Protein AF-0000000072236144 (afdb_homodimer)

Sequence (572 aa):
MSIRRKRKVFSDKREIEVICQSFAPLAAHSFFDYLRRSKQLAFVWLLLKENPSRNKEELVERILQVKDLHRKSNQTLRENIQKNIQRVANWFILVSRIKYWKETRFSKDNEEHKAILEELWDTLTKNQEHLWKDWTDIGFQGKDPSTDFRGAGLLSLLQLVYFAKKYFSLCQRVLYNCNTTEPKYPFACTGIYCTEALTNLLEQGILLPLGERQSDEDDDSLETFHEEYVRLFLLFHHNWHTGNPQNLLEFGKYMNKTIQQAKDRLRQQGTILTTEELLKTQNTLVMSIRRKRKVFSDKREIEVICQSFAPLAAHSFFDYLRRSKQLAFVWLLLKENPSRNKEELVERILQVKDLHRKSNQTLRENIQKNIQRVANWFILVSRIKYWKETRFSKDNEEHKAILEELWDTLTKNQEHLWKDWTDIGFQGKDPSTDFRGAGLLSLLQLVYFAKKYFSLCQRVLYNCNTTEPKYPFACTGIYCTEALTNLLEQGILLPLGERQSDEDDDSLETFHEEYVRLFLLFHHNWHTGNPQNLLEFGKYMNKTIQQAKDRLRQQGTILTTEELLKTQNTLV

Organism: Galdieria sulphuraria (NCBI:txid130081)

Radius of gyration: 29.98 Å; Cα contacts (8 Å, |Δi|>4): 614; chains: 2; bounding box: 67×80×54 Å

Nearest PDB structures (foldseek):
  6tgc-assembly1_B  TM=5.071E-01  e=4.233E-03  Homo sapiens
  6xss-assembly1_A  TM=2.315E-01  e=5.423E-02  synthetic construct
  6tgc-assembly1_B  TM=5.074E-01  e=4.907E-03  Homo sapiens
  6xss-assembly1_A  TM=2.314E-01  e=3.820E-02  synthetic construct
  1sg6-assembly1_A  TM=1.562E-01  e=7.176E+00  Aspergillus nidulans

Solvent-accessible surface area (backbone atoms only — not comparable to full-atom values): 31031 Å² total; per-residue (Å²): 134,84,78,72,78,74,75,76,78,60,55,80,64,50,44,60,55,62,40,27,67,52,93,46,75,59,26,51,51,51,45,51,53,47,44,73,67,32,74,92,42,38,61,58,50,50,48,35,69,77,40,45,82,54,73,57,65,63,52,46,53,49,50,29,57,76,48,68,32,67,89,72,55,46,72,63,44,54,50,37,48,40,54,49,50,48,31,52,21,43,40,52,50,50,50,50,55,51,47,52,35,31,70,35,69,68,40,90,85,35,68,67,51,44,48,53,54,48,48,36,53,53,55,62,30,57,98,40,56,89,80,48,88,53,51,47,68,54,15,31,91,37,83,55,58,69,73,69,30,73,84,28,11,40,37,26,55,52,46,51,35,46,40,32,63,76,40,37,70,54,40,42,43,52,52,51,46,33,71,71,44,84,55,43,55,45,49,44,49,50,48,39,49,45,43,46,52,51,52,52,40,45,74,70,46,53,49,41,57,49,33,63,74,33,56,95,50,76,68,43,39,58,51,49,52,48,50,46,48,48,35,48,49,50,49,34,53,50,50,48,66,73,64,60,53,88,41,58,69,48,44,34,62,48,48,51,52,35,50,52,52,34,53,52,28,22,57,73,70,52,39,62,51,53,73,66,55,50,51,45,49,59,60,59,74,101,134,82,79,72,78,72,74,76,77,61,56,81,65,52,45,58,56,62,42,28,67,51,93,46,74,58,28,51,51,50,45,51,53,46,44,72,67,32,72,90,41,39,64,57,50,51,48,35,68,77,40,45,83,55,74,56,65,62,54,46,54,49,50,28,58,78,50,69,32,67,89,72,57,48,71,64,42,54,50,38,47,39,53,49,50,48,30,52,21,43,40,52,52,50,51,52,54,50,47,52,35,30,69,35,69,68,40,89,84,36,67,68,52,42,48,53,54,49,49,36,54,53,56,63,30,56,98,39,55,88,80,47,88,53,52,45,68,54,16,31,93,39,83,56,59,70,72,68,30,73,83,27,9,41,38,27,56,53,46,51,34,46,39,34,64,75,38,36,71,54,38,42,42,50,51,51,44,33,71,70,44,84,54,43,56,44,51,44,49,49,46,38,48,45,43,46,52,50,52,52,40,46,75,71,47,55,49,40,57,48,32,63,75,31,55,96,50,76,69,44,39,56,50,49,53,50,49,46,47,49,35,48,50,50,48,34,53,50,49,47,67,74,63,60,53,89,42,59,69,49,42,36,62,47,48,52,53,37,52,51,51,34,53,52,28,21,57,73,71,53,39,61,52,52,73,65,55,50,53,47,48,58,60,59,76,98

InterPro domains:
  IPR006816 ELMO domain [PF04727] (98-255)
  IPR006816 ELMO domain [PS51335] (112-266)
  IPR050868 Engulfment and cell motility domain-containing protein [PTHR12771] (60-263)

pLDDT: mean 86.88, std 14.71, range [24.84, 98.69]

Structure (mmCIF, N/CA/C/O backbone):
data_AF-0000000072236144-model_v1
#
loop_
_entity.id
_entity.type
_entity.pdbx_description
1 polymer 'ELMO domain-containing protein'
#
loop_
_atom_site.group_PDB
_atom_site.id
_atom_site.type_symbol
_atom_site.label_atom_id
_atom_site.label_alt_id
_atom_site.label_comp_id
_atom_site.label_asym_id
_atom_site.label_entity_id
_atom_site.label_seq_id
_atom_site.pdbx_PDB_i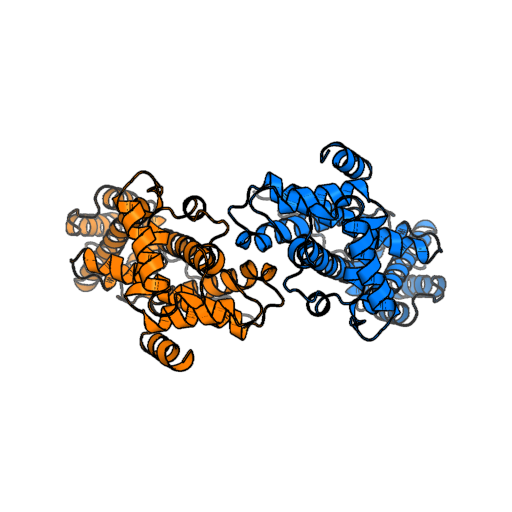ns_code
_atom_site.Cartn_x
_atom_site.Cartn_y
_atom_site.Cartn_z
_atom_site.occupancy
_atom_site.B_iso_or_equiv
_atom_site.auth_seq_id
_atom_site.auth_comp_id
_atom_site.auth_asym_id
_atom_site.auth_atom_id
_atom_site.pdbx_PDB_model_num
ATOM 1 N N . MET A 1 1 ? 35.875 -2.375 10.5 1 25.48 1 MET A N 1
ATOM 2 C CA . MET A 1 1 ? 36.562 -2.955 9.336 1 25.48 1 MET A CA 1
ATOM 3 C C . MET A 1 1 ? 35.625 -3.91 8.602 1 25.48 1 MET A C 1
ATOM 5 O O . MET A 1 1 ? 35.406 -5.043 9.039 1 25.48 1 MET A O 1
ATOM 9 N N . SER A 1 2 ? 34.531 -3.422 8.031 1 28.31 2 SER A N 1
ATOM 10 C CA . SER A 1 2 ? 33.406 -4.16 7.449 1 28.31 2 SER A CA 1
ATOM 11 C C . SER A 1 2 ? 33.844 -4.93 6.207 1 28.31 2 SER A C 1
ATOM 13 O O . SER A 1 2 ? 34.438 -4.355 5.289 1 28.31 2 SER A O 1
ATOM 15 N N . ILE A 1 3 ? 34.25 -6.219 6.355 1 32.16 3 ILE A N 1
ATOM 16 C CA . ILE A 1 3 ? 34.781 -7.137 5.348 1 32.16 3 ILE A CA 1
ATOM 17 C C . ILE A 1 3 ? 33.781 -7.223 4.18 1 32.16 3 ILE A C 1
ATOM 19 O O . ILE A 1 3 ? 32.688 -7.77 4.32 1 32.16 3 ILE A O 1
ATOM 23 N N . ARG A 1 4 ? 33.75 -6.301 3.207 1 31.06 4 ARG A N 1
ATOM 24 C CA . ARG A 1 4 ? 33.094 -6.492 1.914 1 31.06 4 ARG A CA 1
ATOM 25 C C . ARG A 1 4 ? 33.531 -7.785 1.255 1 31.06 4 ARG A C 1
ATOM 27 O O . ARG A 1 4 ? 34.719 -7.934 0.913 1 31.06 4 ARG A O 1
ATOM 34 N N . ARG A 1 5 ? 32.906 -8.883 1.534 1 29.66 5 ARG A N 1
ATOM 35 C CA . ARG A 1 5 ? 33.281 -10.094 0.806 1 29.66 5 ARG A CA 1
ATOM 36 C C . ARG A 1 5 ? 33.375 -9.828 -0.693 1 29.66 5 ARG A C 1
ATOM 38 O O . ARG A 1 5 ? 32.406 -9.359 -1.303 1 29.66 5 ARG A O 1
ATOM 45 N N . LYS A 1 6 ? 34.469 -9.555 -1.295 1 34.31 6 LYS A N 1
ATOM 46 C CA . LYS A 1 6 ? 34.781 -9.508 -2.717 1 34.31 6 LYS A CA 1
ATOM 47 C C . LYS A 1 6 ? 34.094 -10.617 -3.484 1 34.31 6 LYS A C 1
ATOM 49 O O . LYS A 1 6 ? 34.312 -11.805 -3.211 1 34.31 6 LYS A O 1
ATOM 54 N N . ARG A 1 7 ? 33 -10.477 -3.969 1 37.78 7 ARG A N 1
ATOM 55 C CA . ARG A 1 7 ? 32.344 -11.414 -4.887 1 37.78 7 ARG A CA 1
ATOM 56 C C . ARG A 1 7 ? 33.344 -11.906 -5.945 1 37.78 7 ARG A C 1
ATOM 58 O O . ARG A 1 7 ? 33.906 -11.102 -6.676 1 37.78 7 ARG A O 1
ATOM 65 N N . LYS A 1 8 ? 34 -12.922 -5.656 1 39.25 8 LYS A N 1
ATOM 66 C CA . LYS A 1 8 ? 34.875 -13.539 -6.629 1 39.25 8 LYS A CA 1
ATOM 67 C C . LYS A 1 8 ? 34.25 -13.594 -8.016 1 39.25 8 LYS A C 1
ATOM 69 O O . LYS A 1 8 ? 33.219 -14.234 -8.203 1 39.25 8 LYS A O 1
ATOM 74 N N . VAL A 1 9 ? 34.438 -12.648 -8.82 1 40.72 9 VAL A N 1
ATOM 75 C CA . VAL A 1 9 ? 34.094 -12.672 -10.242 1 40.72 9 VAL A CA 1
ATOM 76 C C . VAL A 1 9 ? 34.719 -13.906 -10.898 1 40.72 9 VAL A C 1
ATOM 78 O O . VAL A 1 9 ? 35.938 -14.039 -10.992 1 40.72 9 VAL A O 1
ATOM 81 N N . PHE A 1 10 ? 34.312 -14.984 -10.742 1 47.97 10 PHE A N 1
ATOM 82 C CA . PHE A 1 10 ? 34.75 -16.156 -11.492 1 47.97 10 PHE A CA 1
ATOM 83 C C . PHE A 1 10 ? 34.688 -15.898 -12.992 1 47.97 10 PHE A C 1
ATOM 85 O O . PHE A 1 10 ? 33.844 -15.141 -13.461 1 47.97 10 PHE A O 1
ATOM 92 N N . SER A 1 11 ? 35.625 -16.312 -13.688 1 51.06 11 SER A N 1
ATOM 93 C CA . SER A 1 11 ? 35.594 -16.281 -15.141 1 51.06 11 SER A CA 1
ATOM 94 C C . SER A 1 11 ? 34.312 -16.953 -15.664 1 51.06 11 SER A C 1
ATOM 96 O O . SER A 1 11 ? 33.75 -17.844 -15.008 1 51.06 11 SER A O 1
ATOM 98 N N . ASP A 1 12 ? 33.719 -16.359 -16.594 1 57.34 12 ASP A N 1
ATOM 99 C CA . ASP A 1 12 ? 32.5 -16.797 -17.219 1 57.34 12 ASP A CA 1
ATOM 100 C C . ASP A 1 12 ? 32.469 -18.312 -17.438 1 57.34 12 ASP A C 1
ATOM 102 O O . ASP A 1 12 ? 31.438 -18.953 -17.266 1 57.34 12 ASP A O 1
ATOM 106 N N . LYS A 1 13 ? 33.719 -19 -17.75 1 59.53 13 LYS A N 1
ATOM 107 C CA . LYS A 1 13 ? 33.812 -20.422 -18.078 1 59.53 13 LYS A CA 1
ATOM 108 C C . LYS A 1 13 ? 33.688 -21.281 -16.844 1 59.53 13 LYS A C 1
ATOM 110 O O . LYS A 1 13 ? 33.062 -22.359 -16.891 1 59.53 13 LYS A O 1
ATOM 115 N N . ARG A 1 14 ? 34.031 -20.719 -15.805 1 73.69 14 ARG A N 1
ATOM 116 C CA . ARG A 1 14 ? 34.094 -21.531 -14.594 1 73.69 14 ARG A CA 1
ATOM 117 C C . ARG A 1 14 ? 32.844 -21.375 -13.75 1 73.69 14 ARG A C 1
ATOM 119 O O . ARG A 1 14 ? 32.562 -22.203 -12.883 1 73.69 14 ARG A O 1
ATOM 126 N N . GLU A 1 15 ? 32 -20.562 -14.195 1 83.69 15 GLU A N 1
ATOM 127 C CA . GLU A 1 15 ? 30.844 -20.281 -13.352 1 83.69 15 GLU A CA 1
ATOM 128 C C . GLU A 1 15 ? 29.859 -21.438 -13.375 1 83.69 15 GLU A C 1
ATOM 130 O O . GLU A 1 15 ? 29.359 -21.844 -12.32 1 83.69 15 GLU A O 1
ATOM 135 N N . ILE A 1 16 ? 29.719 -22.031 -14.523 1 84.56 16 ILE A N 1
ATOM 136 C CA . ILE A 1 16 ? 28.734 -23.094 -14.656 1 84.56 16 ILE A CA 1
ATOM 137 C C . ILE A 1 16 ? 29.219 -24.344 -13.922 1 84.56 16 ILE A C 1
ATOM 139 O O . ILE A 1 16 ? 28.422 -25.078 -13.352 1 84.56 16 ILE A O 1
ATOM 143 N N . GLU A 1 17 ? 30.516 -24.469 -13.898 1 84.5 17 GLU A N 1
ATOM 144 C CA . GLU A 1 17 ? 31.094 -25.609 -13.188 1 84.5 17 GLU A CA 1
ATOM 145 C C . GLU A 1 17 ? 30.859 -25.5 -11.68 1 84.5 17 GLU A C 1
ATOM 147 O O . GLU A 1 17 ? 30.562 -26.5 -11.016 1 84.5 17 GLU A O 1
ATOM 152 N N . VAL A 1 18 ? 31.016 -24.375 -11.25 1 84 18 VAL A N 1
ATOM 153 C CA . VAL A 1 18 ? 30.828 -24.125 -9.828 1 84 18 VAL A CA 1
ATOM 154 C C . VAL A 1 18 ? 29.344 -24.297 -9.461 1 84 18 VAL A C 1
ATOM 156 O O . VAL A 1 18 ? 29.016 -24.938 -8.453 1 84 18 VAL A O 1
ATOM 159 N N . ILE A 1 19 ? 28.453 -23.812 -10.281 1 85.94 19 ILE A N 1
ATOM 160 C CA . ILE A 1 19 ? 27.016 -23.844 -10.031 1 85.94 19 ILE A CA 1
ATOM 161 C C . ILE A 1 19 ? 26.516 -25.281 -10.031 1 85.94 19 ILE A C 1
ATOM 163 O O . ILE A 1 19 ? 25.688 -25.672 -9.203 1 85.94 19 ILE A O 1
ATOM 167 N N . CYS A 1 20 ? 27.156 -26.031 -10.891 1 84.88 20 CYS A N 1
ATOM 168 C CA . CYS A 1 20 ? 26.609 -27.359 -11.125 1 84.88 20 CYS A CA 1
ATOM 169 C C . CYS A 1 20 ? 27.453 -28.422 -10.445 1 84.88 20 CYS A C 1
ATOM 171 O O . CYS A 1 20 ? 27.344 -29.609 -10.773 1 84.88 20 CYS A O 1
ATOM 173 N N . GLN A 1 21 ? 28.266 -27.906 -9.586 1 80.19 21 GLN A N 1
ATOM 174 C CA . GLN A 1 21 ? 29.047 -28.875 -8.828 1 80.19 21 GLN A CA 1
ATOM 175 C C . GLN A 1 21 ? 28.172 -29.641 -7.84 1 80.19 21 GLN A C 1
ATOM 177 O O . GLN A 1 21 ? 28.422 -30.812 -7.562 1 80.19 21 GLN A O 1
ATOM 182 N N . SER A 1 22 ? 27.172 -28.953 -7.242 1 73.5 22 SER A N 1
ATOM 183 C CA . SER A 1 22 ? 26.203 -29.578 -6.348 1 73.5 22 SER A CA 1
ATOM 184 C C . SER A 1 22 ? 24.766 -29.328 -6.812 1 73.5 22 SER A C 1
ATOM 186 O O . SER A 1 22 ? 24.531 -28.422 -7.613 1 73.5 22 SER A O 1
ATOM 188 N N . PHE A 1 23 ? 23.922 -30.281 -6.426 1 67.12 23 PHE A N 1
ATOM 189 C CA . PHE A 1 23 ? 22.516 -30.141 -6.82 1 67.12 23 PHE A CA 1
ATOM 190 C C . PHE A 1 23 ? 21.672 -29.703 -5.637 1 67.12 23 PHE A C 1
ATOM 192 O O . PHE A 1 23 ? 20.953 -30.516 -5.039 1 67.12 23 PHE A O 1
ATOM 199 N N . ALA A 1 24 ? 21.938 -28.547 -5.156 1 65.81 24 ALA A N 1
ATOM 200 C CA . ALA A 1 24 ? 21.156 -27.953 -4.074 1 65.81 24 ALA A CA 1
ATOM 201 C C . ALA A 1 24 ? 20.125 -26.969 -4.621 1 65.81 24 ALA A C 1
ATOM 203 O O . ALA A 1 24 ? 20.25 -26.5 -5.754 1 65.81 24 ALA A O 1
ATOM 204 N N . PRO A 1 25 ? 19.031 -26.781 -3.912 1 65.25 25 PRO A N 1
ATOM 205 C CA . PRO A 1 25 ? 18.016 -25.828 -4.371 1 65.25 25 PRO A CA 1
ATOM 206 C C . PRO A 1 25 ? 18.609 -24.484 -4.777 1 65.25 25 PRO A C 1
ATOM 208 O O . PRO A 1 25 ? 18.172 -23.891 -5.766 1 65.25 25 PRO A O 1
ATOM 211 N N . LEU A 1 26 ? 19.531 -24.094 -4.094 1 67.44 26 LEU A N 1
ATOM 212 C CA . LEU A 1 26 ? 20.188 -22.828 -4.395 1 67.44 26 LEU A CA 1
ATOM 213 C C . LEU A 1 26 ? 20.875 -22.891 -5.758 1 67.44 26 LEU A C 1
ATOM 215 O O . LEU A 1 26 ? 20.922 -21.891 -6.477 1 67.44 26 LEU A O 1
ATOM 219 N N . ALA A 1 27 ? 21.203 -24.031 -6.066 1 73.25 27 ALA A N 1
ATOM 220 C CA . ALA A 1 27 ? 21.891 -24.188 -7.34 1 73.25 27 ALA A CA 1
ATOM 221 C C . ALA A 1 27 ? 20.938 -23.984 -8.516 1 73.25 27 ALA A C 1
ATOM 223 O O . ALA A 1 27 ? 21.344 -23.484 -9.57 1 73.25 27 ALA A O 1
ATOM 224 N N . ALA A 1 28 ? 19.672 -24.297 -8.203 1 77.44 28 ALA A N 1
ATOM 225 C CA . ALA A 1 28 ? 18.688 -24.141 -9.266 1 77.44 28 ALA A CA 1
ATOM 226 C C . ALA A 1 28 ? 18.5 -22.672 -9.648 1 77.44 28 ALA A C 1
ATOM 228 O O . ALA A 1 28 ? 18.5 -22.344 -10.836 1 77.44 28 ALA A O 1
ATOM 229 N N . HIS A 1 29 ? 18.469 -21.859 -8.703 1 83.56 29 HIS A N 1
ATOM 230 C CA . HIS A 1 29 ?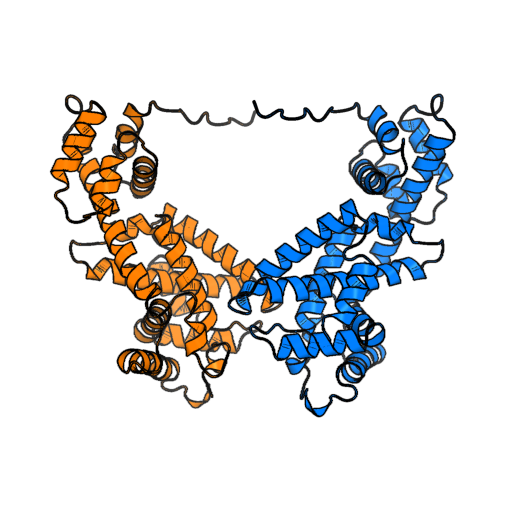 18.312 -20.438 -8.961 1 83.56 29 HIS A CA 1
ATOM 231 C C . HIS A 1 29 ? 19.547 -19.844 -9.633 1 83.56 29 HIS A C 1
ATOM 233 O O . HIS A 1 29 ? 19.438 -19.031 -10.547 1 83.56 29 HIS A O 1
ATOM 239 N N . SER A 1 30 ? 20.641 -20.312 -9.117 1 84.5 30 SER A N 1
ATOM 240 C CA . SER A 1 30 ? 21.891 -19.828 -9.68 1 84.5 30 SER A CA 1
ATOM 241 C C . SER A 1 30 ? 22.031 -20.203 -11.156 1 84.5 30 SER A C 1
ATOM 243 O O . SER A 1 30 ? 22.453 -19.391 -11.969 1 84.5 30 SER A O 1
ATOM 245 N N . PHE A 1 31 ? 21.688 -21.406 -11.438 1 88.5 31 PHE A N 1
ATOM 246 C CA . PHE A 1 31 ? 21.781 -21.859 -12.82 1 88.5 31 PHE A CA 1
ATOM 247 C C . PHE A 1 31 ? 20.812 -21.078 -13.703 1 88.5 31 PHE A C 1
ATOM 249 O O . PHE A 1 31 ? 21.156 -20.688 -14.82 1 88.5 31 PHE A O 1
ATOM 256 N N . PHE A 1 32 ? 19.609 -20.938 -13.211 1 89.88 32 PHE A N 1
ATOM 257 C CA . PHE A 1 32 ? 18.578 -20.188 -13.93 1 89.88 32 PHE A CA 1
ATOM 258 C C . PHE A 1 32 ? 19.078 -18.797 -14.273 1 89.88 32 PHE A C 1
ATOM 260 O O . PHE A 1 32 ? 18.984 -18.359 -15.422 1 89.88 32 PHE A O 1
ATOM 267 N N . ASP A 1 33 ? 19.594 -18.125 -13.312 1 89.12 33 ASP A N 1
ATOM 268 C CA . ASP A 1 33 ? 20.094 -16.781 -13.508 1 89.12 33 ASP A CA 1
ATOM 269 C C . ASP A 1 33 ? 21.266 -16.75 -14.484 1 89.12 33 ASP A C 1
ATOM 271 O O . ASP A 1 33 ? 21.359 -15.859 -15.328 1 89.12 33 ASP A O 1
ATOM 275 N N . TYR A 1 34 ? 22.109 -17.703 -14.305 1 90 34 TYR A N 1
ATOM 276 C CA . TYR A 1 34 ? 23.266 -17.828 -15.172 1 90 34 TYR A CA 1
ATOM 277 C C . TYR A 1 34 ? 22.844 -18.016 -16.625 1 90 34 TYR A C 1
ATOM 279 O O . TYR A 1 34 ? 23.344 -17.328 -17.516 1 90 34 TYR A O 1
ATOM 287 N N . LEU A 1 35 ? 21.984 -18.906 -16.828 1 91.56 35 LEU A N 1
ATOM 288 C CA . LEU A 1 35 ? 21.547 -19.219 -18.188 1 91.56 35 LEU A CA 1
ATOM 289 C C . LEU A 1 35 ? 20.844 -18 -18.797 1 91.56 35 LEU A C 1
ATOM 291 O O . LEU A 1 35 ? 21.047 -17.719 -19.984 1 91.56 35 LEU A O 1
ATOM 295 N N . ARG A 1 36 ? 20.047 -17.391 -18.047 1 89.94 36 ARG A N 1
ATOM 296 C CA . ARG A 1 36 ? 19.25 -16.25 -18.531 1 89.94 36 ARG A CA 1
ATOM 297 C C . ARG A 1 36 ? 20.156 -15.094 -18.938 1 89.94 36 ARG A C 1
ATOM 299 O O . ARG A 1 36 ? 19.875 -14.398 -19.922 1 89.94 36 ARG A O 1
ATOM 306 N N . ARG A 1 37 ? 21.219 -14.906 -18.281 1 91.06 37 ARG A N 1
ATOM 307 C CA . ARG A 1 37 ? 22.047 -13.742 -18.516 1 91.06 37 ARG A CA 1
ATOM 308 C C . ARG A 1 37 ? 23.188 -14.07 -19.484 1 91.06 37 ARG A C 1
ATOM 310 O O . ARG A 1 37 ? 23.781 -13.172 -20.078 1 91.06 37 ARG A O 1
ATOM 317 N N . SER A 1 38 ? 23.562 -15.297 -19.625 1 90.12 38 SER A N 1
ATOM 318 C CA . SER A 1 38 ? 24.719 -15.719 -20.406 1 90.12 38 SER A CA 1
ATOM 319 C C . SER A 1 38 ? 24.516 -15.422 -21.891 1 90.12 38 SER A C 1
ATOM 321 O O . SER A 1 38 ? 23.594 -15.945 -22.5 1 90.12 38 SER A O 1
ATOM 323 N N . LYS A 1 39 ? 25.359 -14.68 -22.406 1 91.75 39 LYS A N 1
ATOM 324 C CA . LYS A 1 39 ? 25.297 -14.414 -23.844 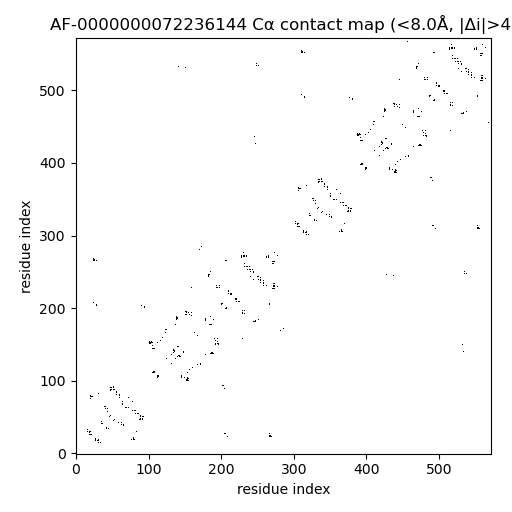1 91.75 39 LYS A CA 1
ATOM 325 C C . LYS A 1 39 ? 25.703 -15.641 -24.641 1 91.75 39 LYS A C 1
ATOM 327 O O . LYS A 1 39 ? 25.109 -15.93 -25.688 1 91.75 39 LYS A O 1
ATOM 332 N N . GLN A 1 40 ? 26.688 -16.391 -24.203 1 91.38 40 GLN A N 1
ATOM 333 C CA . GLN A 1 40 ? 27.203 -17.562 -24.891 1 91.38 40 GLN A CA 1
ATOM 334 C C . GLN A 1 40 ? 26.172 -18.688 -24.938 1 91.38 40 GLN A C 1
ATOM 336 O O . GLN A 1 40 ? 26.172 -19.516 -25.844 1 91.38 40 GLN A O 1
ATOM 341 N N . LEU A 1 41 ? 25.344 -18.641 -23.969 1 93.5 41 LEU A N 1
ATOM 342 C CA . LEU A 1 41 ? 24.359 -19.719 -23.891 1 93.5 41 LEU A CA 1
ATOM 343 C C . LEU A 1 41 ? 22.969 -19.219 -24.234 1 93.5 41 LEU A C 1
ATOM 345 O O . LEU A 1 41 ? 21.969 -19.875 -23.906 1 93.5 41 LEU A O 1
ATOM 349 N N . ALA A 1 42 ? 22.859 -18.062 -24.844 1 94.12 42 ALA A N 1
ATOM 350 C CA . ALA A 1 42 ? 21.578 -17.469 -25.219 1 94.12 42 ALA A CA 1
ATOM 351 C C . ALA A 1 42 ? 20.766 -18.422 -26.094 1 94.12 42 ALA A C 1
ATOM 353 O O . ALA A 1 42 ? 19.531 -18.469 -26 1 94.12 42 ALA A O 1
ATOM 354 N N . PHE A 1 43 ? 21.469 -19.156 -26.891 1 93.06 43 PHE A N 1
ATOM 355 C CA . PHE A 1 43 ? 20.781 -20.078 -27.797 1 93.06 43 PHE A CA 1
ATOM 356 C C . PHE A 1 43 ? 20.078 -21.172 -27 1 93.06 43 PHE A C 1
ATOM 358 O O . PHE A 1 43 ? 19 -21.609 -27.406 1 93.06 43 PHE A O 1
ATOM 365 N N . VAL A 1 44 ? 20.656 -21.609 -25.953 1 93.5 44 VAL A N 1
ATOM 366 C CA . VAL A 1 44 ? 20.031 -22.641 -25.125 1 93.5 44 VAL A CA 1
ATOM 367 C C . VAL A 1 44 ? 18.719 -22.125 -24.547 1 93.5 44 VAL A C 1
ATOM 369 O O . VAL A 1 44 ? 17.688 -22.812 -24.609 1 93.5 44 VAL A O 1
ATOM 372 N N . TRP A 1 45 ? 18.75 -20.922 -24.078 1 93.56 45 TRP A N 1
ATOM 373 C CA . TRP A 1 45 ? 17.562 -20.281 -23.547 1 93.56 45 TRP A CA 1
ATOM 374 C C . TRP A 1 45 ? 16.469 -20.188 -24.594 1 93.56 45 TRP A C 1
ATOM 376 O O . TRP A 1 45 ? 15.312 -20.547 -24.328 1 93.56 45 TRP A O 1
ATOM 386 N N . LEU A 1 46 ? 16.859 -19.766 -25.75 1 94.88 46 LEU A N 1
ATOM 387 C CA . LEU A 1 46 ? 15.906 -19.578 -26.844 1 94.88 46 LEU A CA 1
ATOM 388 C C . LEU A 1 46 ? 15.312 -20.906 -27.297 1 94.88 46 LEU A C 1
ATOM 390 O O . LEU A 1 46 ? 14.117 -20.984 -27.578 1 94.88 46 LEU A O 1
ATOM 394 N N . LEU A 1 47 ? 16.125 -21.891 -27.344 1 94.56 47 LEU A N 1
ATOM 395 C CA . LEU A 1 47 ? 15.656 -23.203 -27.766 1 94.56 47 LEU A CA 1
ATOM 396 C C . LEU A 1 47 ? 14.68 -23.781 -26.75 1 94.56 47 LEU A C 1
ATOM 398 O O . LEU A 1 47 ? 13.68 -24.391 -27.125 1 94.56 47 LEU A O 1
ATOM 402 N N . LEU A 1 48 ? 15.023 -23.578 -25.5 1 93.75 48 LEU A N 1
ATOM 403 C CA . LEU A 1 48 ? 14.141 -24.062 -24.453 1 93.75 48 LEU A CA 1
ATOM 404 C C . LEU A 1 48 ? 12.82 -23.297 -24.453 1 93.75 48 LEU A C 1
ATOM 406 O O . LEU A 1 48 ? 11.758 -23.875 -24.25 1 93.75 48 LEU A O 1
ATOM 410 N N . LYS A 1 49 ? 12.906 -22 -24.641 1 93 49 LYS A N 1
ATOM 411 C CA . LYS A 1 49 ? 11.703 -21.172 -24.688 1 93 49 LYS A CA 1
ATOM 412 C C . LYS A 1 49 ? 10.797 -21.609 -25.844 1 93 49 LYS A C 1
ATOM 414 O O . LYS A 1 49 ? 9.57 -21.672 -25.672 1 93 49 LYS A O 1
ATOM 419 N N . GLU A 1 50 ? 11.352 -21.969 -26.969 1 94.31 50 GLU A N 1
ATOM 420 C CA . GLU A 1 50 ? 10.602 -22.359 -28.156 1 94.31 50 GLU A CA 1
ATOM 421 C C . GLU A 1 50 ? 9.977 -23.75 -27.969 1 94.31 50 GLU A C 1
ATOM 423 O O . GLU A 1 50 ? 8.836 -23.969 -28.375 1 94.31 50 GLU A O 1
ATOM 428 N N . ASN A 1 51 ? 10.781 -24.625 -27.438 1 95.12 51 ASN A N 1
ATOM 429 C CA . ASN A 1 51 ? 10.328 -25.984 -27.234 1 95.12 51 ASN A CA 1
ATOM 430 C C . ASN A 1 51 ? 10.93 -26.594 -25.969 1 95.12 51 ASN A C 1
ATOM 432 O O . ASN A 1 51 ? 11.906 -27.328 -26.031 1 95.12 51 ASN A O 1
ATOM 436 N N . PRO A 1 52 ? 10.242 -26.422 -24.922 1 92.69 52 PRO A N 1
ATOM 437 C CA . PRO A 1 52 ? 10.773 -26.906 -23.641 1 92.69 52 PRO A CA 1
ATOM 438 C C . PRO A 1 52 ? 10.836 -28.422 -23.578 1 92.69 52 PRO A C 1
ATOM 440 O O . PRO A 1 52 ? 11.555 -28.984 -22.734 1 92.69 52 PRO A O 1
ATOM 443 N N . SER A 1 53 ? 10.164 -29.141 -24.422 1 90.75 53 SER A N 1
ATOM 444 C CA . SER A 1 53 ? 10.109 -30.609 -24.375 1 90.75 53 SER A CA 1
ATOM 445 C C . SER A 1 53 ? 11.195 -31.234 -25.234 1 90.75 53 SER A C 1
ATOM 447 O O . SER A 1 53 ? 11.328 -32.469 -25.281 1 90.75 53 SER A O 1
ATOM 449 N N . ARG A 1 54 ? 12 -30.422 -25.797 1 92.12 54 ARG A N 1
ATOM 450 C CA . ARG A 1 54 ? 13.055 -30.922 -26.672 1 92.12 54 ARG A CA 1
ATOM 451 C C . ARG A 1 54 ? 14.023 -31.812 -25.906 1 92.12 54 ARG A C 1
ATOM 453 O O . ARG A 1 54 ? 14.047 -31.797 -24.688 1 92.12 54 ARG A O 1
ATOM 460 N N . ASN A 1 55 ? 14.828 -32.562 -26.609 1 91.12 55 ASN A N 1
ATOM 461 C CA . ASN A 1 55 ? 15.852 -33.406 -26.016 1 91.12 55 ASN A CA 1
ATOM 462 C C . ASN A 1 55 ? 16.922 -32.594 -25.297 1 91.12 55 ASN A C 1
ATOM 464 O O . ASN A 1 55 ? 17.594 -31.766 -25.906 1 91.12 55 ASN A O 1
ATOM 468 N N . LYS A 1 56 ? 17.156 -32.906 -24.031 1 92.38 56 LYS A N 1
ATOM 469 C CA . LYS A 1 56 ? 18.047 -32.094 -23.203 1 92.38 56 LYS A CA 1
ATOM 470 C C . LYS A 1 56 ? 19.5 -32.5 -23.422 1 92.38 56 LYS A C 1
ATOM 472 O O . LYS A 1 56 ? 20.406 -31.703 -23.203 1 92.38 56 LYS A O 1
ATOM 477 N N . GLU A 1 57 ? 19.734 -33.688 -23.859 1 92.25 57 GLU A N 1
ATOM 478 C CA . GLU A 1 57 ? 21.094 -34.188 -24.062 1 92.25 57 GLU A CA 1
ATOM 479 C C . GLU A 1 57 ? 21.844 -33.344 -25.078 1 92.25 57 GLU A C 1
ATOM 481 O O . GLU A 1 57 ? 23.047 -33.094 -24.922 1 92.25 57 GLU A O 1
ATOM 486 N N . GLU A 1 58 ? 21.141 -33.031 -26.078 1 92.94 58 GLU A N 1
ATOM 487 C CA . GLU A 1 58 ? 21.766 -32.219 -27.109 1 92.94 58 GLU A CA 1
ATOM 488 C C . GLU A 1 58 ? 22.203 -30.875 -26.531 1 92.94 58 GLU A C 1
ATOM 490 O O . GLU A 1 58 ? 23.281 -30.359 -26.891 1 92.94 58 GLU A O 1
ATOM 495 N N . LEU A 1 59 ? 21.391 -30.281 -25.719 1 94.69 59 LEU A N 1
ATOM 496 C CA . LEU A 1 59 ? 21.703 -28.984 -25.109 1 94.69 59 LEU A CA 1
ATOM 497 C C . LEU A 1 59 ? 22.891 -29.109 -24.172 1 94.69 59 LEU A C 1
ATOM 499 O O . LEU A 1 59 ? 23.734 -28.219 -24.125 1 94.69 59 LEU A O 1
ATOM 503 N N . VAL A 1 60 ? 22.922 -30.203 -23.406 1 93.88 60 VAL A N 1
ATOM 504 C CA . VAL A 1 60 ? 24.031 -30.422 -22.5 1 93.88 60 VAL A CA 1
ATOM 505 C C . VAL A 1 60 ? 25.344 -30.469 -23.281 1 93.88 60 VAL A C 1
ATOM 507 O O . VAL A 1 60 ? 26.328 -29.828 -22.906 1 93.88 60 VAL A O 1
ATOM 510 N N . GLU A 1 61 ? 25.328 -31.234 -24.375 1 91.88 61 GLU A N 1
ATOM 511 C CA . GLU A 1 61 ? 26.516 -31.359 -25.203 1 91.88 61 GLU A CA 1
ATOM 512 C C . GLU A 1 61 ? 26.969 -30 -25.734 1 91.88 61 GLU A C 1
ATOM 514 O O . GLU A 1 61 ? 28.172 -29.719 -25.781 1 91.88 61 GLU A O 1
ATOM 519 N N . ARG A 1 62 ? 26.062 -29.25 -26.141 1 90.69 62 ARG A N 1
ATOM 520 C CA . ARG A 1 62 ? 26.391 -27.938 -26.688 1 90.69 62 ARG A CA 1
ATOM 521 C C . ARG A 1 62 ? 26.969 -27.031 -25.609 1 90.69 62 ARG A C 1
ATOM 523 O O . ARG A 1 62 ? 27.891 -26.25 -25.875 1 90.69 62 ARG A O 1
ATOM 530 N N . ILE A 1 63 ? 26.406 -27.078 -24.406 1 92.62 63 ILE A N 1
ATOM 531 C CA . ILE A 1 63 ? 26.906 -26.281 -23.297 1 92.62 63 ILE A CA 1
ATOM 532 C C . ILE A 1 63 ? 28.359 -26.672 -22.984 1 92.62 63 ILE A C 1
ATOM 534 O O . ILE A 1 63 ? 29.219 -25.812 -22.812 1 92.62 63 ILE A O 1
ATOM 538 N N . LEU A 1 64 ? 28.609 -27.969 -22.969 1 90.44 64 LEU A N 1
ATOM 539 C CA . LEU A 1 64 ? 29.953 -28.469 -22.672 1 90.44 64 LEU A CA 1
ATOM 540 C C . LEU A 1 64 ? 30.953 -28.031 -23.75 1 90.44 64 LEU A C 1
ATOM 542 O O . LEU A 1 64 ? 32.094 -27.719 -23.453 1 90.44 64 LEU A O 1
ATOM 546 N N . GLN A 1 65 ? 30.484 -28.016 -24.906 1 89.31 65 GLN A N 1
ATOM 547 C CA . GLN A 1 65 ? 31.328 -27.594 -26.031 1 89.31 65 GLN A CA 1
ATOM 548 C C . GLN A 1 65 ? 31.656 -26.109 -25.953 1 89.31 65 GLN A C 1
ATOM 550 O O . GLN A 1 65 ? 32.812 -25.719 -26.031 1 89.31 65 GLN A O 1
ATOM 555 N N . VAL A 1 66 ? 30.625 -25.312 -25.797 1 90.25 66 VAL A N 1
ATOM 556 C CA . VAL A 1 66 ? 30.781 -23.859 -25.781 1 90.25 66 VAL A CA 1
ATOM 557 C C . VAL A 1 66 ? 31.625 -23.422 -24.594 1 90.25 66 VAL A C 1
ATOM 559 O O . VAL A 1 66 ? 32.406 -22.469 -24.688 1 90.25 66 VAL A O 1
ATOM 562 N N . LYS A 1 67 ? 31.5 -24.156 -23.5 1 89.12 67 LYS A N 1
ATOM 563 C CA . LYS A 1 67 ? 32.188 -23.75 -22.281 1 89.12 67 LYS A CA 1
ATOM 564 C C . LYS A 1 67 ? 33.5 -24.516 -22.125 1 89.12 67 LYS A C 1
ATOM 566 O O . LYS A 1 67 ? 34.188 -24.391 -21.109 1 89.12 67 LYS A O 1
ATOM 571 N N . ASP A 1 68 ? 33.875 -25.312 -23.109 1 85.88 68 ASP A N 1
ATOM 572 C CA . ASP A 1 68 ? 35.094 -26.078 -23.156 1 85.88 68 ASP A CA 1
ATOM 573 C C . ASP A 1 68 ? 35.25 -26.969 -21.938 1 85.88 68 ASP A C 1
ATOM 575 O O . ASP A 1 68 ? 36.281 -26.922 -21.234 1 85.88 68 ASP A O 1
ATOM 579 N N . LEU A 1 69 ? 34.219 -27.688 -21.625 1 84.75 69 LEU A N 1
ATOM 580 C CA . LEU A 1 69 ? 34.219 -28.562 -20.469 1 84.75 69 LEU A CA 1
ATOM 581 C C . LEU A 1 69 ? 34.188 -30.031 -20.891 1 84.75 69 LEU A C 1
ATOM 583 O O . LEU A 1 69 ? 34.031 -30.922 -20.047 1 84.75 69 LEU A O 1
ATOM 587 N N . HIS A 1 70 ? 34.312 -30.297 -22.141 1 75.19 70 HIS A N 1
ATOM 588 C CA . HIS A 1 70 ? 34.156 -31.656 -22.656 1 75.19 70 HIS A CA 1
ATOM 589 C C . HIS A 1 70 ? 35.219 -32.594 -22.078 1 75.19 70 HIS A C 1
ATOM 591 O O . HIS A 1 70 ? 34.969 -33.75 -21.781 1 75.19 70 HIS A O 1
ATOM 597 N N . ARG A 1 71 ? 36.312 -32.125 -21.922 1 70.19 71 ARG A N 1
ATOM 598 C CA . ARG A 1 71 ? 37.438 -32.969 -21.469 1 70.19 71 ARG A CA 1
ATOM 599 C C . ARG A 1 71 ? 37.438 -33.125 -19.953 1 70.19 71 ARG A C 1
ATOM 601 O O . ARG A 1 71 ? 37.938 -34.094 -19.422 1 70.19 71 ARG A O 1
ATOM 608 N N . LYS A 1 72 ? 36.812 -32.156 -19.266 1 66.75 72 LYS A N 1
ATOM 609 C CA . LYS A 1 72 ? 36.906 -32.094 -17.797 1 66.75 72 LYS A CA 1
ATOM 610 C C . LYS A 1 72 ? 35.625 -32.562 -17.156 1 66.75 72 LYS A C 1
ATOM 612 O O . LYS A 1 72 ? 35.562 -32.812 -15.945 1 66.75 72 LYS A O 1
ATOM 617 N N . SER A 1 73 ? 34.719 -32.781 -17.969 1 66.12 73 SER A N 1
ATOM 618 C CA . SER A 1 73 ? 33.406 -33 -17.375 1 66.12 73 SER A CA 1
ATOM 619 C C . SER A 1 73 ? 33.25 -34.438 -16.906 1 66.12 73 SER A C 1
ATOM 621 O O . SER A 1 73 ? 33.5 -35.375 -17.656 1 66.12 73 SER A O 1
ATOM 623 N N . ASN A 1 74 ? 33.094 -34.562 -15.586 1 79.38 74 ASN A N 1
ATOM 624 C CA . ASN A 1 74 ? 32.719 -35.844 -15.047 1 79.38 74 ASN A CA 1
ATOM 625 C C . ASN A 1 74 ? 31.219 -36.125 -15.172 1 79.38 74 ASN A C 1
ATOM 627 O O . ASN A 1 74 ? 30.469 -35.219 -15.57 1 79.38 74 ASN A O 1
ATOM 631 N N . GLN A 1 75 ? 30.875 -37.344 -15.008 1 85.94 75 GLN A N 1
ATOM 632 C CA . GLN A 1 75 ? 29.5 -37.781 -15.164 1 85.94 75 GLN A CA 1
ATOM 633 C C . GLN A 1 75 ? 28.562 -37.031 -14.25 1 85.94 75 GLN A C 1
ATOM 635 O O . GLN A 1 75 ? 27.438 -36.688 -14.633 1 85.94 75 GLN A O 1
ATOM 640 N N . THR A 1 76 ? 29.109 -36.625 -13.18 1 86.88 76 THR A N 1
ATOM 641 C CA . THR A 1 76 ? 28.297 -35.906 -12.195 1 86.88 76 THR A CA 1
ATOM 642 C C . THR A 1 76 ? 27.953 -34.5 -12.703 1 86.88 76 THR A C 1
ATOM 644 O O . THR A 1 76 ? 26.812 -34.062 -12.578 1 86.88 76 THR A O 1
ATOM 647 N N . LEU A 1 77 ? 28.938 -33.844 -13.258 1 87.44 77 LEU A N 1
ATOM 648 C CA . LEU A 1 77 ? 28.719 -32.5 -13.781 1 87.44 77 LEU A CA 1
ATOM 649 C C . LEU A 1 77 ? 27.703 -32.5 -14.93 1 87.44 77 LEU A C 1
ATOM 651 O O . LEU A 1 77 ? 26.828 -31.656 -15 1 87.44 77 LEU A O 1
ATOM 655 N N . ARG A 1 78 ? 27.828 -33.5 -15.805 1 88.62 78 ARG A N 1
ATOM 656 C CA . ARG A 1 78 ? 26.922 -33.656 -16.938 1 88.62 78 ARG A CA 1
ATOM 657 C C . ARG A 1 78 ? 25.484 -33.844 -16.453 1 88.62 78 ARG A C 1
ATOM 659 O O . ARG A 1 78 ? 24.562 -33.25 -16.984 1 88.62 78 ARG A O 1
ATOM 666 N N . GLU A 1 79 ? 25.359 -34.688 -15.516 1 89.38 79 GLU A N 1
ATOM 667 C CA . GLU A 1 79 ? 24.047 -35 -14.977 1 89.38 79 GLU A CA 1
ATOM 668 C C . GLU A 1 79 ? 23.422 -33.75 -14.312 1 89.38 79 GLU A C 1
ATOM 670 O O . GLU A 1 79 ? 22.219 -33.531 -14.445 1 89.38 79 GLU A O 1
ATOM 675 N N . ASN A 1 80 ? 24.25 -33.062 -13.594 1 87.88 80 ASN A N 1
ATOM 676 C CA . ASN A 1 80 ? 23.75 -31.875 -12.914 1 87.88 80 ASN A CA 1
ATOM 677 C C . ASN A 1 80 ? 23.312 -30.797 -13.906 1 87.88 80 ASN A C 1
ATOM 679 O O . ASN A 1 80 ? 22.312 -30.109 -13.695 1 87.88 80 ASN A O 1
ATOM 683 N N . ILE A 1 81 ? 24.016 -30.625 -14.953 1 89.94 81 ILE A N 1
ATOM 684 C CA . ILE A 1 81 ? 23.641 -29.672 -15.984 1 89.94 81 ILE A CA 1
ATOM 685 C C . ILE A 1 81 ? 22.328 -30.078 -16.625 1 89.94 81 ILE A C 1
ATOM 687 O O . ILE A 1 81 ? 21.438 -29.234 -16.812 1 89.94 81 ILE A O 1
ATOM 691 N N . GLN A 1 82 ? 22.203 -31.312 -16.859 1 90.94 82 GLN A N 1
ATOM 692 C CA . GLN A 1 82 ? 20.984 -31.812 -17.469 1 90.94 82 GLN A CA 1
ATOM 693 C C . GLN A 1 82 ? 19.781 -31.594 -16.562 1 90.94 82 GLN A C 1
ATOM 695 O O . GLN A 1 82 ? 18.719 -31.172 -17.031 1 90.94 82 GLN A O 1
ATOM 700 N N . LYS A 1 83 ? 19.938 -31.891 -15.328 1 87.56 83 LYS A N 1
ATOM 701 C CA . LYS A 1 83 ? 18.859 -31.703 -14.367 1 87.56 83 LYS A CA 1
ATOM 702 C C . LYS A 1 83 ? 18.453 -30.234 -14.273 1 87.56 83 LYS A C 1
ATOM 704 O O . LYS A 1 83 ? 17.266 -29.906 -14.156 1 87.56 83 LYS A O 1
ATOM 709 N N . ASN A 1 84 ? 19.469 -29.406 -14.289 1 88.25 84 ASN A N 1
ATOM 710 C CA . ASN A 1 84 ? 19.172 -27.984 -14.211 1 88.25 84 ASN A CA 1
ATOM 711 C C . ASN A 1 84 ? 18.469 -27.484 -15.477 1 88.25 84 ASN A C 1
ATOM 713 O O . ASN A 1 84 ? 17.578 -26.641 -15.406 1 88.25 84 ASN A O 1
ATOM 717 N N . ILE A 1 85 ? 18.812 -27.984 -16.578 1 90.69 85 ILE A N 1
ATOM 718 C CA . ILE A 1 85 ? 18.141 -27.641 -17.828 1 90.69 85 ILE A CA 1
ATOM 719 C C . ILE A 1 85 ? 16.688 -28.094 -17.781 1 90.69 85 ILE A C 1
ATOM 721 O O . ILE A 1 85 ? 15.789 -27.375 -18.234 1 90.69 85 ILE A O 1
ATOM 725 N N . GLN A 1 86 ? 16.547 -29.266 -17.25 1 88.69 86 GLN A N 1
ATOM 726 C CA . GLN A 1 86 ? 15.203 -29.797 -17.125 1 88.69 86 GLN A CA 1
ATOM 727 C C . GLN A 1 86 ? 14.344 -28.906 -16.219 1 88.69 86 GLN A C 1
ATOM 729 O O . GLN A 1 86 ? 13.164 -28.688 -16.516 1 88.69 86 GLN A O 1
ATOM 734 N N . ARG A 1 87 ? 14.875 -28.438 -15.219 1 86.69 87 ARG A N 1
ATOM 735 C CA . ARG A 1 87 ? 14.164 -27.531 -14.312 1 86.69 87 ARG A CA 1
ATOM 736 C C . ARG A 1 87 ? 13.727 -26.266 -15.031 1 86.69 87 ARG A C 1
ATOM 738 O O . ARG A 1 87 ? 12.609 -25.797 -14.844 1 86.69 87 ARG A O 1
ATOM 745 N N . VAL A 1 88 ? 14.594 -25.766 -15.828 1 89.88 88 VAL A N 1
ATOM 746 C CA . VAL A 1 88 ? 14.281 -24.562 -16.578 1 89.88 88 VAL A CA 1
ATOM 747 C C . VAL A 1 88 ? 13.188 -24.859 -17.609 1 89.88 88 VAL A C 1
ATOM 749 O O . VAL A 1 88 ? 12.281 -24.047 -17.812 1 89.88 88 VAL A O 1
ATOM 752 N N . ALA A 1 89 ? 13.281 -25.953 -18.203 1 90.75 89 ALA A N 1
ATOM 753 C CA . ALA A 1 89 ? 12.25 -26.375 -19.156 1 90.75 89 ALA A CA 1
ATOM 754 C C . ALA A 1 89 ? 10.891 -26.469 -18.469 1 90.75 89 ALA A C 1
ATOM 756 O O . ALA A 1 89 ? 9.883 -26.016 -19.016 1 90.75 89 ALA A O 1
ATOM 757 N N . ASN A 1 90 ? 10.898 -27.125 -17.328 1 88.19 90 ASN A N 1
ATOM 758 C CA . ASN A 1 90 ? 9.664 -27.234 -16.562 1 88.19 90 ASN A CA 1
ATOM 759 C C . ASN A 1 90 ? 9.102 -25.875 -16.188 1 88.19 90 ASN A C 1
ATOM 761 O O . ASN A 1 90 ? 7.883 -25.688 -16.172 1 88.19 90 ASN A O 1
ATOM 765 N N . TRP A 1 91 ? 9.984 -25.016 -15.867 1 90 91 TRP A N 1
ATOM 766 C CA . TRP A 1 91 ? 9.586 -23.656 -15.57 1 90 91 TRP A CA 1
ATOM 767 C C . TRP A 1 91 ? 8.906 -23 -16.766 1 90 91 TRP A C 1
ATOM 769 O O . TRP A 1 91 ? 7.859 -22.359 -16.625 1 90 91 TRP A O 1
ATOM 779 N N . PHE A 1 92 ? 9.438 -23.156 -17.953 1 91.38 92 PHE A N 1
ATOM 780 C CA . PHE A 1 92 ? 8.836 -22.594 -19.172 1 91.38 92 PHE A CA 1
ATOM 781 C C . PHE A 1 92 ? 7.438 -23.156 -19.391 1 91.38 92 PHE A C 1
ATOM 783 O O . PHE A 1 92 ? 6.523 -22.422 -19.75 1 91.38 92 PHE A O 1
ATOM 790 N N . ILE A 1 93 ? 7.312 -24.391 -19.125 1 90.56 93 ILE A N 1
ATOM 791 C CA . ILE A 1 93 ? 6.023 -25.047 -19.312 1 90.56 93 ILE A CA 1
ATOM 792 C C . ILE A 1 93 ? 5.004 -24.484 -18.328 1 90.56 93 ILE A C 1
ATOM 794 O O . ILE A 1 93 ? 3.887 -24.125 -18.703 1 90.56 93 ILE A O 1
ATOM 798 N N . LEU A 1 94 ? 5.391 -24.453 -17.109 1 91.5 94 LEU A N 1
ATOM 799 C CA . LEU A 1 94 ? 4.492 -23.969 -16.078 1 91.5 94 LEU A CA 1
ATOM 800 C C . LEU A 1 94 ? 4.102 -22.516 -16.344 1 91.5 94 LEU A C 1
ATOM 802 O O . LEU A 1 94 ? 2.93 -22.141 -16.219 1 91.5 94 LEU A O 1
ATOM 806 N N . VAL A 1 95 ? 5.074 -21.688 -16.688 1 93.5 95 VAL A N 1
ATOM 807 C CA . VAL A 1 95 ? 4.82 -20.281 -16.969 1 93.5 95 VAL A CA 1
ATOM 808 C C . VAL A 1 95 ? 3.801 -20.141 -18.094 1 93.5 95 VAL A C 1
ATOM 810 O O . VAL A 1 95 ? 2.887 -19.328 -18.031 1 93.5 95 VAL A O 1
ATOM 813 N N . SER A 1 96 ? 3.969 -20.953 -19.078 1 92.94 96 SER A N 1
ATOM 814 C CA . SER A 1 96 ? 3.055 -20.891 -20.203 1 92.94 96 SER A CA 1
ATOM 815 C C . SER A 1 96 ? 1.637 -21.281 -19.797 1 92.94 96 SER A C 1
ATOM 817 O O . SER A 1 96 ? 0.67 -20.641 -20.219 1 92.94 96 SER A O 1
ATOM 819 N N . ARG A 1 97 ? 1.555 -22.266 -19.016 1 92.06 97 ARG A N 1
ATOM 820 C CA . ARG A 1 97 ? 0.248 -22.719 -18.547 1 92.06 97 ARG A CA 1
ATOM 821 C C . ARG A 1 97 ? -0.417 -21.656 -17.688 1 92.06 97 ARG A C 1
ATOM 823 O O . ARG A 1 97 ? -1.604 -21.359 -17.844 1 92.06 97 ARG A O 1
ATOM 830 N N . ILE A 1 98 ? 0.321 -21.125 -16.781 1 94.56 98 ILE A N 1
ATOM 831 C CA . ILE A 1 98 ? -0.185 -20.094 -15.867 1 94.56 98 ILE A CA 1
ATOM 832 C C . ILE A 1 98 ? -0.595 -18.859 -16.656 1 94.56 98 ILE A C 1
ATOM 834 O O . ILE A 1 98 ? -1.647 -18.281 -16.406 1 94.56 98 ILE A O 1
ATOM 838 N N . LYS A 1 99 ? 0.222 -18.516 -17.625 1 94.5 99 LYS A N 1
ATOM 839 C CA . LYS A 1 99 ? -0.068 -17.359 -18.453 1 94.5 99 LYS A CA 1
ATOM 840 C C . LYS A 1 99 ? -1.365 -17.547 -19.234 1 94.5 99 LYS A C 1
ATOM 842 O O . LYS A 1 99 ? -2.127 -16.594 -19.422 1 94.5 99 LYS A O 1
ATOM 847 N N . TYR A 1 100 ? -1.597 -18.688 -19.672 1 94.56 100 TYR A N 1
ATOM 848 C CA . TYR A 1 100 ? -2.83 -18.984 -20.391 1 94.56 100 TYR A CA 1
ATOM 849 C C . TYR A 1 100 ? -4.051 -18.656 -19.531 1 94.56 100 TYR A C 1
ATOM 851 O O . TYR A 1 100 ? -4.945 -17.922 -19.969 1 94.56 100 TYR A O 1
ATOM 859 N N . TRP A 1 101 ? -4.047 -19.156 -18.312 1 95.12 101 TRP A N 1
ATOM 860 C CA . TRP A 1 101 ? -5.191 -18.953 -17.438 1 95.12 101 TRP A CA 1
ATOM 861 C C . TRP A 1 101 ? -5.273 -17.516 -16.969 1 95.12 101 TRP A C 1
ATOM 863 O O . TRP A 1 101 ? -6.367 -16.969 -16.781 1 95.12 101 TRP A O 1
ATOM 873 N N . LYS A 1 102 ? -4.137 -16.906 -16.75 1 96 102 LYS A N 1
ATOM 874 C CA . LYS A 1 102 ? -4.086 -15.523 -16.281 1 96 102 LYS A CA 1
ATOM 875 C C . LYS A 1 102 ? -4.598 -14.57 -17.359 1 96 102 LYS A C 1
ATOM 877 O O . LYS A 1 102 ? -5.242 -13.562 -17.047 1 96 102 LYS A O 1
ATOM 882 N N . GLU A 1 103 ? -4.352 -14.859 -18.625 1 95.25 103 GLU A N 1
ATOM 883 C CA . GLU A 1 103 ? -4.703 -13.977 -19.719 1 95.25 103 GLU A CA 1
ATOM 884 C C . GLU A 1 103 ? -6.102 -14.289 -20.266 1 95.25 103 GLU A C 1
ATOM 886 O O . GLU A 1 103 ? -6.641 -13.539 -21.078 1 95.25 103 GLU A O 1
ATOM 891 N N . THR A 1 104 ? -6.68 -15.391 -19.781 1 95.88 104 THR A N 1
ATOM 892 C CA . THR A 1 104 ? -8.07 -15.68 -20.141 1 95.88 104 THR A CA 1
ATOM 893 C C . THR A 1 104 ? -9.023 -14.805 -19.328 1 95.88 104 THR A C 1
ATOM 895 O O . THR A 1 104 ? -9.156 -14.961 -18.125 1 95.88 104 THR A O 1
ATOM 898 N N . ARG A 1 105 ? -9.703 -13.945 -20.047 1 93.38 105 ARG A N 1
ATOM 899 C CA . ARG A 1 105 ? -10.633 -13.023 -19.391 1 93.38 105 ARG A CA 1
ATOM 900 C C . ARG A 1 105 ? -11.906 -13.742 -18.953 1 93.38 105 ARG A C 1
ATOM 902 O O . ARG A 1 105 ? -12.445 -14.555 -19.703 1 93.38 105 ARG A O 1
ATOM 909 N N . PHE A 1 106 ? -12.305 -13.492 -17.812 1 95.25 106 PHE A N 1
ATOM 910 C CA . PHE A 1 106 ? -13.594 -14.016 -17.359 1 95.25 106 PHE A CA 1
ATOM 911 C C . PHE A 1 106 ? -14.734 -13.43 -18.188 1 95.25 106 PHE A C 1
ATOM 913 O O . PHE A 1 106 ? -14.781 -12.219 -18.422 1 95.25 106 PHE A O 1
ATOM 920 N N . SER A 1 107 ? -15.594 -14.266 -18.656 1 93.31 107 SER A N 1
ATOM 921 C CA . SER A 1 107 ? -16.766 -13.844 -19.406 1 93.31 107 SER A CA 1
ATOM 922 C C . SER A 1 107 ? -18.047 -14.352 -18.75 1 93.31 107 SER A C 1
ATOM 924 O O . SER A 1 107 ? -18.219 -15.555 -18.562 1 93.31 107 SER A O 1
ATOM 926 N N . LYS A 1 108 ? -18.938 -13.422 -18.484 1 90.5 108 LYS A N 1
ATOM 927 C CA . LYS A 1 108 ? -20.234 -13.789 -17.922 1 90.5 108 LYS A CA 1
ATOM 928 C C . LYS A 1 108 ? -21.078 -14.57 -18.922 1 90.5 108 LYS A C 1
ATOM 930 O O . LYS A 1 108 ? -22.062 -15.195 -18.547 1 90.5 108 LYS A O 1
ATOM 935 N N . ASP A 1 109 ? -20.688 -14.484 -20.188 1 93.38 109 ASP A N 1
ATOM 936 C CA . ASP A 1 109 ? -21.438 -15.172 -21.234 1 93.38 109 ASP A CA 1
ATOM 937 C C . ASP A 1 109 ? -20.906 -16.594 -21.438 1 93.38 109 ASP A C 1
ATOM 939 O O . ASP A 1 109 ? -21.5 -17.375 -22.172 1 93.38 109 ASP A O 1
ATOM 943 N N . ASN A 1 110 ? -19.812 -16.922 -20.859 1 95.62 110 ASN A N 1
ATOM 944 C CA . ASN A 1 110 ? -19.25 -18.25 -20.938 1 95.62 110 ASN A CA 1
ATOM 945 C C . ASN A 1 110 ? -19.781 -19.156 -19.828 1 95.62 110 ASN A C 1
ATOM 947 O O . ASN A 1 110 ? -19.484 -18.938 -18.641 1 95.62 110 ASN A O 1
ATOM 951 N N . GLU A 1 111 ? -20.469 -20.156 -20.125 1 97.12 111 GLU A N 1
ATOM 952 C CA . GLU A 1 111 ? -21.156 -21.031 -19.156 1 97.12 111 GLU A CA 1
ATOM 953 C C . GLU A 1 111 ? -20.172 -21.719 -18.234 1 97.12 111 GLU A C 1
ATOM 955 O O . GLU A 1 111 ? -20.469 -21.938 -17.047 1 97.12 111 GLU A O 1
ATOM 960 N N . GLU A 1 112 ? -19.062 -22.078 -18.766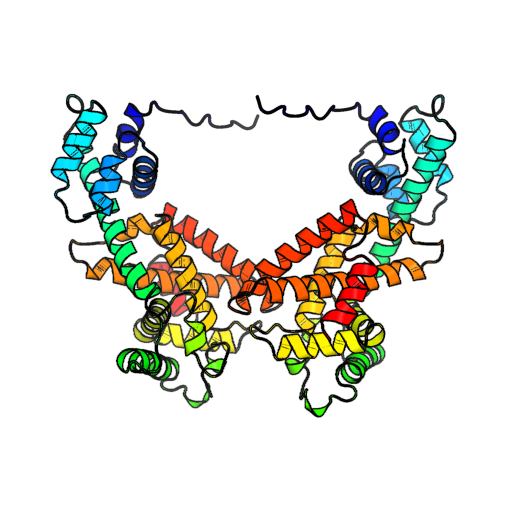 1 97.19 112 GLU A N 1
ATOM 961 C CA . GLU A 1 112 ? -18.031 -22.703 -17.938 1 97.19 112 GLU A CA 1
ATOM 962 C C . GLU A 1 112 ? -17.516 -21.734 -16.875 1 97.19 112 GLU A C 1
ATOM 964 O O . GLU A 1 112 ? -17.344 -22.109 -15.719 1 97.19 112 GLU A O 1
ATOM 969 N N . HIS A 1 113 ? -17.203 -20.516 -17.312 1 96.75 113 HIS A N 1
ATOM 970 C CA . HIS A 1 113 ? -16.75 -19.484 -16.375 1 96.75 113 HIS A CA 1
ATOM 971 C C . HIS A 1 113 ? -17.797 -19.25 -15.281 1 96.75 113 HIS A C 1
ATOM 973 O O . HIS A 1 113 ? -17.453 -19.203 -14.102 1 96.75 113 HIS A O 1
ATOM 979 N N . LYS A 1 114 ? -19 -19.141 -15.656 1 96.31 114 LYS A N 1
ATOM 980 C CA . LYS A 1 114 ? -20.094 -18.938 -14.711 1 96.31 114 LYS A CA 1
ATOM 981 C C . LYS A 1 114 ? -20.188 -20.078 -13.703 1 96.31 114 LYS A C 1
ATOM 983 O O . LYS A 1 114 ? -20.422 -19.844 -12.516 1 96.31 114 LYS A O 1
ATOM 988 N N . ALA A 1 115 ? -20.031 -21.203 -14.234 1 97.81 115 ALA A N 1
ATOM 989 C CA . ALA A 1 115 ? -20.109 -22.391 -13.383 1 97.81 115 ALA A CA 1
ATOM 990 C C . ALA A 1 115 ? -19.016 -22.359 -12.32 1 97.81 115 ALA A C 1
ATOM 992 O O . ALA A 1 115 ? -19.25 -22.734 -11.164 1 97.81 115 ALA A O 1
ATOM 993 N N . ILE A 1 116 ? -17.812 -22.031 -12.719 1 97.81 116 ILE A N 1
ATOM 994 C CA . ILE A 1 116 ? -16.703 -21.953 -11.773 1 97.81 116 ILE A CA 1
ATOM 995 C C . ILE A 1 116 ? -17 -20.906 -10.719 1 97.81 116 ILE A C 1
ATOM 997 O O . ILE A 1 116 ? -16.75 -21.125 -9.523 1 97.81 116 ILE A O 1
ATOM 1001 N N . LEU A 1 117 ? -17.516 -19.734 -11.133 1 97.12 117 LEU A N 1
ATOM 1002 C CA . LEU A 1 117 ? -17.875 -18.672 -10.211 1 97.12 117 LEU A CA 1
ATOM 1003 C C . LEU A 1 117 ? -18.938 -19.125 -9.227 1 97.12 117 LEU A C 1
ATOM 1005 O O . LEU A 1 117 ? -18.844 -18.859 -8.023 1 97.12 117 LEU A O 1
ATOM 1009 N N . GLU A 1 118 ? -19.922 -19.828 -9.703 1 96.81 118 GLU A N 1
ATOM 1010 C CA . GLU A 1 118 ? -20.984 -20.359 -8.859 1 96.81 118 GLU A CA 1
ATOM 1011 C C . GLU A 1 118 ? -20.422 -21.375 -7.867 1 96.81 118 GLU A C 1
ATOM 1013 O O . GLU A 1 118 ? -20.859 -21.438 -6.715 1 96.81 118 GLU A O 1
ATOM 1018 N N . GLU A 1 119 ? -19.531 -22.172 -8.359 1 98 119 GLU A N 1
ATOM 1019 C CA . GLU A 1 119 ? -18.891 -23.156 -7.496 1 98 119 GLU A CA 1
ATOM 1020 C C . GLU A 1 119 ? -18.172 -22.469 -6.332 1 98 119 GLU A C 1
ATOM 1022 O O . GLU A 1 119 ? -18.203 -22.969 -5.203 1 98 119 GLU A O 1
ATOM 1027 N N . LEU A 1 120 ? -17.531 -21.391 -6.609 1 97.94 120 LEU A N 1
ATOM 1028 C CA . LEU A 1 120 ? -16.859 -20.625 -5.559 1 97.94 120 LEU A CA 1
ATOM 1029 C C . LEU A 1 120 ? -17.859 -20.172 -4.496 1 97.94 120 LEU A C 1
ATOM 1031 O O . LEU A 1 120 ? -17.656 -20.422 -3.307 1 97.94 120 LEU A O 1
ATOM 1035 N N . TRP A 1 121 ? -18.938 -19.516 -4.926 1 96.94 121 TRP A N 1
ATOM 1036 C CA . TRP A 1 121 ? -19.969 -19.031 -4.008 1 96.94 121 TRP A CA 1
ATOM 1037 C C . TRP A 1 121 ? -20.531 -20.172 -3.16 1 96.94 121 TRP A C 1
ATOM 1039 O O . TRP A 1 121 ? -20.578 -20.062 -1.932 1 96.94 121 TRP A O 1
ATOM 1049 N N . ASP A 1 122 ? -20.875 -21.234 -3.854 1 97.56 122 ASP A N 1
ATOM 1050 C CA . ASP A 1 122 ? -21.5 -22.359 -3.18 1 97.56 122 ASP A CA 1
ATOM 1051 C C . ASP A 1 122 ? -20.562 -22.984 -2.139 1 97.56 122 ASP A C 1
ATOM 1053 O O . ASP A 1 122 ? -21 -23.344 -1.048 1 97.56 122 ASP A O 1
ATOM 1057 N N . THR A 1 123 ? -19.344 -23.094 -2.498 1 97.94 123 THR A N 1
ATOM 1058 C CA . THR A 1 123 ? -18.391 -23.734 -1.603 1 97.94 123 THR A CA 1
ATOM 1059 C C . THR A 1 123 ? -18.094 -22.828 -0.405 1 97.94 123 THR A C 1
ATOM 1061 O O . THR A 1 123 ? -18.094 -23.281 0.739 1 97.94 123 THR A O 1
ATOM 1064 N N . LEU A 1 124 ? -17.875 -21.516 -0.576 1 97.12 124 LEU A N 1
ATOM 1065 C CA . LEU A 1 124 ? -17.5 -20.578 0.479 1 97.12 124 LEU A CA 1
ATOM 1066 C C . LEU A 1 124 ? -18.656 -20.391 1.461 1 97.12 124 LEU A C 1
ATOM 1068 O O . LEU A 1 124 ? -18.438 -20.172 2.652 1 97.12 124 LEU A O 1
ATOM 1072 N N . THR A 1 125 ? -19.875 -20.516 0.96 1 96.19 125 THR A N 1
ATOM 1073 C CA . THR A 1 125 ? -21.016 -20.172 1.788 1 96.19 125 THR A CA 1
ATOM 1074 C C . THR A 1 125 ? -21.719 -21.422 2.312 1 96.19 125 THR A C 1
ATOM 1076 O O . THR A 1 125 ? -22.703 -21.328 3.051 1 96.19 125 THR A O 1
ATOM 1079 N N . LYS A 1 126 ? -21.141 -22.5 1.94 1 95.75 126 LYS A N 1
ATOM 1080 C CA . LYS A 1 126 ? -21.766 -23.75 2.355 1 95.75 126 LYS A CA 1
ATOM 1081 C C . LYS A 1 126 ? -21.953 -23.797 3.869 1 95.75 126 LYS A C 1
ATOM 1083 O O . LYS A 1 126 ? -21.016 -23.547 4.629 1 95.75 126 LYS A O 1
ATOM 1088 N N . ASN A 1 127 ? -23.156 -24.031 4.297 1 93.06 127 ASN A N 1
ATOM 1089 C CA . ASN A 1 127 ? -23.562 -24.125 5.699 1 93.06 127 ASN A CA 1
ATOM 1090 C C . ASN A 1 127 ? -23.422 -22.781 6.41 1 93.06 127 ASN A C 1
ATOM 1092 O O . ASN A 1 127 ? -23.453 -22.719 7.641 1 93.06 127 ASN A O 1
ATOM 1096 N N . GLN A 1 128 ? -23.109 -21.703 5.766 1 92.69 128 GLN A N 1
ATOM 1097 C CA . GLN A 1 128 ? -22.953 -20.359 6.312 1 92.69 128 GLN A CA 1
ATOM 1098 C C . GLN A 1 128 ? -23.688 -19.328 5.457 1 92.69 128 GLN A C 1
ATOM 1100 O O . GLN A 1 128 ? -23.219 -18.188 5.32 1 92.69 128 GLN A O 1
ATOM 1105 N N . GLU A 1 129 ? -24.656 -19.766 4.832 1 86.69 129 GLU A N 1
ATOM 1106 C CA . GLU A 1 129 ? -25.406 -18.938 3.893 1 86.69 129 GLU A CA 1
ATOM 1107 C C . GLU A 1 129 ? -25.953 -17.688 4.578 1 86.69 129 GLU A C 1
ATOM 1109 O O . GLU A 1 129 ? -26.078 -16.641 3.955 1 86.69 129 GLU A O 1
ATOM 1114 N N . HIS A 1 130 ? -26.203 -17.797 5.836 1 89.19 130 HIS A N 1
ATOM 1115 C CA . HIS A 1 130 ? -26.828 -16.719 6.59 1 89.19 130 HIS A CA 1
ATOM 1116 C C . HIS A 1 130 ? -25.812 -15.609 6.887 1 89.19 130 HIS A C 1
ATOM 1118 O O . HIS A 1 130 ? -26.203 -14.484 7.203 1 89.19 130 HIS A O 1
ATOM 1124 N N . LEU A 1 131 ? -24.562 -15.898 6.742 1 91.88 131 LEU A N 1
ATOM 1125 C CA . LEU A 1 131 ? -23.5 -14.945 7.098 1 91.88 131 LEU A CA 1
ATOM 1126 C C . LEU A 1 131 ? -23.219 -13.992 5.945 1 91.88 131 LEU A C 1
ATOM 1128 O O . LEU A 1 131 ? -22.75 -12.875 6.164 1 91.88 131 LEU A O 1
ATOM 1132 N N . TRP A 1 132 ? -23.484 -14.516 4.766 1 92.38 132 TRP A N 1
ATOM 1133 C CA . TRP A 1 132 ? -23.062 -13.766 3.586 1 92.38 132 TRP A CA 1
ATOM 1134 C C . TRP A 1 132 ? -24.266 -13.43 2.703 1 92.38 132 TRP A C 1
ATOM 1136 O O . TRP A 1 132 ? -25 -14.32 2.283 1 92.38 132 TRP A O 1
ATOM 1146 N N . LYS A 1 133 ? -24.438 -12.172 2.379 1 91.44 133 LYS A N 1
ATOM 1147 C CA . LYS A 1 133 ? -25.594 -11.727 1.612 1 91.44 133 LYS A CA 1
ATOM 1148 C C . LYS A 1 133 ? -25.281 -11.672 0.12 1 91.44 133 LYS A C 1
ATOM 1150 O O . LYS A 1 133 ? -26.094 -12.078 -0.708 1 91.44 133 LYS A O 1
ATOM 1155 N N . ASP A 1 134 ? -24.156 -11.094 -0.181 1 93.25 134 ASP A N 1
ATOM 1156 C CA . ASP A 1 134 ? -23.781 -10.961 -1.587 1 93.25 134 ASP A CA 1
ATOM 1157 C C . ASP A 1 134 ? -22.266 -11.039 -1.767 1 93.25 134 ASP A C 1
ATOM 1159 O O . ASP A 1 134 ? -21.547 -11.352 -0.821 1 93.25 134 ASP A O 1
ATOM 1163 N N . TRP A 1 135 ? -21.797 -10.852 -3.061 1 93.75 135 TRP A N 1
ATOM 1164 C CA . TRP A 1 135 ? -20.391 -11.023 -3.428 1 93.75 135 TRP A CA 1
ATOM 1165 C C . TRP A 1 135 ? -19.5 -10.031 -2.678 1 93.75 135 TRP A C 1
ATOM 1167 O O . TRP A 1 135 ? -18.344 -10.32 -2.393 1 93.75 135 TRP A O 1
ATOM 1177 N N . THR A 1 136 ? -20.031 -8.875 -2.299 1 91 136 THR A N 1
ATOM 1178 C CA . THR A 1 136 ? -19.25 -7.867 -1.58 1 91 136 THR A CA 1
ATOM 1179 C C . THR A 1 136 ? -18.922 -8.352 -0.174 1 91 136 THR A C 1
ATOM 1181 O O . THR A 1 136 ? -17.859 -8.023 0.362 1 91 136 THR A O 1
ATOM 1184 N N . ASP A 1 137 ? -19.703 -9.234 0.357 1 92.38 137 ASP A N 1
ATOM 1185 C CA . ASP A 1 137 ? -19.484 -9.781 1.689 1 92.38 137 ASP A CA 1
ATOM 1186 C C . ASP A 1 137 ? -18.281 -10.719 1.699 1 92.38 137 ASP A C 1
ATOM 1188 O O . ASP A 1 137 ? -17.578 -10.82 2.707 1 92.38 137 ASP A O 1
ATOM 1192 N N . ILE A 1 138 ? -18.078 -11.258 0.587 1 94.75 138 ILE A N 1
ATOM 1193 C CA . ILE A 1 138 ? -16.969 -12.211 0.591 1 94.75 138 ILE A CA 1
ATOM 1194 C C . ILE A 1 138 ? -15.703 -11.531 0.077 1 94.75 138 ILE A C 1
ATOM 1196 O O . ILE A 1 138 ? -14.656 -12.164 -0.026 1 94.75 138 ILE A O 1
ATOM 1200 N N . GLY A 1 139 ? -15.883 -10.25 -0.305 1 93.69 139 GLY A N 1
ATOM 1201 C CA . GLY A 1 139 ? -14.664 -9.484 -0.485 1 93.69 139 GLY A CA 1
ATOM 1202 C C . GLY A 1 139 ? -14.477 -8.984 -1.906 1 93.69 139 GLY A C 1
ATOM 1203 O O . GLY A 1 139 ? -13.43 -8.43 -2.242 1 93.69 139 GLY A O 1
ATOM 1204 N N . PHE A 1 140 ? -15.438 -9.164 -2.785 1 92.62 140 PHE A N 1
ATOM 1205 C CA . PHE A 1 140 ? -15.359 -8.555 -4.109 1 92.62 140 PHE A CA 1
ATOM 1206 C C . PHE A 1 140 ? -15.734 -7.078 -4.051 1 92.62 140 PHE A C 1
ATOM 1208 O O . PHE A 1 140 ? -16.438 -6.652 -3.137 1 92.62 140 PHE A O 1
ATOM 1215 N N . GLN A 1 141 ? -15.227 -6.195 -4.848 1 81.81 141 GLN A N 1
ATOM 1216 C CA . GLN A 1 141 ? -15.422 -4.75 -4.832 1 81.81 141 GLN A CA 1
ATOM 1217 C C . GLN A 1 141 ? -16.859 -4.387 -5.223 1 81.81 141 GLN A C 1
ATOM 1219 O O . GLN A 1 141 ? -17.438 -3.465 -4.656 1 81.81 141 GLN A O 1
ATOM 1224 N N . GLY A 1 142 ? -17.531 -4.965 -6.023 1 78.31 142 GLY A N 1
ATOM 1225 C CA . GLY A 1 142 ? -18.891 -4.68 -6.434 1 78.31 142 GLY A CA 1
ATOM 1226 C C . GLY A 1 142 ? -19.797 -5.906 -6.422 1 78.31 142 GLY A C 1
ATOM 1227 O O . GLY A 1 142 ? -19.359 -6.996 -6.047 1 78.31 142 GLY A O 1
ATOM 1228 N N . LYS A 1 143 ? -20.953 -5.559 -6.707 1 84.06 143 LYS A N 1
ATOM 1229 C CA . LYS A 1 143 ? -21.953 -6.629 -6.711 1 84.06 143 LYS A CA 1
ATOM 1230 C C . LYS A 1 143 ? -21.703 -7.602 -7.859 1 84.06 143 LYS A C 1
ATOM 1232 O O . LYS A 1 143 ? -22.234 -8.719 -7.855 1 84.06 143 LYS A O 1
ATOM 1237 N N . ASP A 1 144 ? -20.906 -7.207 -8.758 1 87 144 ASP A N 1
ATOM 1238 C CA . ASP A 1 144 ? -20.531 -8.055 -9.883 1 87 144 ASP A CA 1
ATOM 1239 C C . ASP A 1 144 ? -19.047 -8.406 -9.844 1 87 144 ASP A C 1
ATOM 1241 O O . ASP A 1 144 ? -18.203 -7.602 -10.227 1 87 144 ASP A O 1
ATOM 1245 N N . PRO A 1 145 ? -18.734 -9.656 -9.516 1 90.75 145 PRO A N 1
ATOM 1246 C CA . PRO A 1 145 ? -17.328 -10.07 -9.359 1 90.75 145 PRO A CA 1
ATOM 1247 C C . PRO A 1 145 ? -16.562 -10.086 -10.68 1 90.75 145 PRO A C 1
ATOM 1249 O O . PRO A 1 145 ? -15.336 -10.117 -10.688 1 90.75 145 PRO A O 1
ATOM 1252 N N . SER A 1 146 ? -17.312 -10.039 -11.797 1 87.5 146 SER A N 1
ATOM 1253 C CA . SER A 1 146 ? -16.672 -10.211 -13.094 1 87.5 146 SER A CA 1
ATOM 1254 C C . SER A 1 146 ? -15.641 -9.117 -13.352 1 87.5 146 SER A C 1
ATOM 1256 O O . SER A 1 146 ? -14.648 -9.344 -14.055 1 87.5 146 SER A O 1
ATOM 1258 N N . THR A 1 147 ? -15.797 -7.984 -12.75 1 83.25 147 THR A N 1
ATOM 1259 C CA . THR A 1 147 ? -14.922 -6.855 -13.031 1 83.25 147 THR A CA 1
ATOM 1260 C C . THR A 1 147 ? -13.648 -6.934 -12.188 1 83.25 147 THR A C 1
ATOM 1262 O O . THR A 1 147 ? -12.672 -6.234 -12.453 1 83.25 147 THR A O 1
ATOM 1265 N N . ASP A 1 148 ? -13.641 -7.82 -11.273 1 87.38 148 ASP A N 1
ATOM 1266 C CA . ASP A 1 148 ? -12.492 -7.922 -10.375 1 87.38 148 ASP A CA 1
ATOM 1267 C C . ASP A 1 148 ? -11.391 -8.781 -10.984 1 87.38 148 ASP A C 1
ATOM 1269 O O . ASP A 1 148 ? -10.227 -8.68 -10.586 1 87.38 148 ASP A O 1
ATOM 1273 N N . PHE A 1 149 ? -11.711 -9.578 -11.961 1 88.81 149 PHE A N 1
ATOM 1274 C CA . PHE A 1 149 ? -10.773 -10.562 -12.477 1 88.81 149 PHE A CA 1
ATOM 1275 C C . PHE A 1 149 ? -9.938 -9.977 -13.609 1 88.81 149 PHE A C 1
ATOM 1277 O O . PHE A 1 149 ? -9.242 -10.703 -14.32 1 88.81 149 PHE A O 1
ATOM 1284 N N . ARG A 1 150 ? -9.984 -8.711 -13.828 1 79.31 150 ARG A N 1
ATOM 1285 C CA . ARG A 1 150 ? -9.289 -8.07 -14.938 1 79.31 150 ARG A CA 1
ATOM 1286 C C . ARG A 1 150 ? -7.777 -8.25 -14.812 1 79.31 150 ARG A C 1
ATOM 1288 O O . ARG A 1 150 ? -7.09 -8.484 -15.805 1 79.31 150 ARG A O 1
ATOM 1295 N N . GLY A 1 151 ? -7.258 -8.242 -13.609 1 77.62 151 GLY A N 1
ATOM 1296 C CA . GLY A 1 151 ? -5.812 -8.242 -13.422 1 77.62 151 GLY A CA 1
ATOM 1297 C C . GLY A 1 151 ? -5.199 -9.625 -13.5 1 77.62 151 GLY A C 1
ATOM 1298 O O . GLY A 1 151 ? -4.059 -9.781 -13.938 1 77.62 151 GLY A O 1
ATOM 1299 N N . ALA A 1 152 ? -5.965 -10.641 -13.102 1 88.94 152 ALA A N 1
ATOM 1300 C CA . ALA A 1 152 ? -5.367 -11.977 -13.023 1 88.94 152 ALA A CA 1
ATOM 1301 C C . ALA A 1 152 ? -6.234 -13 -13.742 1 88.94 152 ALA A C 1
ATOM 1303 O O . ALA A 1 152 ? -5.977 -14.203 -13.664 1 88.94 152 ALA A O 1
ATOM 1304 N N . GLY A 1 153 ? -7.293 -12.555 -14.375 1 93.19 153 GLY A N 1
ATOM 1305 C CA . GLY A 1 153 ? -8.117 -13.375 -15.25 1 93.19 153 GLY A CA 1
ATOM 1306 C C . GLY A 1 153 ? -8.766 -14.547 -14.531 1 93.19 153 GLY A C 1
ATOM 1307 O O . GLY A 1 153 ? -9.117 -14.445 -13.352 1 93.19 153 GLY A O 1
ATOM 1308 N N . LEU A 1 154 ? -8.914 -15.633 -15.289 1 96.94 154 LEU A N 1
ATOM 1309 C CA . LEU A 1 154 ? -9.594 -16.828 -14.789 1 96.94 154 LEU A CA 1
ATOM 1310 C C . LEU A 1 154 ? -8.742 -17.547 -13.742 1 96.94 154 LEU A C 1
ATOM 1312 O O . LEU A 1 154 ? -9.266 -18.266 -12.898 1 96.94 154 LEU A O 1
ATOM 1316 N N . LEU A 1 155 ? -7.438 -17.312 -13.797 1 97.62 155 LEU A N 1
ATOM 1317 C CA . LEU A 1 155 ? -6.531 -17.969 -12.867 1 97.62 155 LEU A CA 1
ATOM 1318 C C . LEU A 1 155 ? -6.895 -17.641 -11.422 1 97.62 155 LEU A C 1
ATOM 1320 O O . LEU A 1 155 ? -6.895 -18.516 -10.555 1 97.62 155 LEU A O 1
ATOM 1324 N N . SER A 1 156 ? -7.18 -16.391 -11.156 1 97.62 156 SER A N 1
ATOM 1325 C CA . SER A 1 156 ? -7.484 -15.969 -9.789 1 97.62 156 SER A CA 1
ATOM 1326 C C . SER A 1 156 ? -8.75 -16.641 -9.273 1 97.62 156 SER A C 1
ATOM 1328 O O . SER A 1 156 ? -8.82 -17.031 -8.109 1 97.62 156 SER A O 1
ATOM 1330 N N . LEU A 1 157 ? -9.719 -16.766 -10.148 1 97.88 157 LEU A N 1
ATOM 1331 C CA . LEU A 1 157 ? -10.938 -17.469 -9.766 1 97.88 157 LEU A CA 1
ATOM 1332 C C . LEU A 1 157 ? -10.648 -18.938 -9.461 1 97.88 157 LEU A C 1
ATOM 1334 O O . LEU A 1 157 ? -11.117 -19.469 -8.453 1 97.88 157 LEU A O 1
ATOM 1338 N N . LEU A 1 158 ? -9.883 -19.531 -10.289 1 97.88 158 LEU A N 1
ATOM 1339 C CA . LEU A 1 158 ? -9.531 -20.938 -10.109 1 97.88 158 LEU A CA 1
ATOM 1340 C C . LEU A 1 158 ? -8.781 -21.141 -8.797 1 97.88 158 LEU A C 1
ATOM 1342 O O . LEU A 1 158 ? -9.008 -22.141 -8.094 1 97.88 158 LEU A O 1
ATOM 1346 N N . GLN A 1 159 ? -7.973 -20.25 -8.477 1 98.31 159 GLN A N 1
ATOM 1347 C CA . GLN A 1 159 ? -7.18 -20.375 -7.258 1 98.31 159 GLN A CA 1
ATOM 1348 C C . GLN A 1 159 ? -8.039 -20.156 -6.012 1 98.31 159 GLN A C 1
ATOM 1350 O O . GLN A 1 159 ? -7.848 -20.828 -4.996 1 98.31 159 GLN A O 1
ATOM 1355 N N . LEU A 1 160 ? -8.938 -19.234 -6.09 1 98.56 160 LEU A N 1
ATOM 1356 C CA . LEU A 1 160 ? -9.891 -19.062 -5 1 98.56 160 LEU A CA 1
ATOM 1357 C C . LEU A 1 160 ? -10.688 -20.344 -4.777 1 98.56 160 LEU A C 1
ATOM 1359 O O . LEU A 1 160 ? -10.883 -20.766 -3.637 1 98.56 160 LEU A O 1
ATOM 1363 N N . VAL A 1 161 ? -11.133 -20.938 -5.891 1 98.69 161 VAL A N 1
ATOM 1364 C CA . VAL A 1 161 ? -11.891 -22.188 -5.812 1 98.69 161 VAL A CA 1
ATOM 1365 C C . VAL A 1 161 ? -11.016 -23.281 -5.227 1 98.69 161 VAL A C 1
ATOM 1367 O O . VAL A 1 161 ? -11.469 -24.078 -4.402 1 98.69 161 VAL A O 1
ATOM 1370 N N . TYR A 1 162 ? -9.789 -23.359 -5.688 1 98.5 162 TYR A N 1
ATOM 1371 C CA . TYR A 1 162 ? -8.859 -24.359 -5.16 1 98.5 162 TYR A CA 1
ATOM 1372 C C . TYR A 1 162 ? -8.75 -24.25 -3.643 1 98.5 162 TYR A C 1
ATOM 1374 O O . TYR A 1 162 ? -8.859 -25.25 -2.932 1 98.5 162 TYR A O 1
ATOM 1382 N N . PHE A 1 163 ? -8.508 -23.047 -3.17 1 98.69 163 PHE A N 1
ATOM 1383 C CA . PHE A 1 163 ? -8.406 -22.797 -1.737 1 98.69 163 PHE A CA 1
ATOM 1384 C C . PHE A 1 163 ? -9.68 -23.234 -1.022 1 98.69 163 PHE A C 1
ATOM 1386 O O . PHE A 1 163 ? -9.617 -23.969 -0.029 1 98.69 163 PHE A O 1
ATOM 1393 N N . ALA A 1 164 ? -10.828 -22.875 -1.536 1 98.56 164 ALA A N 1
ATOM 1394 C CA . ALA A 1 164 ? -12.125 -23.141 -0.925 1 98.56 164 ALA A CA 1
ATOM 1395 C C . ALA A 1 164 ? -12.406 -24.641 -0.88 1 98.56 164 ALA A C 1
ATOM 1397 O O . ALA A 1 164 ? -12.961 -25.156 0.103 1 98.56 164 ALA A O 1
ATOM 1398 N N . LYS A 1 165 ? -11.992 -25.328 -1.921 1 98.19 165 LYS A N 1
ATOM 1399 C CA . LYS A 1 165 ? -12.336 -26.734 -2.021 1 98.19 165 LYS A CA 1
ATOM 1400 C C . LYS A 1 165 ? -11.328 -27.609 -1.268 1 98.19 165 LYS A C 1
ATOM 1402 O O . LYS A 1 165 ? -11.719 -28.484 -0.494 1 98.19 165 LYS A O 1
ATOM 1407 N N . LYS A 1 166 ? -10.102 -27.391 -1.462 1 97.12 166 LYS A N 1
ATOM 1408 C CA . LYS A 1 166 ? -9.07 -28.266 -0.906 1 97.12 166 LYS A CA 1
ATOM 1409 C C . LYS A 1 166 ? -8.906 -28.031 0.593 1 97.12 166 LYS A C 1
ATOM 1411 O O . LYS A 1 166 ? -8.648 -28.969 1.349 1 97.12 166 LYS A O 1
ATOM 1416 N N . TYR A 1 167 ? -8.945 -26.828 0.951 1 96.88 167 TYR A N 1
ATOM 1417 C CA . TYR A 1 167 ? -8.805 -26.453 2.355 1 9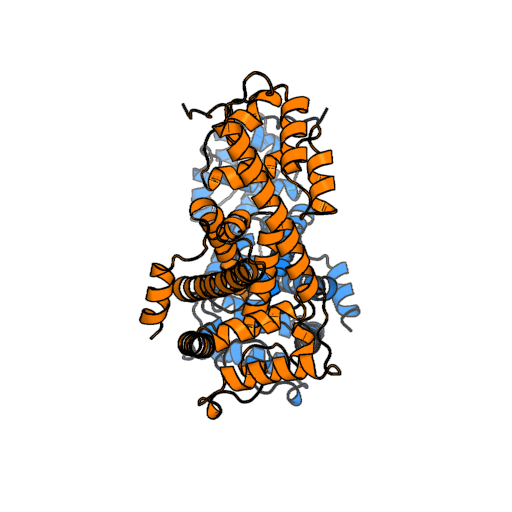6.88 167 TYR A CA 1
ATOM 1418 C C . TYR A 1 167 ? -10.102 -25.844 2.887 1 96.88 167 TYR A C 1
ATOM 1420 O O . TYR A 1 167 ? -10.086 -24.766 3.479 1 96.88 167 TYR A O 1
ATOM 1428 N N . PHE A 1 168 ? -11.125 -26.594 2.756 1 96.75 168 PHE A N 1
ATOM 1429 C CA . PHE A 1 168 ? -12.5 -26.141 2.943 1 96.75 168 PHE A CA 1
ATOM 1430 C C . PHE A 1 168 ? -12.672 -25.5 4.312 1 96.75 168 PHE A C 1
ATOM 1432 O O . PHE A 1 168 ? -13 -24.312 4.406 1 96.75 168 PHE A O 1
ATOM 1439 N N . SER A 1 169 ? -12.422 -26.219 5.367 1 95.5 169 SER A N 1
ATOM 1440 C CA . SER A 1 169 ? -12.633 -25.719 6.723 1 95.5 169 SER A CA 1
ATOM 1441 C C . SER A 1 169 ? -11.727 -24.531 7.023 1 95.5 169 SER A C 1
ATOM 1443 O O . SER A 1 169 ? -12.172 -23.531 7.613 1 95.5 169 SER A O 1
ATOM 1445 N N . LEU A 1 170 ? -10.531 -24.672 6.652 1 96.44 170 LEU A N 1
ATOM 1446 C CA . LEU A 1 170 ? -9.562 -23.594 6.879 1 96.44 170 LEU A CA 1
ATOM 1447 C C . LEU A 1 170 ? -9.977 -22.328 6.133 1 96.44 170 LEU A C 1
ATOM 1449 O O . LEU A 1 170 ? -9.93 -21.234 6.688 1 96.44 170 LEU A O 1
ATOM 1453 N N . CYS A 1 171 ? -10.352 -22.469 4.883 1 97.62 171 CYS A N 1
ATOM 1454 C CA . CYS A 1 171 ? -10.75 -21.344 4.047 1 97.62 171 CYS A CA 1
ATOM 1455 C C . CYS A 1 171 ? -11.953 -20.625 4.637 1 97.62 171 CYS A C 1
ATOM 1457 O O . CYS A 1 171 ? -11.977 -19.391 4.699 1 97.62 171 CYS A O 1
ATOM 1459 N N . GLN A 1 172 ? -12.914 -21.359 5.074 1 96.31 172 GLN A N 1
ATOM 1460 C CA . GLN A 1 172 ? -14.102 -20.766 5.684 1 96.31 172 GLN A CA 1
ATOM 1461 C C . GLN A 1 172 ? -13.742 -20 6.953 1 96.31 172 GLN A C 1
ATOM 1463 O O . GLN A 1 172 ? -14.312 -18.938 7.227 1 96.31 172 GLN A O 1
ATOM 1468 N N . ARG A 1 173 ? -12.883 -20.516 7.699 1 95.69 173 ARG A N 1
ATOM 1469 C CA . ARG A 1 173 ? -12.445 -19.844 8.914 1 95.69 173 ARG A CA 1
ATOM 1470 C C . ARG A 1 173 ? -11.727 -18.547 8.594 1 95.69 173 ARG A C 1
ATOM 1472 O O . ARG A 1 173 ? -11.945 -17.531 9.258 1 95.69 173 ARG A O 1
ATOM 1479 N N . VAL A 1 174 ? -10.852 -18.594 7.602 1 97.19 174 VAL A N 1
ATOM 1480 C CA . VAL A 1 174 ? -10.125 -17.391 7.188 1 97.19 174 VAL A CA 1
ATOM 1481 C C . VAL A 1 174 ? -11.117 -16.328 6.703 1 97.19 174 VAL A C 1
ATOM 1483 O O . VAL A 1 174 ? -11.016 -15.164 7.09 1 97.19 174 VAL A O 1
ATOM 1486 N N . LEU A 1 175 ? -12.086 -16.766 5.891 1 97.12 175 LEU A N 1
ATOM 1487 C CA . LEU A 1 175 ? -13.117 -15.859 5.395 1 97.12 175 LEU A CA 1
ATOM 1488 C C . LEU A 1 175 ? -13.883 -15.219 6.547 1 97.12 175 LEU A C 1
ATOM 1490 O O . LEU A 1 175 ? -14.117 -14.008 6.555 1 97.12 175 LEU A O 1
ATOM 1494 N N . TYR A 1 176 ? -14.234 -16.031 7.48 1 95.31 176 TYR A N 1
ATOM 1495 C CA . TYR A 1 176 ? -14.961 -15.539 8.648 1 95.31 176 TYR A CA 1
ATOM 1496 C C . TYR A 1 176 ? -14.125 -14.547 9.438 1 95.31 176 TYR A C 1
ATOM 1498 O O . TYR A 1 176 ? -14.594 -13.461 9.789 1 95.31 176 TYR A O 1
ATOM 1506 N N . ASN A 1 177 ? -12.906 -14.883 9.672 1 94.5 177 ASN A N 1
ATOM 1507 C CA . ASN A 1 177 ? -12.008 -14.07 10.477 1 94.5 177 ASN A CA 1
ATOM 1508 C C . ASN A 1 177 ? -11.734 -12.719 9.828 1 94.5 177 ASN A C 1
ATOM 1510 O O . ASN A 1 177 ? -11.734 -11.68 10.5 1 94.5 177 ASN A O 1
ATOM 1514 N N . CYS A 1 178 ? -11.477 -12.672 8.516 1 94.06 178 CYS A N 1
ATOM 1515 C CA . CYS A 1 178 ? -11.125 -11.43 7.844 1 94.06 178 CYS A CA 1
ATOM 1516 C C . CYS A 1 178 ? -12.32 -10.484 7.773 1 94.06 178 CYS A C 1
ATOM 1518 O O . CYS A 1 178 ? -12.156 -9.297 7.512 1 94.06 178 CYS A O 1
ATOM 1520 N N . ASN A 1 179 ? -13.523 -11.039 8.055 1 91.62 179 ASN A N 1
ATOM 1521 C CA . ASN A 1 179 ? -14.742 -10.242 8.023 1 91.62 179 ASN A CA 1
ATOM 1522 C C . ASN A 1 179 ? -15.172 -9.812 9.43 1 91.62 179 ASN A C 1
ATOM 1524 O O . ASN A 1 179 ? -16.016 -8.938 9.586 1 91.62 179 ASN A O 1
ATOM 1528 N N . THR A 1 180 ? -14.586 -10.391 10.445 1 90 180 THR A N 1
ATOM 1529 C CA . THR A 1 180 ? -15.109 -10.148 11.781 1 90 180 THR A CA 1
ATOM 1530 C C . THR A 1 180 ? -14.039 -9.508 12.672 1 90 180 THR A C 1
ATOM 1532 O O . THR A 1 180 ? -14.359 -8.875 13.68 1 90 180 THR A O 1
ATOM 1535 N N . THR A 1 181 ? -12.812 -9.688 12.32 1 88.75 181 THR A N 1
ATOM 1536 C CA . THR A 1 181 ? -11.719 -9.102 13.094 1 88.75 181 THR A CA 1
ATOM 1537 C C . THR A 1 181 ? -11.258 -7.793 12.461 1 88.75 181 THR A C 1
ATOM 1539 O O . THR A 1 181 ? -10.93 -7.754 11.281 1 88.75 181 THR A O 1
ATOM 1542 N N . GLU A 1 182 ? -11.133 -6.703 13.211 1 84.56 182 GLU A N 1
ATOM 1543 C CA . GLU A 1 182 ? -10.703 -5.398 12.719 1 84.56 182 GLU A CA 1
ATOM 1544 C C . GLU A 1 182 ? -9.188 -5.238 12.82 1 84.56 182 GLU A C 1
ATOM 1546 O O . GLU A 1 182 ? -8.578 -5.695 13.789 1 84.56 182 GLU A O 1
ATOM 1551 N N . PRO A 1 183 ? -8.617 -4.586 11.914 1 87 183 PRO A N 1
ATOM 1552 C CA . PRO A 1 183 ? -9.242 -4.109 10.68 1 87 183 PRO A CA 1
ATOM 1553 C C . PRO A 1 183 ? -9.492 -5.23 9.672 1 87 183 PRO A C 1
ATOM 1555 O O . PRO A 1 183 ? -8.641 -6.105 9.492 1 87 183 PRO A O 1
ATOM 1558 N N . LYS A 1 184 ? -10.609 -5.164 9.031 1 89.62 184 LYS A N 1
ATOM 1559 C CA . LYS A 1 184 ? -11.023 -6.168 8.062 1 89.62 184 LYS A CA 1
ATOM 1560 C C . LYS A 1 184 ? -10.25 -6.016 6.75 1 89.62 184 LYS A C 1
ATOM 1562 O O . LYS A 1 184 ? -9.703 -4.949 6.473 1 89.62 184 LYS A O 1
ATOM 1567 N N . TYR A 1 185 ? -10.172 -7.039 5.98 1 93.19 185 TYR A N 1
ATOM 1568 C CA . TYR A 1 185 ? -9.695 -6.969 4.605 1 93.19 185 TYR A CA 1
ATOM 1569 C C . TYR A 1 185 ? -10.555 -7.82 3.684 1 93.19 185 TYR A C 1
ATOM 1571 O O . TYR A 1 185 ? -11.133 -8.828 4.113 1 93.19 185 TYR A O 1
ATOM 1579 N N . PRO A 1 186 ? -10.648 -7.438 2.438 1 94.56 186 PRO A N 1
ATOM 1580 C CA . PRO A 1 186 ? -11.516 -8.164 1.507 1 94.56 186 PRO A CA 1
ATOM 1581 C C . PRO A 1 186 ? -10.906 -9.484 1.045 1 94.56 186 PRO A C 1
ATOM 1583 O O . PRO A 1 186 ? -9.898 -9.492 0.328 1 94.56 186 PRO A O 1
ATOM 1586 N N . PHE A 1 187 ? -11.547 -10.594 1.394 1 97.38 187 PHE A N 1
ATOM 1587 C CA . PHE A 1 187 ? -11.039 -11.938 1.173 1 97.38 187 PHE A CA 1
ATOM 1588 C C . PHE A 1 187 ? -10.758 -12.18 -0.307 1 97.38 187 PHE A C 1
ATOM 1590 O O . PHE A 1 187 ? -9.641 -12.531 -0.682 1 97.38 187 PHE A O 1
ATOM 1597 N N . ALA A 1 188 ? -11.742 -11.914 -1.116 1 96.75 188 ALA A N 1
ATOM 1598 C CA . ALA A 1 188 ? -11.625 -12.234 -2.535 1 96.75 188 ALA A CA 1
ATOM 1599 C C . ALA A 1 188 ? -10.578 -11.344 -3.211 1 96.75 188 ALA A C 1
ATOM 1601 O O . ALA A 1 188 ? -9.75 -11.828 -3.988 1 96.75 188 ALA A O 1
ATOM 1602 N N . CYS A 1 189 ? -10.586 -10.094 -2.922 1 95 189 CYS A N 1
ATOM 1603 C CA . CYS A 1 189 ? -9.602 -9.172 -3.484 1 95 189 CYS A CA 1
ATOM 1604 C C . CYS A 1 189 ? -8.188 -9.57 -3.078 1 95 189 CYS A C 1
ATOM 1606 O O . CYS A 1 189 ? -7.266 -9.5 -3.889 1 95 189 CYS A O 1
ATOM 1608 N N . THR A 1 190 ? -8.102 -9.922 -1.854 1 96.75 190 THR A N 1
ATOM 1609 C CA . THR A 1 190 ? -6.801 -10.367 -1.354 1 96.75 190 THR A CA 1
ATOM 1610 C C . THR A 1 190 ? -6.324 -11.602 -2.117 1 96.75 190 THR A C 1
ATOM 1612 O O . THR A 1 190 ? -5.152 -11.688 -2.488 1 96.75 190 THR A O 1
ATOM 1615 N N . GLY A 1 191 ? -7.215 -12.523 -2.311 1 97.56 191 GLY A N 1
ATOM 1616 C CA . GLY A 1 191 ? -6.879 -13.695 -3.102 1 97.56 191 GLY A CA 1
ATOM 1617 C C . GLY A 1 191 ? -6.402 -13.359 -4.5 1 97.56 191 GLY A C 1
ATOM 1618 O O . GLY A 1 191 ? -5.414 -13.922 -4.98 1 97.56 191 GLY A O 1
ATOM 1619 N N . ILE A 1 192 ? -7.09 -12.516 -5.129 1 95.88 192 ILE A N 1
ATOM 1620 C CA . ILE A 1 192 ? -6.727 -12.086 -6.477 1 95.88 192 ILE A CA 1
ATOM 1621 C C . ILE A 1 192 ? -5.348 -11.438 -6.457 1 95.88 192 ILE A C 1
ATOM 1623 O O . ILE A 1 192 ? -4.523 -11.68 -7.34 1 95.88 192 ILE A O 1
ATOM 1627 N N . TYR A 1 193 ? -5.074 -10.672 -5.441 1 93.5 193 TYR A N 1
ATOM 1628 C CA . TYR A 1 193 ? -3.768 -10.047 -5.293 1 93.5 193 TYR A CA 1
ATOM 1629 C C . TYR A 1 193 ? -2.674 -11.094 -5.125 1 93.5 193 TYR A C 1
ATOM 1631 O O . TYR A 1 193 ? -1.591 -10.969 -5.703 1 93.5 193 TYR A O 1
ATOM 1639 N N . CYS A 1 194 ? -2.975 -12.047 -4.375 1 97.12 194 CYS A N 1
ATOM 1640 C CA . CYS A 1 194 ? -2.027 -13.133 -4.168 1 97.12 194 CYS A CA 1
ATOM 1641 C C . CYS A 1 194 ? -1.71 -13.836 -5.484 1 97.12 194 CYS A C 1
ATOM 1643 O O . CYS A 1 194 ? -0.565 -14.219 -5.727 1 97.12 194 CYS A O 1
ATOM 1645 N N . THR A 1 195 ? -2.746 -14.031 -6.262 1 97.38 195 THR A N 1
ATOM 1646 C CA . THR A 1 195 ? -2.533 -14.625 -7.574 1 97.38 195 THR A CA 1
ATOM 1647 C C . THR A 1 195 ? -1.548 -13.797 -8.391 1 97.38 195 THR A C 1
ATOM 1649 O O . THR A 1 195 ? -0.591 -14.336 -8.953 1 97.38 195 THR A O 1
ATOM 1652 N N . GLU A 1 196 ? -1.762 -12.531 -8.422 1 94.88 196 GLU A N 1
ATOM 1653 C CA . GLU A 1 196 ? -0.883 -11.641 -9.164 1 94.88 196 GLU A CA 1
ATOM 1654 C C . GLU A 1 196 ? 0.542 -11.688 -8.625 1 94.88 196 GLU A C 1
ATOM 1656 O O . GLU A 1 196 ? 1.502 -11.789 -9.391 1 94.88 196 GLU A O 1
ATOM 1661 N N . ALA A 1 197 ? 0.622 -11.625 -7.359 1 95.5 197 ALA A N 1
ATOM 1662 C CA . ALA A 1 197 ? 1.933 -11.641 -6.719 1 95.5 197 ALA A CA 1
ATOM 1663 C C . ALA A 1 197 ? 2.682 -12.938 -7.02 1 95.5 197 ALA A C 1
ATOM 1665 O O . ALA A 1 197 ? 3.863 -12.906 -7.371 1 95.5 197 ALA A O 1
ATOM 1666 N N . LEU A 1 198 ? 2.008 -14.008 -6.891 1 96.88 198 LEU A N 1
ATOM 1667 C CA . LEU A 1 198 ? 2.652 -15.305 -7.078 1 96.88 198 LEU A CA 1
ATOM 1668 C C . LEU A 1 198 ? 3.064 -15.5 -8.531 1 96.88 198 LEU A C 1
ATOM 1670 O O . LEU A 1 198 ? 4.121 -16.062 -8.812 1 96.88 198 LEU A O 1
ATOM 1674 N N . THR A 1 199 ? 2.238 -15.07 -9.461 1 96.56 199 THR A N 1
ATOM 1675 C CA . THR A 1 199 ? 2.578 -15.18 -10.875 1 96.56 199 THR A CA 1
ATOM 1676 C C . THR A 1 199 ? 3.809 -14.344 -11.203 1 96.56 199 THR A C 1
ATOM 1678 O O . THR A 1 199 ? 4.652 -14.758 -12 1 96.56 199 THR A O 1
ATOM 1681 N N . ASN A 1 200 ? 3.887 -13.195 -10.602 1 94.94 200 ASN A N 1
ATOM 1682 C CA . ASN A 1 200 ? 5.074 -12.367 -10.789 1 94.94 200 ASN A CA 1
ATOM 1683 C C . ASN A 1 200 ? 6.328 -13.062 -10.266 1 94.94 200 ASN A C 1
ATOM 1685 O O . ASN A 1 200 ? 7.375 -13.031 -10.922 1 94.94 200 ASN A O 1
ATOM 1689 N N . LEU A 1 201 ? 6.238 -13.672 -9.141 1 94.81 201 LEU A N 1
ATOM 1690 C CA . LEU A 1 201 ? 7.363 -14.414 -8.594 1 94.81 201 LEU A CA 1
ATOM 1691 C C . LEU A 1 201 ? 7.746 -15.578 -9.5 1 94.81 201 LEU A C 1
ATOM 1693 O O . LEU A 1 201 ? 8.93 -15.852 -9.695 1 94.81 201 LEU A O 1
ATOM 1697 N N . LEU A 1 202 ? 6.75 -16.25 -10 1 94.19 202 LEU A N 1
ATOM 1698 C CA . LEU A 1 202 ? 6.992 -17.344 -10.938 1 94.19 202 LEU A CA 1
ATOM 1699 C C . LEU A 1 202 ? 7.766 -16.859 -12.156 1 94.19 202 LEU A C 1
ATOM 1701 O O . LEU A 1 202 ? 8.75 -17.484 -12.562 1 94.19 202 LEU A O 1
ATOM 1705 N N . GLU A 1 203 ? 7.367 -15.789 -12.688 1 93.19 203 GLU A N 1
ATOM 1706 C CA . GLU A 1 203 ? 7.977 -15.25 -13.898 1 93.19 203 GLU A CA 1
ATOM 1707 C C . GLU A 1 203 ? 9.422 -14.82 -13.641 1 93.19 203 GLU A C 1
ATOM 1709 O O . GLU A 1 203 ? 10.258 -14.859 -14.547 1 93.19 203 GLU A O 1
ATOM 1714 N N . GLN A 1 204 ? 9.695 -14.508 -12.414 1 91.5 204 GLN A N 1
ATOM 1715 C CA . GLN A 1 204 ? 11.047 -14.094 -12.039 1 91.5 204 GLN A CA 1
ATOM 1716 C C . GLN A 1 204 ? 11.938 -15.305 -11.766 1 91.5 204 GLN A C 1
ATOM 1718 O O . GLN A 1 204 ? 13.117 -15.164 -11.461 1 91.5 204 GLN A O 1
ATOM 1723 N N . GLY A 1 205 ? 11.359 -16.453 -11.805 1 88.81 205 GLY A N 1
ATOM 1724 C CA . GLY A 1 205 ? 12.125 -17.672 -11.594 1 88.81 205 GLY A CA 1
ATOM 1725 C C . GLY A 1 205 ? 12.266 -18.047 -10.133 1 88.81 205 GLY A C 1
ATOM 1726 O O . GLY A 1 205 ? 12.992 -18.984 -9.789 1 88.81 205 GLY A O 1
ATOM 1727 N N . ILE A 1 206 ? 11.531 -17.406 -9.305 1 86.25 206 ILE A N 1
ATOM 1728 C CA . ILE A 1 206 ? 11.664 -17.609 -7.863 1 86.25 206 ILE A CA 1
ATOM 1729 C C . ILE A 1 206 ? 11.086 -18.969 -7.48 1 86.25 206 ILE A C 1
ATOM 1731 O O . ILE A 1 206 ? 11.555 -19.609 -6.539 1 86.25 206 ILE A O 1
ATOM 1735 N N . LEU A 1 207 ? 10.133 -19.469 -8.242 1 84.12 207 LEU A N 1
ATOM 1736 C CA . LEU A 1 207 ? 9.461 -20.734 -7.922 1 84.12 207 LEU A CA 1
ATOM 1737 C C . LEU A 1 207 ? 10.109 -21.891 -8.656 1 84.12 207 LEU A C 1
ATOM 1739 O O . LEU A 1 207 ? 9.516 -22.969 -8.773 1 84.12 207 LEU A O 1
ATOM 1743 N N . LEU A 1 208 ? 11.203 -21.812 -9.133 1 78.31 208 LEU A N 1
ATOM 1744 C CA . LEU A 1 208 ? 11.922 -22.828 -9.906 1 78.31 208 LEU A CA 1
ATOM 1745 C C . LEU A 1 208 ? 11.945 -24.156 -9.172 1 78.31 208 LEU A C 1
ATOM 1747 O O . LEU A 1 208 ? 11.758 -25.219 -9.781 1 78.31 208 LEU A O 1
ATOM 1751 N N . PRO A 1 209 ? 12.195 -24.172 -7.914 1 64.81 209 PRO A N 1
ATOM 1752 C CA . PRO A 1 209 ? 12.219 -25.469 -7.25 1 64.81 209 PRO A CA 1
ATOM 1753 C C . PRO A 1 209 ? 10.891 -26.219 -7.355 1 64.81 209 PRO A C 1
ATOM 1755 O O . PRO A 1 209 ? 10.844 -27.438 -7.18 1 64.81 209 PRO A O 1
ATOM 1758 N N . LEU A 1 210 ? 9.797 -25.516 -7.508 1 61.03 210 LEU A N 1
ATOM 1759 C CA . LEU A 1 210 ? 8.492 -26.156 -7.695 1 61.03 210 LEU A CA 1
ATOM 1760 C C . LEU A 1 210 ? 8.523 -27.109 -8.891 1 61.03 210 LEU A C 1
ATOM 1762 O O . LEU A 1 210 ? 7.773 -28.094 -8.922 1 61.03 210 LEU A O 1
ATOM 1766 N N . GLY A 1 211 ? 9.359 -26.734 -9.711 1 56.31 211 GLY A N 1
ATOM 1767 C CA . GLY A 1 211 ? 9.5 -27.578 -10.891 1 56.31 211 GLY A CA 1
ATOM 1768 C C . GLY A 1 211 ? 10.117 -28.922 -10.586 1 56.31 211 GLY A C 1
ATOM 1769 O O . GLY A 1 211 ? 10.062 -29.844 -11.414 1 56.31 211 GLY A O 1
ATOM 1770 N N . GLU A 1 212 ? 10.914 -28.969 -9.492 1 56.59 212 GLU A N 1
ATOM 1771 C CA . GLU A 1 212 ? 11.586 -30.234 -9.156 1 56.59 212 GLU A CA 1
ATOM 1772 C C . GLU A 1 212 ? 10.586 -31.281 -8.68 1 56.59 212 GLU A C 1
ATOM 1774 O O . GLU A 1 212 ? 10.836 -32.469 -8.773 1 56.59 212 GLU A O 1
ATOM 1779 N N . ARG A 1 213 ? 9.578 -30.781 -7.918 1 52.09 213 ARG A N 1
ATOM 1780 C CA . ARG A 1 213 ? 8.656 -31.781 -7.371 1 52.09 213 ARG A CA 1
ATOM 1781 C C . ARG A 1 213 ? 7.918 -32.5 -8.484 1 52.09 213 ARG A C 1
ATOM 1783 O O . ARG A 1 213 ? 7.047 -33.344 -8.219 1 52.09 213 ARG A O 1
ATOM 1790 N N . GLN A 1 214 ? 8.305 -32.031 -9.648 1 48.19 214 GLN A N 1
ATOM 1791 C CA . GLN A 1 214 ? 7.523 -32.438 -10.812 1 48.19 214 GLN A CA 1
ATOM 1792 C C . GLN A 1 214 ? 7.988 -33.781 -11.336 1 48.19 214 GLN A C 1
ATOM 1794 O O . GLN A 1 214 ? 9.148 -33.938 -11.727 1 48.19 214 GLN A O 1
ATOM 1799 N N . SER A 1 215 ? 7.473 -34.75 -10.734 1 44.12 215 SER A N 1
ATOM 1800 C CA . SER A 1 215 ? 7.457 -35.906 -11.625 1 44.12 215 SER A CA 1
ATOM 1801 C C . SER A 1 215 ? 7.043 -35.531 -13.039 1 44.12 215 SER A C 1
ATOM 1803 O O . SER A 1 215 ? 6.484 -34.438 -13.25 1 44.12 215 SER A O 1
ATOM 1805 N N . ASP A 1 216 ? 7.516 -36.188 -14.039 1 46.09 216 ASP A N 1
ATOM 1806 C CA . ASP A 1 216 ? 7.207 -36.062 -15.461 1 46.09 216 ASP A CA 1
ATOM 1807 C C . ASP A 1 216 ? 5.75 -35.656 -15.68 1 46.09 216 ASP A C 1
ATOM 1809 O O . ASP A 1 216 ? 5.34 -35.375 -16.797 1 46.09 216 ASP A O 1
ATOM 1813 N N . GLU A 1 217 ? 5.008 -35.781 -14.57 1 48.41 217 GLU A N 1
ATOM 1814 C CA . GLU A 1 217 ? 3.592 -35.594 -14.883 1 48.41 217 GLU A CA 1
ATOM 1815 C C . GLU A 1 217 ? 3.141 -34.156 -14.625 1 48.41 217 GLU A C 1
ATOM 1817 O O . GLU A 1 217 ? 3.389 -33.625 -13.547 1 48.41 217 GLU A O 1
ATOM 1822 N N . ASP A 1 218 ? 2.871 -33.344 -15.766 1 54 218 ASP A N 1
ATOM 1823 C CA . ASP A 1 218 ? 2.359 -31.984 -15.969 1 54 218 ASP A CA 1
ATOM 1824 C C . ASP A 1 218 ? 1.434 -31.562 -14.828 1 54 218 ASP A C 1
ATOM 1826 O O . ASP A 1 218 ? 1.509 -30.422 -14.344 1 54 218 ASP A O 1
ATOM 1830 N N . ASP A 1 219 ? 0.723 -32.438 -14.195 1 61.09 219 ASP A N 1
ATOM 1831 C CA . ASP A 1 219 ? -0.364 -32.156 -13.266 1 61.09 219 ASP A CA 1
ATOM 1832 C C . ASP A 1 219 ? 0.177 -31.828 -11.875 1 61.09 219 ASP A C 1
ATOM 1834 O O . ASP A 1 219 ? -0.411 -31.016 -11.156 1 61.09 219 ASP A O 1
ATOM 1838 N N . ASP A 1 220 ? 1.439 -32.031 -11.672 1 76.31 220 ASP A N 1
ATOM 1839 C CA . ASP A 1 220 ? 1.998 -31.875 -10.336 1 76.31 220 ASP A CA 1
ATOM 1840 C C . ASP A 1 220 ? 2.477 -30.438 -10.117 1 76.31 220 ASP A C 1
ATOM 1842 O O . ASP A 1 220 ? 2.279 -29.875 -9.039 1 76.31 220 ASP A O 1
ATOM 1846 N N . SER A 1 221 ? 2.934 -29.844 -11.219 1 81 221 SER A N 1
ATOM 1847 C CA . SER A 1 221 ? 3.471 -28.484 -11.086 1 81 221 SER A CA 1
ATOM 1848 C C . SER A 1 221 ? 2.355 -27.469 -10.883 1 81 221 SER A C 1
ATOM 1850 O O . SER A 1 221 ? 2.5 -26.531 -10.094 1 81 221 SER A O 1
ATOM 1852 N N . LEU A 1 222 ? 1.28 -27.688 -11.523 1 87.69 222 LEU A N 1
ATOM 1853 C CA . LEU A 1 222 ? 0.147 -26.781 -11.375 1 87.69 222 LEU A CA 1
ATOM 1854 C C . LEU A 1 222 ? -0.441 -26.875 -9.969 1 87.69 222 LEU A C 1
ATOM 1856 O O . LEU A 1 222 ? -0.794 -25.844 -9.375 1 87.69 222 LEU A O 1
ATOM 1860 N N . GLU A 1 223 ? -0.535 -28.078 -9.547 1 91 223 GLU A N 1
ATOM 1861 C CA . GLU A 1 223 ? -1.045 -28.281 -8.195 1 91 223 GLU A CA 1
ATOM 1862 C C . GLU A 1 223 ? -0.142 -27.609 -7.16 1 91 223 GLU A C 1
ATOM 1864 O O . GLU A 1 223 ? -0.628 -27 -6.199 1 91 223 GLU A O 1
ATOM 1869 N N . THR A 1 224 ? 1.115 -27.797 -7.387 1 90.38 224 THR A N 1
ATOM 1870 C CA . THR A 1 224 ? 2.066 -27.172 -6.48 1 90.38 224 THR A CA 1
ATOM 1871 C C . THR A 1 224 ? 1.92 -25.641 -6.508 1 90.38 224 THR A C 1
ATOM 1873 O O . THR A 1 224 ? 2.041 -24.984 -5.473 1 90.38 224 THR A O 1
ATOM 1876 N N . PHE A 1 225 ? 1.698 -25.109 -7.684 1 94.69 225 PHE A N 1
ATOM 1877 C CA . PHE A 1 225 ? 1.488 -23.672 -7.812 1 94.69 225 PHE A CA 1
ATOM 1878 C C . PHE A 1 225 ? 0.268 -23.234 -7.016 1 94.69 225 PHE A C 1
ATOM 1880 O O . PHE A 1 225 ? 0.313 -22.219 -6.312 1 94.69 225 PHE A O 1
ATOM 1887 N N . HIS A 1 226 ? -0.81 -24.016 -7.047 1 96.44 226 HIS A N 1
ATOM 1888 C CA . HIS A 1 226 ? -2.008 -23.719 -6.266 1 96.44 226 HIS A CA 1
ATOM 1889 C C . HIS A 1 226 ? -1.733 -23.828 -4.77 1 96.44 226 HIS A C 1
ATOM 1891 O O . HIS A 1 226 ? -2.227 -23.031 -3.982 1 96.44 226 HIS A O 1
ATOM 1897 N N . GLU A 1 227 ? -0.919 -24.797 -4.449 1 95.5 227 GLU A N 1
ATOM 1898 C CA . GLU A 1 227 ? -0.554 -24.969 -3.045 1 95.5 227 GLU A CA 1
ATOM 1899 C C . GLU A 1 227 ? 0.198 -23.734 -2.518 1 95.5 227 GLU A C 1
ATOM 1901 O O . GLU A 1 227 ? -0.059 -23.281 -1.402 1 95.5 227 GLU A O 1
ATOM 1906 N N . GLU A 1 228 ? 1.104 -23.25 -3.297 1 96.44 228 GLU A N 1
ATOM 1907 C CA . GLU A 1 228 ? 1.879 -22.078 -2.875 1 96.44 228 GLU A CA 1
ATOM 1908 C C . GLU A 1 228 ? 1.004 -20.828 -2.791 1 96.44 228 GLU A C 1
ATOM 1910 O O . GLU A 1 228 ? 1.232 -19.969 -1.949 1 96.44 228 GLU A O 1
ATOM 1915 N N . TYR A 1 229 ? -0.023 -20.812 -3.588 1 97.88 229 TYR A N 1
ATOM 1916 C CA . TYR A 1 229 ? -1.018 -19.75 -3.492 1 97.88 229 TYR A CA 1
ATOM 1917 C C . TYR A 1 229 ? -1.686 -19.75 -2.123 1 97.88 229 TYR A C 1
ATOM 1919 O O . TYR A 1 229 ? -1.786 -18.703 -1.477 1 97.88 229 TYR A O 1
ATOM 1927 N N . VAL A 1 230 ? -2.078 -20.859 -1.726 1 98.31 230 VAL A N 1
ATOM 1928 C CA . VAL A 1 230 ? -2.729 -20.984 -0.425 1 98.31 230 VAL A CA 1
ATOM 1929 C C . VAL A 1 230 ? -1.752 -20.594 0.681 1 98.31 230 VAL A C 1
ATOM 1931 O O . VAL A 1 230 ? -2.111 -19.859 1.601 1 98.31 230 VAL A O 1
ATOM 1934 N N . ARG A 1 231 ? -0.541 -21.031 0.54 1 97.88 231 ARG A N 1
ATOM 1935 C CA . ARG A 1 231 ? 0.476 -20.734 1.542 1 97.88 231 ARG A CA 1
ATOM 1936 C C . ARG A 1 231 ? 0.771 -19.234 1.591 1 97.88 231 ARG A C 1
ATOM 1938 O O . ARG A 1 231 ? 0.977 -18.672 2.668 1 97.88 231 ARG A O 1
ATOM 1945 N N . LEU A 1 232 ? 0.786 -18.625 0.436 1 98.44 232 LEU A N 1
ATOM 1946 C CA . LEU A 1 232 ? 0.985 -17.188 0.379 1 98.44 232 LEU A CA 1
ATOM 1947 C C . LEU A 1 232 ? -0.166 -16.453 1.058 1 98.44 232 LEU A C 1
ATOM 1949 O O . LEU A 1 232 ? 0.059 -15.523 1.838 1 98.44 232 LEU A O 1
ATOM 1953 N N . PHE A 1 233 ? -1.38 -16.875 0.787 1 98.62 233 PHE A N 1
ATOM 1954 C CA . PHE A 1 233 ? -2.568 -16.281 1.383 1 98.62 233 PHE A CA 1
ATOM 1955 C C . PHE A 1 233 ? -2.527 -16.391 2.902 1 98.62 233 PHE A C 1
ATOM 1957 O O . PHE A 1 233 ? -2.766 -15.406 3.609 1 98.62 233 PHE A O 1
ATOM 1964 N N . LEU A 1 234 ? -2.158 -17.516 3.354 1 98.12 234 LEU A N 1
ATOM 1965 C CA . LEU A 1 234 ? -2.141 -17.766 4.793 1 98.12 234 LEU A CA 1
ATOM 1966 C C . LEU A 1 234 ? -1.023 -16.969 5.465 1 98.12 234 LEU A C 1
ATOM 1968 O O . LEU A 1 234 ? -1.179 -16.516 6.598 1 98.12 234 LEU A O 1
ATOM 1972 N N . LEU A 1 235 ? 0.072 -16.875 4.781 1 98.12 235 LEU A N 1
ATOM 1973 C CA . LEU A 1 235 ? 1.15 -16.047 5.309 1 98.12 235 LEU A CA 1
ATOM 1974 C C . LEU A 1 235 ? 0.703 -14.594 5.441 1 98.12 235 LEU A C 1
ATOM 1976 O O . LEU A 1 235 ? 0.995 -13.938 6.445 1 98.12 235 LEU A O 1
ATOM 1980 N N . PHE A 1 236 ? 0.01 -14.102 4.461 1 98.06 236 PHE A N 1
ATOM 1981 C CA . PHE A 1 236 ? -0.534 -12.75 4.547 1 98.06 236 PHE A CA 1
ATOM 1982 C C . PHE A 1 236 ? -1.491 -12.633 5.727 1 98.06 236 PHE A C 1
ATOM 1984 O O . PHE A 1 236 ? -1.416 -11.672 6.496 1 98.06 236 PHE A O 1
ATOM 1991 N N . HIS A 1 237 ? -2.406 -13.578 5.797 1 97.44 237 HIS A N 1
ATOM 1992 C CA . HIS A 1 237 ? -3.381 -13.594 6.883 1 97.44 237 HIS A CA 1
ATOM 1993 C C . HIS A 1 237 ? -2.695 -13.484 8.242 1 97.44 237 HIS A C 1
ATOM 1995 O O . HIS A 1 237 ? -3.104 -12.688 9.086 1 97.44 237 HIS A O 1
ATOM 2001 N N . HIS A 1 238 ? -1.687 -14.227 8.359 1 95.94 238 HIS A N 1
ATOM 2002 C CA . HIS A 1 238 ? -0.913 -14.211 9.594 1 95.94 238 HIS A CA 1
ATOM 2003 C C . HIS A 1 238 ? -0.271 -12.844 9.828 1 95.94 238 HIS A C 1
ATOM 2005 O O . HIS A 1 238 ? -0.375 -12.281 10.914 1 95.94 238 HIS A O 1
ATOM 2011 N N . ASN A 1 239 ? 0.375 -12.328 8.789 1 96.38 239 ASN A N 1
ATOM 2012 C CA . ASN A 1 239 ? 1.074 -11.047 8.898 1 96.38 239 ASN A CA 1
ATOM 2013 C C . ASN A 1 239 ? 0.106 -9.898 9.164 1 96.38 239 ASN A C 1
ATOM 2015 O O . ASN A 1 239 ? 0.439 -8.961 9.883 1 96.38 239 ASN A O 1
ATOM 2019 N N . TRP A 1 240 ? -1.059 -9.93 8.578 1 95.81 240 TRP A N 1
ATOM 2020 C CA . TRP A 1 240 ? -2.08 -8.906 8.781 1 95.81 240 TRP A CA 1
ATOM 2021 C C . TRP A 1 240 ? -2.541 -8.875 10.234 1 95.81 240 TRP A C 1
ATOM 2023 O O . TRP A 1 240 ? -2.545 -7.82 10.875 1 95.81 240 TRP A O 1
ATOM 2033 N N . HIS A 1 241 ? -2.811 -9.984 10.82 1 92.5 241 HIS A N 1
ATOM 2034 C CA . HIS A 1 241 ? -3.383 -10.055 12.156 1 92.5 241 HIS A CA 1
ATOM 2035 C C . HIS A 1 241 ? -2.318 -9.82 13.227 1 92.5 241 HIS A C 1
ATOM 2037 O O . HIS A 1 241 ? -2.596 -9.219 14.266 1 92.5 241 HIS A O 1
ATOM 2043 N N . THR A 1 242 ? -1.128 -10.25 12.969 1 93.06 242 THR A N 1
ATOM 2044 C CA . THR A 1 242 ? -0.07 -10.078 13.953 1 93.06 242 THR A CA 1
ATOM 2045 C C . THR A 1 242 ? 0.535 -8.68 13.852 1 93.06 242 THR A C 1
ATOM 2047 O O . THR A 1 242 ? 1.084 -8.164 14.828 1 93.06 242 THR A O 1
ATOM 2050 N N . GLY A 1 243 ? 0.457 -8.117 12.688 1 91.56 243 GLY A N 1
ATOM 2051 C CA . GLY A 1 243 ? 1.021 -6.797 12.477 1 91.56 243 GLY A CA 1
ATOM 2052 C C . GLY A 1 243 ? 0.164 -5.684 13.047 1 91.56 243 GLY A C 1
ATOM 2053 O O . GLY A 1 243 ? 0.644 -4.566 13.258 1 91.56 243 GLY A O 1
ATOM 2054 N N . ASN A 1 244 ? -1.111 -5.902 13.242 1 85 244 ASN A N 1
ATOM 2055 C CA . ASN A 1 244 ? -2.043 -4.953 13.844 1 85 244 ASN A CA 1
ATOM 2056 C C . ASN A 1 244 ? -2.109 -3.654 13.047 1 85 244 ASN A C 1
ATOM 2058 O O . ASN A 1 244 ? -1.88 -2.572 13.594 1 85 244 ASN A O 1
ATOM 2062 N N . PRO A 1 245 ? -2.512 -3.824 11.75 1 86.88 245 PRO A N 1
ATOM 2063 C CA . PRO A 1 245 ? -2.705 -2.602 10.961 1 86.88 245 PRO A CA 1
ATOM 2064 C C . PRO A 1 245 ? -3.77 -1.682 11.555 1 86.88 245 PRO A C 1
ATOM 2066 O O . PRO A 1 245 ? -4.68 -2.148 12.242 1 86.88 245 PRO A O 1
ATOM 2069 N N . GLN A 1 246 ? -3.598 -0.437 11.273 1 78.94 246 GLN A N 1
ATOM 2070 C CA . GLN A 1 246 ? -4.551 0.529 11.805 1 78.94 246 GLN A CA 1
ATOM 2071 C C . GLN A 1 246 ? -5.867 0.485 11.039 1 78.94 246 GLN A C 1
ATOM 2073 O O . GLN A 1 246 ? -6.941 0.641 11.617 1 78.94 246 GLN A O 1
ATOM 2078 N N . ASN A 1 247 ? -5.73 0.293 9.734 1 83.62 247 ASN A N 1
ATOM 2079 C CA . ASN A 1 247 ? -6.883 0.232 8.844 1 83.62 247 ASN A CA 1
ATOM 2080 C C . ASN A 1 247 ? -6.531 -0.438 7.516 1 83.62 247 ASN A C 1
ATOM 2082 O O . ASN A 1 247 ? -5.387 -0.84 7.305 1 83.62 247 ASN A O 1
ATOM 2086 N N . LEU A 1 248 ? -7.5 -0.589 6.695 1 88.12 248 LEU A N 1
ATOM 2087 C CA . LEU A 1 248 ? -7.359 -1.339 5.449 1 88.12 248 LEU A CA 1
ATOM 2088 C C . LEU A 1 248 ? -6.363 -0.663 4.516 1 88.12 248 LEU A C 1
ATOM 2090 O O . LEU A 1 248 ? -5.777 -1.315 3.648 1 88.12 248 LEU A O 1
ATOM 2094 N N . LEU A 1 249 ? -6.172 0.649 4.648 1 87.19 249 LEU A N 1
ATOM 2095 C CA . LEU A 1 249 ? -5.297 1.393 3.746 1 87.19 249 LEU A CA 1
ATOM 2096 C C . LEU A 1 249 ? -3.846 0.951 3.91 1 87.19 249 LEU A C 1
ATOM 2098 O O . LEU A 1 249 ? -3.004 1.247 3.059 1 87.19 249 LEU A O 1
ATOM 2102 N N . GLU A 1 250 ? -3.527 0.247 4.977 1 89.56 250 GLU A N 1
ATOM 2103 C CA . GLU A 1 250 ? -2.186 -0.274 5.219 1 89.56 250 GLU A CA 1
ATOM 2104 C C . GLU A 1 250 ? -1.982 -1.621 4.531 1 89.56 250 GLU A C 1
ATOM 2106 O O . GLU A 1 250 ? -0.938 -2.256 4.695 1 89.56 250 GLU A O 1
ATOM 2111 N N . PHE A 1 251 ? -2.893 -2.123 3.766 1 93.81 251 PHE A N 1
ATOM 2112 C CA . PHE A 1 251 ? -2.844 -3.412 3.084 1 93.81 251 PHE A CA 1
ATOM 2113 C C . PHE A 1 251 ? -1.533 -3.572 2.324 1 93.81 251 PHE A C 1
ATOM 2115 O O . PHE A 1 251 ? -0.854 -4.594 2.457 1 93.81 251 PHE A O 1
ATOM 2122 N N . GLY A 1 252 ? -1.211 -2.562 1.501 1 92.19 252 GLY A N 1
ATOM 2123 C CA . GLY A 1 252 ? -0.018 -2.643 0.672 1 92.19 252 GLY A CA 1
ATOM 2124 C C . GLY A 1 252 ? 1.245 -2.912 1.468 1 92.19 252 GLY A C 1
ATOM 2125 O O . GLY A 1 252 ? 2.092 -3.703 1.048 1 92.19 252 GLY A O 1
ATOM 2126 N N . LYS A 1 253 ? 1.396 -2.236 2.559 1 91.38 253 LYS A N 1
ATOM 2127 C CA . LYS A 1 253 ? 2.551 -2.41 3.436 1 91.38 253 LYS A CA 1
ATOM 2128 C C . LYS A 1 253 ? 2.697 -3.865 3.871 1 91.38 253 LYS A C 1
ATOM 2130 O O . LYS A 1 253 ? 3.77 -4.457 3.73 1 91.38 253 LYS A O 1
ATOM 2135 N N . TYR A 1 254 ? 1.63 -4.422 4.309 1 94.44 254 TYR A N 1
ATOM 2136 C CA . TYR A 1 254 ? 1.671 -5.777 4.844 1 94.44 254 TYR A CA 1
ATOM 2137 C C . TYR A 1 254 ? 1.762 -6.805 3.723 1 94.44 254 TYR A C 1
ATOM 2139 O O . TYR A 1 254 ? 2.414 -7.84 3.871 1 94.44 254 TYR A O 1
ATOM 2147 N N . MET A 1 255 ? 1.144 -6.52 2.605 1 95.88 255 MET A N 1
ATOM 2148 C CA . MET A 1 255 ? 1.261 -7.426 1.464 1 95.88 255 MET A CA 1
ATOM 2149 C C . MET A 1 255 ? 2.689 -7.441 0.928 1 95.88 255 MET A C 1
ATOM 2151 O O . MET A 1 255 ? 3.234 -8.508 0.635 1 95.88 255 MET A O 1
ATOM 2155 N N . ASN A 1 256 ? 3.301 -6.289 0.826 1 94.56 256 ASN A N 1
ATOM 2156 C CA . ASN A 1 256 ? 4.68 -6.23 0.358 1 94.56 256 ASN A CA 1
ATOM 2157 C C . ASN A 1 256 ? 5.625 -6.977 1.297 1 94.56 256 ASN A C 1
ATOM 2159 O O . ASN A 1 256 ? 6.535 -7.668 0.845 1 94.56 256 ASN A O 1
ATOM 2163 N N . LYS A 1 257 ? 5.406 -6.75 2.551 1 96.25 257 LYS A N 1
ATOM 2164 C CA . LYS A 1 257 ? 6.168 -7.508 3.537 1 96.25 257 LYS A CA 1
ATOM 2165 C C . LYS A 1 257 ? 5.992 -9.008 3.328 1 96.25 257 LYS A C 1
ATOM 2167 O O . LYS A 1 257 ? 6.965 -9.766 3.379 1 96.25 257 LYS A O 1
ATOM 2172 N N . THR A 1 258 ? 4.809 -9.438 3.123 1 98.06 258 THR A N 1
ATOM 2173 C CA . THR A 1 258 ? 4.473 -10.836 2.92 1 98.06 258 THR A CA 1
ATOM 2174 C C . THR A 1 258 ? 5.168 -11.391 1.681 1 98.06 258 THR A C 1
ATOM 2176 O O . THR A 1 258 ? 5.742 -12.484 1.717 1 98.06 258 THR A O 1
ATOM 2179 N N . ILE A 1 259 ? 5.109 -10.656 0.613 1 97.62 259 ILE A N 1
ATOM 2180 C CA . ILE A 1 259 ? 5.707 -11.078 -0.647 1 97.62 259 ILE A CA 1
ATOM 2181 C C . ILE A 1 259 ? 7.219 -11.234 -0.475 1 97.62 259 ILE A C 1
ATOM 2183 O O . ILE A 1 259 ? 7.805 -12.211 -0.943 1 97.62 259 ILE A O 1
ATOM 2187 N N . GLN A 1 260 ? 7.805 -10.297 0.224 1 97.62 260 GLN A N 1
ATOM 2188 C CA . GLN A 1 260 ? 9.242 -10.375 0.465 1 97.62 260 GLN A CA 1
ATOM 2189 C C . GLN A 1 260 ? 9.594 -11.602 1.303 1 97.62 260 GLN A C 1
ATOM 2191 O O . GLN A 1 260 ? 10.562 -12.305 1.01 1 97.62 260 GLN A O 1
ATOM 2196 N N . GLN A 1 261 ? 8.844 -11.797 2.277 1 97.31 261 GLN A N 1
ATOM 2197 C CA . GLN A 1 261 ? 9.047 -12.977 3.104 1 97.31 261 GLN A CA 1
ATOM 2198 C C . GLN A 1 261 ? 8.891 -14.258 2.285 1 97.31 261 GLN A C 1
ATOM 2200 O O . GLN A 1 261 ? 9.68 -15.195 2.424 1 97.31 261 GLN A O 1
ATOM 2205 N N . ALA A 1 262 ? 7.871 -14.305 1.493 1 97.06 262 ALA A N 1
ATOM 2206 C CA . ALA A 1 262 ? 7.617 -15.461 0.635 1 97.06 262 ALA A CA 1
ATOM 2207 C C . ALA A 1 262 ? 8.781 -15.703 -0.319 1 97.06 262 ALA A C 1
ATOM 2209 O O . ALA A 1 262 ? 9.211 -16.844 -0.51 1 97.06 262 ALA A O 1
ATOM 2210 N N . LYS A 1 263 ? 9.242 -14.648 -0.921 1 94.19 263 LYS A N 1
ATOM 2211 C CA . LYS A 1 263 ? 10.391 -14.727 -1.826 1 94.19 263 LYS A CA 1
ATOM 2212 C C . LYS A 1 263 ? 11.594 -15.352 -1.132 1 94.19 263 LYS A C 1
ATOM 2214 O O . LYS A 1 263 ? 12.227 -16.266 -1.676 1 94.19 263 LYS A O 1
ATOM 2219 N N . ASP A 1 264 ? 11.875 -14.883 0.076 1 92.94 264 ASP A N 1
ATOM 2220 C CA . ASP A 1 264 ? 13.008 -15.383 0.845 1 92.94 264 ASP A CA 1
ATOM 2221 C C . ASP A 1 264 ? 12.828 -16.859 1.19 1 92.94 264 ASP A C 1
ATOM 2223 O O . ASP A 1 264 ? 13.766 -17.656 1.075 1 92.94 264 ASP A O 1
ATOM 2227 N N . ARG A 1 265 ? 11.695 -17.203 1.534 1 91.88 265 ARG A N 1
ATOM 2228 C CA . ARG A 1 265 ? 11.422 -18.594 1.919 1 91.88 265 ARG A CA 1
ATOM 2229 C C . ARG A 1 265 ? 11.5 -19.516 0.713 1 91.88 265 ARG A C 1
ATOM 2231 O O . ARG A 1 265 ? 12 -20.641 0.818 1 91.88 265 ARG A O 1
ATOM 2238 N N . LEU A 1 266 ? 11.008 -19.047 -0.338 1 90.06 266 LEU A N 1
ATOM 2239 C CA . LEU A 1 266 ? 11.07 -19.844 -1.557 1 90.06 266 LEU A CA 1
ATOM 2240 C C . LEU A 1 266 ? 12.516 -20.062 -1.996 1 90.06 266 LEU A C 1
ATOM 2242 O O . LEU A 1 266 ? 12.875 -21.156 -2.428 1 90.06 266 LEU A O 1
ATOM 2246 N N . ARG A 1 267 ? 13.289 -19.094 -1.861 1 84.62 267 ARG A N 1
ATOM 2247 C CA . ARG A 1 267 ? 14.695 -19.172 -2.242 1 84.62 267 ARG A CA 1
ATOM 2248 C C . ARG A 1 267 ? 15.461 -20.094 -1.303 1 84.62 267 ARG A C 1
ATOM 2250 O O . ARG A 1 267 ? 16.328 -20.859 -1.741 1 84.62 267 ARG A O 1
ATOM 2257 N N . GLN A 1 268 ? 15.102 -20.047 -0.072 1 84 268 GLN A N 1
ATOM 2258 C CA . GLN A 1 268 ? 15.867 -20.766 0.94 1 84 268 GLN A CA 1
ATOM 2259 C C . GLN A 1 268 ? 15.352 -22.188 1.119 1 84 268 GLN A C 1
ATOM 2261 O O . GLN A 1 268 ? 16.141 -23.125 1.257 1 84 268 GLN A O 1
ATOM 2266 N N . GLN A 1 269 ? 14.023 -22.297 1.098 1 83.88 269 GLN A N 1
ATOM 2267 C CA . GLN A 1 269 ? 13.453 -23.594 1.488 1 83.88 269 GLN A CA 1
ATOM 2268 C C . GLN A 1 269 ? 12.625 -24.188 0.357 1 83.88 269 GLN A C 1
ATOM 2270 O O . GLN A 1 269 ? 12.211 -25.344 0.429 1 83.88 269 GLN A O 1
ATOM 2275 N N . GLY A 1 270 ? 12.359 -23.438 -0.668 1 83.56 270 GLY A N 1
ATOM 2276 C CA . GLY A 1 270 ? 11.633 -23.953 -1.82 1 83.56 270 GLY A CA 1
ATOM 2277 C C . GLY A 1 270 ? 10.133 -23.922 -1.639 1 83.56 270 GLY A C 1
ATOM 2278 O O . GLY A 1 270 ? 9.391 -24.469 -2.461 1 83.56 270 GLY A O 1
ATOM 2279 N N . THR A 1 271 ? 9.695 -23.359 -0.484 1 90.69 271 THR A N 1
ATOM 2280 C CA . THR A 1 271 ? 8.266 -23.25 -0.213 1 90.69 271 THR A CA 1
ATOM 2281 C C . THR A 1 271 ? 7.977 -22.062 0.698 1 90.69 271 THR A C 1
ATOM 2283 O O . THR A 1 271 ? 8.852 -21.625 1.443 1 90.69 271 THR A O 1
ATOM 2286 N N . ILE A 1 272 ? 6.746 -21.609 0.621 1 94.75 272 ILE A N 1
ATOM 2287 C CA . ILE A 1 272 ? 6.387 -20.438 1.398 1 94.75 272 ILE A CA 1
ATOM 2288 C C . ILE A 1 272 ? 6.121 -20.828 2.848 1 94.75 272 ILE A C 1
ATOM 2290 O O . ILE A 1 272 ? 6.555 -20.141 3.777 1 94.75 272 ILE A O 1
ATOM 2294 N N . LEU A 1 273 ? 5.363 -21.875 2.996 1 94.38 273 LEU A N 1
ATOM 2295 C CA . LEU A 1 273 ? 5.121 -22.5 4.293 1 94.38 273 LEU A CA 1
ATOM 2296 C C . LEU A 1 273 ? 5.414 -24 4.234 1 94.38 273 LEU A C 1
ATOM 2298 O O . LEU A 1 273 ? 4.996 -24.672 3.299 1 94.38 273 LEU A O 1
ATOM 2302 N N . THR A 1 274 ? 6.082 -24.453 5.191 1 91.75 274 THR A N 1
ATOM 2303 C CA . THR A 1 274 ? 6.301 -25.906 5.273 1 91.75 274 THR A CA 1
ATOM 2304 C C . THR A 1 274 ? 4.992 -26.625 5.566 1 91.75 274 THR A C 1
ATOM 2306 O O . THR A 1 274 ? 4.008 -26.016 5.98 1 91.75 274 THR A O 1
ATOM 2309 N N . THR A 1 275 ? 5.051 -27.906 5.324 1 89.88 275 THR A N 1
ATOM 2310 C CA . THR A 1 275 ? 3.869 -28.719 5.609 1 89.88 275 THR A CA 1
ATOM 2311 C C . THR A 1 275 ? 3.504 -28.641 7.09 1 89.88 275 THR A C 1
ATOM 2313 O O . THR A 1 275 ? 2.322 -28.609 7.441 1 89.88 275 THR A O 1
ATOM 2316 N N . GLU A 1 276 ? 4.465 -28.547 7.879 1 90.69 276 GLU A N 1
ATOM 2317 C CA . GLU A 1 276 ? 4.25 -28.438 9.32 1 90.69 276 GLU A CA 1
ATOM 2318 C C . GLU A 1 276 ? 3.602 -27.109 9.68 1 90.69 276 GLU A C 1
ATOM 2320 O O . GLU A 1 276 ? 2.668 -27.062 10.484 1 90.69 276 GLU A O 1
ATOM 2325 N N . GLU A 1 277 ? 4.121 -26.109 9.125 1 91.5 277 GLU A N 1
ATOM 2326 C CA . GLU A 1 277 ? 3.559 -24.797 9.375 1 91.5 277 GLU A CA 1
ATOM 2327 C C . GLU A 1 277 ? 2.115 -24.703 8.883 1 91.5 277 GLU A C 1
ATOM 2329 O O . GLU A 1 277 ? 1.269 -24.094 9.531 1 91.5 277 GLU A O 1
ATOM 2334 N N . LEU A 1 278 ? 1.854 -25.25 7.781 1 91.06 278 LEU A N 1
ATOM 2335 C CA . LEU A 1 278 ? 0.512 -25.266 7.211 1 91.06 278 LEU A CA 1
ATOM 2336 C C . LEU A 1 278 ? -0.454 -26.031 8.117 1 91.06 278 LEU A C 1
ATOM 2338 O O . LEU A 1 278 ? -1.577 -25.578 8.352 1 91.06 278 LEU A O 1
ATOM 2342 N N . LEU A 1 279 ? 0.046 -27.125 8.578 1 88.62 279 LEU A N 1
ATOM 2343 C CA . LEU A 1 279 ? -0.767 -27.938 9.477 1 88.62 279 LEU A CA 1
ATOM 2344 C C . LEU A 1 279 ? -1.053 -27.188 10.773 1 88.62 279 LEU A C 1
ATOM 2346 O O . LEU A 1 279 ? -2.166 -27.25 11.305 1 88.62 279 LEU A O 1
ATOM 2350 N N . LYS A 1 280 ? -0.063 -26.516 11.242 1 89.06 280 LYS A N 1
ATOM 2351 C CA . LYS A 1 280 ? -0.242 -25.719 12.445 1 89.06 280 LYS A CA 1
ATOM 2352 C C . LYS A 1 280 ? -1.292 -24.625 12.234 1 89.06 280 LYS A C 1
ATOM 2354 O O . LYS A 1 280 ? -2.115 -24.375 13.117 1 89.06 280 LYS A O 1
ATOM 2359 N N . THR A 1 281 ? -1.223 -24 11.125 1 86.56 281 THR A N 1
ATOM 2360 C CA . THR A 1 281 ? -2.189 -22.969 10.789 1 86.56 281 THR A CA 1
ATOM 2361 C C . THR A 1 281 ? -3.602 -23.547 10.734 1 86.56 281 THR A C 1
ATOM 2363 O O . THR A 1 281 ? -4.559 -22.891 11.156 1 86.56 281 THR A O 1
ATOM 2366 N N . GLN A 1 282 ? -3.693 -24.688 10.242 1 83.75 282 GLN A N 1
ATOM 2367 C CA . GLN A 1 282 ? -4.98 -25.375 10.141 1 83.75 282 GLN A CA 1
ATOM 2368 C C . GLN A 1 282 ? -5.562 -25.656 11.523 1 83.75 282 GLN A C 1
ATOM 2370 O O . GLN A 1 282 ? -6.777 -25.578 11.719 1 83.75 282 GLN A O 1
ATOM 2375 N N . ASN A 1 283 ? -4.617 -25.734 12.461 1 81.75 283 ASN A N 1
ATOM 2376 C CA . ASN A 1 283 ? -5.051 -26.109 13.797 1 81.75 283 ASN A CA 1
ATOM 2377 C C . ASN A 1 283 ? -5.254 -24.891 14.688 1 81.75 283 ASN A C 1
ATOM 2379 O O . ASN A 1 283 ? -5.98 -24.953 15.68 1 81.75 283 ASN A O 1
ATOM 2383 N N . THR A 1 284 ? -4.473 -23.781 14.461 1 74.25 284 THR A N 1
ATOM 2384 C CA . THR A 1 284 ? -4.535 -22.594 15.328 1 74.25 284 THR A CA 1
ATOM 2385 C C . THR A 1 284 ? -5.695 -21.688 14.922 1 74.25 284 THR A C 1
ATOM 2387 O O . THR A 1 284 ? -6.273 -21 15.766 1 74.25 284 THR A O 1
ATOM 2390 N N . LEU A 1 285 ? -5.875 -21.469 13.664 1 66.69 285 LEU A N 1
ATOM 2391 C CA . LEU A 1 285 ? -6.961 -20.578 13.258 1 66.69 285 LEU A CA 1
ATOM 2392 C C . LEU A 1 285 ? -8.312 -21.156 13.633 1 66.69 285 LEU A C 1
ATOM 2394 O O . LEU A 1 285 ? -9.359 -20.609 13.281 1 66.69 285 LEU A O 1
ATOM 2398 N N . VAL A 1 286 ? -8.336 -22.281 14.398 1 45.62 286 VAL A N 1
ATOM 2399 C CA . VAL A 1 286 ? -9.555 -22.859 14.961 1 45.62 286 VAL A CA 1
ATOM 2400 C C . VAL A 1 286 ? -10.016 -22.031 16.156 1 45.62 286 VAL A C 1
ATOM 2402 O O . VAL A 1 286 ? -9.195 -21.594 16.969 1 45.62 286 VAL A O 1
ATOM 2405 N N . MET B 1 1 ? 32.188 8.32 -19.484 1 24.84 1 MET B N 1
ATOM 2406 C CA . MET B 1 1 ? 32.969 9.023 -18.469 1 24.84 1 MET B CA 1
ATOM 2407 C C . MET B 1 1 ? 32.062 9.797 -17.516 1 24.84 1 MET B C 1
ATOM 2409 O O . MET B 1 1 ? 31.562 10.875 -17.859 1 24.84 1 MET B O 1
ATOM 2413 N N . SER B 1 2 ? 31.234 9.109 -16.75 1 28.16 2 SER B N 1
ATOM 2414 C CA . SER B 1 2 ? 30.156 9.617 -15.914 1 28.16 2 SER B CA 1
ATOM 2415 C C . SER B 1 2 ? 30.703 10.453 -14.758 1 28.16 2 SER B C 1
ATOM 2417 O O . SER B 1 2 ? 31.578 9.992 -14.016 1 28.16 2 SER B O 1
ATOM 2419 N N . ILE B 1 3 ? 30.828 11.805 -14.922 1 31.61 3 ILE B N 1
ATOM 2420 C CA . ILE B 1 3 ? 31.391 12.797 -14.023 1 31.61 3 ILE B CA 1
ATOM 2421 C C . ILE B 1 3 ? 30.719 12.711 -12.656 1 31.61 3 ILE B C 1
ATOM 2423 O O . ILE B 1 3 ? 29.547 13.062 -12.516 1 31.61 3 ILE B O 1
ATOM 2427 N N . ARG B 1 4 ? 31.031 11.797 -11.742 1 30.16 4 ARG B N 1
ATOM 2428 C CA . ARG B 1 4 ? 30.672 11.859 -10.328 1 30.16 4 ARG B CA 1
ATOM 2429 C C . ARG B 1 4 ? 31.047 13.211 -9.734 1 30.16 4 ARG B C 1
ATOM 2431 O O . ARG B 1 4 ? 32.219 13.555 -9.656 1 30.16 4 ARG B O 1
ATOM 2438 N N . ARG B 1 5 ? 30.188 14.164 -9.812 1 29.86 5 ARG B N 1
ATOM 2439 C CA . ARG B 1 5 ? 30.516 15.422 -9.133 1 29.86 5 ARG B CA 1
ATOM 2440 C C . ARG B 1 5 ? 31 15.172 -7.711 1 29.86 5 ARG B C 1
ATOM 2442 O O . ARG B 1 5 ? 30.312 14.531 -6.914 1 29.86 5 ARG B O 1
ATOM 2449 N N . LYS B 1 6 ? 32.25 15.133 -7.367 1 33.59 6 LYS B N 1
ATOM 2450 C CA . LYS B 1 6 ? 32.906 15.133 -6.066 1 33.59 6 LYS B CA 1
ATOM 2451 C C . LYS B 1 6 ? 32.188 16.094 -5.102 1 33.59 6 LYS B C 1
ATOM 2453 O O . LYS B 1 6 ? 32.094 17.297 -5.363 1 33.59 6 LYS B O 1
ATOM 2458 N N . ARG B 1 7 ? 31.297 15.727 -4.383 1 37.25 7 ARG B N 1
ATOM 2459 C CA . ARG B 1 7 ? 30.734 16.516 -3.295 1 37.25 7 ARG B CA 1
ATOM 2460 C C . ARG B 1 7 ? 31.828 17.188 -2.477 1 37.25 7 ARG B C 1
ATOM 2462 O O . ARG B 1 7 ? 32.719 16.5 -1.94 1 37.25 7 ARG B O 1
ATOM 2469 N N . LYS B 1 8 ? 32.219 18.281 -2.867 1 38.84 8 LYS B N 1
ATOM 2470 C CA . LYS B 1 8 ? 33.219 19.047 -2.115 1 38.84 8 LYS B CA 1
ATOM 2471 C C . LYS B 1 8 ? 32.938 18.984 -0.617 1 38.84 8 LYS B C 1
ATOM 2473 O O . LYS B 1 8 ? 31.875 19.438 -0.158 1 38.84 8 LYS B O 1
ATOM 2478 N N . VAL B 1 9 ? 33.469 18.125 0.098 1 40.44 9 VAL B N 1
ATOM 2479 C CA . VAL B 1 9 ? 33.5 18.078 1.557 1 40.44 9 VAL B CA 1
ATOM 2480 C C . VAL B 1 9 ? 34 19.406 2.117 1 40.44 9 VAL B C 1
ATOM 2482 O O . VAL B 1 9 ? 35.156 19.75 1.93 1 40.44 9 VAL B O 1
ATOM 2485 N N . PHE B 1 10 ? 33.375 20.344 2.076 1 47.12 10 PHE B N 1
ATOM 2486 C CA . PHE B 1 10 ? 33.781 21.578 2.738 1 47.12 10 PHE B CA 1
ATOM 2487 C C . PHE B 1 10 ? 34.094 21.312 4.207 1 47.12 10 PHE B C 1
ATOM 2489 O O . PHE B 1 10 ? 33.5 20.438 4.832 1 47.12 10 PHE B O 1
ATOM 2496 N N . SER B 1 11 ? 35.094 21.859 4.676 1 50.75 11 SER B N 1
ATOM 2497 C CA . SER B 1 11 ? 35.406 21.828 6.102 1 50.75 11 SER B CA 1
ATOM 2498 C C . SER B 1 11 ? 34.219 22.297 6.93 1 50.75 11 SER B C 1
ATOM 2500 O O . SER B 1 11 ? 33.375 23.078 6.449 1 50.75 11 SER B O 1
ATOM 2502 N N . ASP B 1 12 ? 33.938 21.609 7.961 1 57.03 12 ASP B N 1
ATOM 2503 C CA . ASP B 1 12 ? 32.844 21.844 8.891 1 57.03 12 ASP B CA 1
ATOM 2504 C C . ASP B 1 12 ? 32.656 23.328 9.141 1 57.03 12 ASP B C 1
ATOM 2506 O O . ASP B 1 12 ? 31.531 23.812 9.273 1 57.03 12 ASP B O 1
ATOM 2510 N N . LYS B 1 13 ? 33.781 24.219 9.133 1 59.19 13 LYS B N 1
ATOM 2511 C CA . LYS B 1 13 ? 33.781 25.641 9.477 1 59.19 13 LYS B CA 1
ATOM 2512 C C . LYS B 1 13 ? 33.188 26.484 8.344 1 59.19 13 LYS B C 1
ATOM 2514 O O . LYS B 1 13 ? 32.438 27.438 8.586 1 59.19 13 LYS B O 1
ATOM 2519 N N . ARG B 1 14 ? 33.344 25.938 7.215 1 74.12 14 ARG B N 1
ATOM 2520 C CA . ARG B 1 14 ? 32.969 26.766 6.062 1 74.12 14 ARG B CA 1
ATOM 2521 C C . ARG B 1 14 ? 31.578 26.406 5.555 1 74.12 14 ARG B C 1
ATOM 2523 O O . ARG B 1 14 ? 30.969 27.172 4.805 1 74.12 14 ARG B O 1
ATOM 2530 N N . GLU B 1 15 ? 31.016 25.469 6.168 1 83.5 15 GLU B N 1
ATOM 2531 C CA . GLU B 1 15 ? 29.734 24.984 5.629 1 83.5 15 GLU B CA 1
ATOM 2532 C C . GLU B 1 15 ? 28.609 25.969 5.926 1 83.5 15 GLU B C 1
ATOM 2534 O O . GLU B 1 15 ? 27.812 26.281 5.043 1 83.5 15 GLU B O 1
ATOM 2539 N N . ILE B 1 16 ? 28.672 26.562 7.082 1 84.56 16 ILE B N 1
ATOM 2540 C CA . ILE B 1 16 ? 27.594 27.453 7.48 1 84.56 16 ILE B CA 1
ATOM 2541 C C . ILE B 1 16 ? 27.672 28.75 6.684 1 84.56 16 ILE B C 1
ATOM 2543 O O . ILE B 1 16 ? 26.641 29.359 6.363 1 84.56 16 ILE B O 1
ATOM 2547 N N . GLU B 1 17 ? 28.891 29.094 6.344 1 84.19 17 GLU B N 1
ATOM 2548 C CA . GLU B 1 17 ? 29.078 30.297 5.535 1 84.19 17 GLU B CA 1
ATOM 2549 C C . GLU B 1 17 ? 28.484 30.125 4.141 1 84.19 17 GLU B C 1
ATOM 2551 O O . GLU B 1 17 ? 27.875 31.047 3.598 1 84.19 17 GLU B O 1
ATOM 2556 N N . VAL B 1 18 ? 28.703 29.031 3.656 1 83.62 18 VAL B N 1
ATOM 2557 C CA . VAL B 1 18 ? 28.203 28.734 2.316 1 83.62 18 VAL B CA 1
ATOM 2558 C C . VAL B 1 18 ? 26.672 28.656 2.336 1 83.62 18 VAL B C 1
ATOM 2560 O O . VAL B 1 18 ? 26 29.203 1.461 1 83.62 18 VAL B O 1
ATOM 2563 N N . ILE B 1 19 ? 26.094 28.047 3.355 1 85.69 19 ILE B N 1
ATOM 2564 C CA . ILE B 1 19 ? 24.656 27.844 3.473 1 85.69 19 ILE B CA 1
ATOM 2565 C C . ILE B 1 19 ? 23.969 29.188 3.635 1 85.69 19 ILE B C 1
ATOM 2567 O O . ILE B 1 19 ? 22.906 29.422 3.049 1 85.69 19 ILE B O 1
ATOM 2571 N N . CYS B 1 20 ? 24.672 30.031 4.305 1 84.5 20 CYS B N 1
ATOM 2572 C CA . CYS B 1 20 ? 24 31.25 4.703 1 84.5 20 CYS B CA 1
ATOM 2573 C C . CYS B 1 20 ? 24.453 32.438 3.857 1 84.5 20 CYS B C 1
ATOM 2575 O O . CYS B 1 20 ? 24.25 33.594 4.23 1 84.5 20 CYS B O 1
ATOM 2577 N N . GLN B 1 21 ? 25.109 32.031 2.836 1 79.81 21 GLN B N 1
ATOM 2578 C CA . GLN B 1 21 ? 25.516 33.125 1.931 1 79.81 21 GLN B CA 1
ATOM 2579 C C . GLN B 1 21 ? 24.328 33.719 1.204 1 79.81 21 GLN B C 1
ATOM 2581 O O . GLN B 1 21 ? 24.297 34.906 0.908 1 79.81 21 GLN B O 1
ATOM 2586 N N . SER B 1 22 ? 23.328 32.875 0.841 1 72.69 22 SER B N 1
ATOM 2587 C CA . SER B 1 22 ? 22.078 33.312 0.224 1 72.69 22 SER B CA 1
ATOM 2588 C C . SER B 1 22 ? 20.875 32.844 1.014 1 72.69 22 SER B C 1
ATOM 2590 O O . SER B 1 22 ? 20.969 31.891 1.811 1 72.69 22 SER B O 1
ATOM 2592 N N . PHE B 1 23 ? 19.812 33.656 0.891 1 66.44 23 PHE B N 1
ATOM 2593 C CA . PHE B 1 23 ? 18.594 33.312 1.611 1 66.44 23 PHE B CA 1
ATOM 2594 C C . PHE B 1 23 ? 17.562 32.719 0.661 1 66.44 23 PHE B C 1
ATOM 2596 O O . PHE B 1 23 ? 16.656 33.438 0.221 1 66.44 23 PHE B O 1
ATOM 2603 N N . ALA B 1 24 ? 17.859 31.594 0.111 1 65.06 24 ALA B N 1
ATOM 2604 C CA . ALA B 1 24 ? 16.938 30.875 -0.75 1 65.06 24 ALA B CA 1
ATOM 2605 C C . ALA B 1 24 ? 16.25 29.75 0.018 1 65.06 24 ALA B C 1
ATOM 2607 O O . ALA B 1 24 ? 16.719 29.328 1.072 1 65.06 24 ALA B O 1
ATOM 2608 N N . PRO B 1 25 ? 15.047 29.391 -0.389 1 64.56 25 PRO B N 1
ATOM 2609 C CA . PRO B 1 25 ? 14.328 28.312 0.295 1 64.56 25 PRO B CA 1
ATOM 2610 C C . PRO B 1 25 ? 15.203 27.078 0.506 1 64.56 25 PRO B C 1
ATOM 2612 O O . PRO B 1 25 ? 15.133 26.438 1.562 1 64.56 25 PRO B O 1
ATOM 2615 N N . LEU B 1 26 ? 15.953 26.828 -0.398 1 66.31 26 LEU B N 1
ATOM 2616 C CA . LEU B 1 26 ? 16.844 25.672 -0.304 1 66.31 26 LEU B CA 1
ATOM 2617 C C . LEU B 1 26 ? 17.844 25.859 0.84 1 66.31 26 LEU B C 1
ATOM 2619 O O . LEU B 1 26 ? 18.219 24.87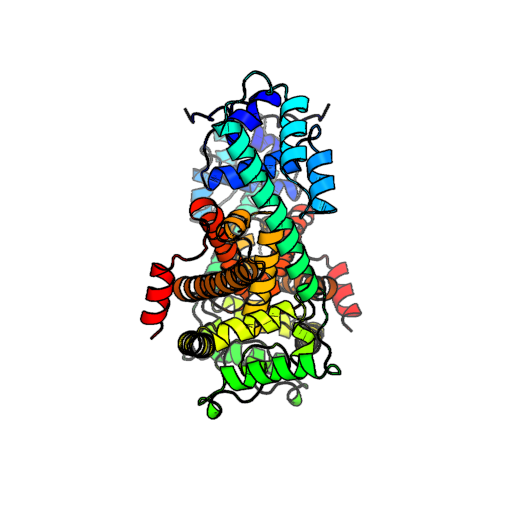5 1.494 1 66.31 26 LEU B O 1
ATOM 2623 N N . ALA B 1 27 ? 18.062 27.031 1.067 1 72.94 27 ALA B N 1
ATOM 2624 C CA . ALA B 1 27 ? 19.031 27.312 2.125 1 72.94 27 ALA B CA 1
ATOM 2625 C C . ALA B 1 27 ? 18.453 26.984 3.498 1 72.94 27 ALA B C 1
ATOM 2627 O O . ALA B 1 27 ? 19.188 26.578 4.406 1 72.94 27 ALA B O 1
ATOM 2628 N N . ALA B 1 28 ? 17.125 27.078 3.543 1 77.19 28 ALA B N 1
ATOM 2629 C CA . ALA B 1 28 ? 16.469 26.781 4.82 1 77.19 28 ALA B CA 1
ATOM 2630 C C . ALA B 1 28 ? 16.641 25.312 5.199 1 77.19 28 ALA B C 1
ATOM 2632 O O . ALA B 1 28 ? 16.984 25 6.344 1 77.19 28 ALA B O 1
ATOM 2633 N N . HIS B 1 29 ? 16.5 24.484 4.266 1 83.69 29 HIS B N 1
ATOM 2634 C CA . HIS B 1 29 ? 16.625 23.047 4.523 1 83.69 29 HIS B CA 1
ATOM 2635 C C . HIS B 1 29 ? 18.078 22.688 4.848 1 83.69 29 HIS B C 1
ATOM 2637 O O . HIS B 1 29 ? 18.328 21.875 5.73 1 83.69 29 HIS B O 1
ATOM 2643 N N . SER B 1 30 ? 18.922 23.312 4.098 1 84.31 30 SER B N 1
ATOM 2644 C CA . SER B 1 30 ? 20.328 23.047 4.312 1 84.31 30 SER B CA 1
ATOM 2645 C C . SER B 1 30 ? 20.766 23.469 5.715 1 84.31 30 SER B C 1
ATOM 2647 O O . SER B 1 30 ? 21.516 22.75 6.375 1 84.31 30 SER B O 1
ATOM 2649 N N . PHE B 1 31 ? 20.328 24.594 6.098 1 88.31 31 PHE B N 1
ATOM 2650 C CA . PHE B 1 31 ? 20.688 25.078 7.43 1 88.31 31 PHE B CA 1
ATOM 2651 C C . PHE B 1 31 ? 20.109 24.172 8.508 1 88.31 31 PHE B C 1
ATOM 2653 O O . PHE B 1 31 ? 20.781 23.859 9.492 1 88.31 31 PHE B O 1
ATOM 2660 N N . PHE B 1 32 ? 18.859 23.828 8.336 1 89.81 32 PHE B N 1
ATOM 2661 C CA . PHE B 1 32 ? 18.188 22.938 9.266 1 89.81 32 PHE B CA 1
ATOM 2662 C C . PHE B 1 32 ? 18.969 21.641 9.445 1 89.81 32 PHE B C 1
ATOM 2664 O O . PHE B 1 32 ? 19.25 21.234 10.57 1 89.81 32 PHE B O 1
ATOM 2671 N N . ASP B 1 33 ? 19.328 21.062 8.367 1 89 33 ASP B N 1
ATOM 2672 C CA . ASP B 1 33 ? 20.062 19.812 8.398 1 89 33 ASP B CA 1
ATOM 2673 C C . ASP B 1 33 ? 21.438 20 9.047 1 89 33 ASP B C 1
ATOM 2675 O O . ASP B 1 33 ? 21.891 19.141 9.82 1 89 33 ASP B O 1
ATOM 2679 N N . TYR B 1 34 ? 22.031 21.062 8.695 1 89.94 34 TYR B N 1
ATOM 2680 C CA . TYR B 1 34 ? 23.344 21.391 9.25 1 89.94 34 TYR B CA 1
ATOM 2681 C C . TYR B 1 34 ? 23.281 21.531 10.766 1 89.94 34 TYR B C 1
ATOM 2683 O O . TYR B 1 34 ? 24.094 20.953 11.484 1 89.94 34 TYR B O 1
ATOM 2691 N N . LEU B 1 35 ? 22.359 22.281 11.195 1 91.5 35 LEU B N 1
ATOM 2692 C CA . LEU B 1 35 ? 22.234 22.531 12.625 1 91.5 35 LEU B CA 1
ATOM 2693 C C . LEU B 1 35 ? 21.922 21.234 13.375 1 91.5 35 LEU B C 1
ATOM 2695 O O . LEU B 1 35 ? 22.453 21 14.461 1 91.5 35 LEU B O 1
ATOM 2699 N N . ARG B 1 36 ? 21.078 20.484 12.836 1 89.88 36 ARG B N 1
ATOM 2700 C CA . ARG B 1 36 ? 20.641 19.25 13.477 1 89.88 36 ARG B CA 1
ATOM 2701 C C . ARG B 1 36 ? 21.781 18.266 13.617 1 89.88 36 ARG B C 1
ATOM 2703 O O . ARG B 1 36 ? 21.875 17.547 14.617 1 89.88 36 ARG B O 1
ATOM 2710 N N . ARG B 1 37 ? 22.656 18.234 12.688 1 91 37 ARG B N 1
ATOM 2711 C CA . ARG B 1 37 ? 23.703 17.219 12.688 1 91 37 ARG B CA 1
ATOM 2712 C C . ARG B 1 37 ? 24.969 17.75 13.336 1 91 37 ARG B C 1
ATOM 2714 O O . ARG B 1 37 ? 25.844 16.969 13.734 1 91 37 ARG B O 1
ATOM 2721 N N . SER B 1 38 ? 25.156 19.016 13.398 1 90.06 38 SER B N 1
ATOM 2722 C CA . SER B 1 38 ? 26.406 19.625 13.875 1 90.06 38 SER B CA 1
ATOM 2723 C C . SER B 1 38 ? 26.641 19.328 15.352 1 90.06 38 SER B C 1
ATOM 2725 O O . SER B 1 38 ? 25.828 19.703 16.203 1 90.06 38 SER B O 1
ATOM 2727 N N . LYS B 1 39 ? 27.672 18.734 15.625 1 91.62 39 LYS B N 1
ATOM 2728 C CA . LYS B 1 39 ? 28.031 18.484 17.016 1 91.62 39 LYS B CA 1
ATOM 2729 C C . LYS B 1 39 ? 28.422 19.766 17.734 1 91.62 39 LYS B C 1
ATOM 2731 O O . LYS B 1 39 ? 28.078 19.969 18.891 1 91.62 39 LYS B O 1
ATOM 2736 N N . GLN B 1 40 ? 29.125 20.672 17.078 1 91.38 40 GLN B N 1
ATOM 2737 C CA . GLN B 1 40 ? 29.609 21.922 17.656 1 91.38 40 GLN B CA 1
ATOM 2738 C C . GLN B 1 40 ? 28.453 22.859 17.984 1 91.38 40 GLN B C 1
ATOM 2740 O O . GLN B 1 40 ? 28.547 23.688 18.891 1 91.38 40 GLN B O 1
ATOM 2745 N N . LEU B 1 41 ? 27.422 22.656 17.25 1 93.44 41 LEU B N 1
ATOM 2746 C CA . LEU B 1 41 ? 26.297 23.562 17.438 1 93.44 41 LEU B CA 1
ATOM 2747 C C . LEU B 1 41 ? 25.125 22.844 18.125 1 93.44 41 LEU B C 1
ATOM 2749 O O . LEU B 1 41 ? 23.984 23.312 18.062 1 93.44 41 LEU B O 1
ATOM 2753 N N . ALA B 1 42 ? 25.359 21.703 18.703 1 94.12 42 ALA B N 1
ATOM 2754 C CA . ALA B 1 42 ? 24.328 20.922 19.375 1 94.12 42 ALA B CA 1
ATOM 2755 C C . ALA B 1 42 ? 23.625 21.734 20.453 1 94.12 42 ALA B C 1
ATOM 2757 O O . ALA B 1 42 ? 22.422 21.578 20.672 1 94.12 42 ALA B O 1
ATOM 2758 N N . PHE B 1 43 ? 24.375 22.578 21.062 1 93.06 43 PHE B N 1
ATOM 2759 C CA . PHE B 1 43 ? 23.797 23.391 22.141 1 93.06 43 PHE B CA 1
ATOM 2760 C C . PHE B 1 43 ? 22.75 24.344 21.594 1 93.06 43 PHE B C 1
ATOM 2762 O O . PHE B 1 43 ? 21.75 24.625 22.25 1 93.06 43 PHE B O 1
ATOM 2769 N N . VAL B 1 44 ? 22.969 24.859 20.422 1 93.5 44 VAL B N 1
ATOM 2770 C CA . VAL B 1 44 ? 22 25.766 19.812 1 93.5 44 VAL B CA 1
ATOM 2771 C C . VAL B 1 44 ? 20.672 25.031 19.578 1 93.5 44 VAL B C 1
ATOM 2773 O O . VAL B 1 44 ? 19.609 25.562 19.891 1 93.5 44 VAL B O 1
ATOM 2776 N N . TRP B 1 45 ? 20.781 23.859 19.062 1 93.56 45 TRP B N 1
ATOM 2777 C CA . TRP B 1 45 ? 19.609 23.016 18.828 1 93.56 45 TRP B CA 1
ATOM 2778 C C . TRP B 1 45 ? 18.844 22.766 20.125 1 93.56 45 TRP B C 1
ATOM 2780 O O . TRP B 1 45 ? 17.625 22.922 20.172 1 93.56 45 TRP B O 1
ATOM 2790 N N . LEU B 1 46 ? 19.562 22.438 21.141 1 94.88 46 LEU B N 1
ATOM 2791 C CA . LEU B 1 46 ? 18.953 22.094 22.422 1 94.88 46 LEU B CA 1
ATOM 2792 C C . LEU B 1 46 ? 18.297 23.328 23.047 1 94.88 46 LEU B C 1
ATOM 2794 O O . LEU B 1 46 ? 17.203 23.219 23.625 1 94.88 46 LEU B O 1
ATOM 2798 N N . LEU B 1 47 ? 18.938 24.422 22.906 1 94.56 47 LEU B N 1
ATOM 2799 C CA . LEU B 1 47 ? 18.391 25.656 23.469 1 94.56 47 LEU B CA 1
ATOM 2800 C C . LEU B 1 47 ? 17.109 26.062 22.75 1 94.56 47 LEU B C 1
ATOM 2802 O O . LEU B 1 47 ? 16.156 26.5 23.391 1 94.56 47 LEU B O 1
ATOM 2806 N N . LEU B 1 48 ? 17.156 25.891 21.438 1 93.75 48 LEU B N 1
ATOM 2807 C CA . LEU B 1 48 ? 15.961 26.219 20.656 1 93.75 48 LEU B CA 1
ATOM 2808 C C . LEU B 1 48 ? 14.828 25.25 20.984 1 93.75 48 LEU B C 1
ATOM 2810 O O . LEU B 1 48 ? 13.664 25.656 21.062 1 93.75 48 LEU B O 1
ATOM 2814 N N . LYS B 1 49 ? 15.156 23.984 21.094 1 93 49 LYS B N 1
ATOM 2815 C CA . LYS B 1 49 ? 14.156 22.984 21.438 1 93 49 LYS B CA 1
ATOM 2816 C C . LYS B 1 49 ? 13.5 23.281 22.781 1 93 49 LYS B C 1
ATOM 2818 O O . LYS B 1 49 ? 12.289 23.125 22.922 1 93 49 LYS B O 1
ATOM 2823 N N . GLU B 1 50 ? 14.25 23.719 23.734 1 94.31 50 GLU B N 1
ATOM 2824 C CA . GLU B 1 50 ? 13.773 24.016 25.078 1 94.31 50 GLU B CA 1
ATOM 2825 C C . GLU B 1 50 ? 12.914 25.281 25.109 1 94.31 50 GLU B C 1
ATOM 2827 O O . GLU B 1 50 ? 11.891 25.328 25.797 1 94.31 50 GLU B O 1
ATOM 2832 N N . ASN B 1 51 ? 13.406 26.266 24.406 1 95.12 51 ASN B N 1
ATOM 2833 C CA . ASN B 1 51 ? 12.703 27.547 24.359 1 95.12 51 ASN B CA 1
ATOM 2834 C C . ASN B 1 51 ? 12.859 28.219 23 1 95.12 51 ASN B C 1
ATOM 2836 O O . ASN B 1 51 ? 13.695 29.109 22.828 1 95.12 51 ASN B O 1
ATOM 2840 N N . PRO B 1 52 ? 11.969 27.922 22.156 1 92.5 52 PRO B N 1
ATOM 2841 C CA . PRO B 1 52 ? 12.086 28.469 20.797 1 92.5 52 PRO B CA 1
ATOM 2842 C C . PRO B 1 52 ? 11.883 29.984 20.75 1 92.5 52 PRO B C 1
ATOM 2844 O O . PRO B 1 52 ? 12.281 30.625 19.781 1 92.5 52 PRO B O 1
ATOM 2847 N N . SER B 1 53 ? 11.344 30.594 21.766 1 90.62 53 SER B N 1
ATOM 2848 C CA . SER B 1 53 ? 11.047 32.031 21.766 1 90.62 53 SER B CA 1
ATOM 2849 C C . SER B 1 53 ? 12.203 32.812 22.344 1 90.62 53 SER B C 1
ATOM 2851 O O . SER B 1 53 ? 12.156 34.062 22.391 1 90.62 53 SER B O 1
ATOM 2853 N N . ARG B 1 54 ? 13.234 32.188 22.672 1 92.06 54 ARG B N 1
ATOM 2854 C CA . ARG B 1 54 ? 14.383 32.844 23.266 1 92.06 54 ARG B CA 1
ATOM 2855 C C . ARG B 1 54 ? 14.969 33.875 22.297 1 92.06 54 ARG B C 1
ATOM 2857 O O . ARG B 1 54 ? 14.68 33.844 21.109 1 92.06 54 ARG B O 1
ATOM 2864 N N . ASN B 1 55 ? 15.812 34.75 22.797 1 91.06 55 ASN B N 1
ATOM 2865 C CA . ASN B 1 55 ? 16.5 35.75 21.984 1 91.06 55 ASN B CA 1
ATOM 2866 C C . ASN B 1 55 ? 17.453 35.094 21 1 91.06 55 ASN B C 1
ATOM 2868 O O . ASN B 1 55 ? 18.406 34.406 21.391 1 91.06 55 ASN B O 1
ATOM 2872 N N . LYS B 1 56 ? 17.328 35.406 19.719 1 92.25 56 LYS B N 1
ATOM 2873 C CA . LYS B 1 56 ? 18.094 34.75 18.672 1 92.25 56 LYS B CA 1
ATOM 2874 C C . LYS B 1 56 ? 19.484 35.406 18.531 1 92.25 56 LYS B C 1
ATOM 2876 O O . LYS B 1 56 ? 20.422 34.75 18.062 1 92.25 56 LYS B O 1
ATOM 2881 N N . GLU B 1 57 ? 19.609 36.594 18.938 1 92.19 57 GLU B N 1
ATOM 2882 C CA . GLU B 1 57 ? 20.875 37.312 18.797 1 92.19 57 GLU B CA 1
ATOM 2883 C C . GLU B 1 57 ? 22 36.625 19.578 1 92.19 57 GLU B C 1
ATOM 2885 O O . GLU B 1 57 ? 23.141 36.562 19.109 1 92.19 57 GLU B O 1
ATOM 2890 N N . GLU B 1 58 ? 21.609 36.219 20.719 1 92.94 58 GLU B N 1
ATOM 2891 C CA . GLU B 1 58 ? 22.609 35.531 21.531 1 92.94 58 GLU B CA 1
ATOM 2892 C C . GLU B 1 58 ? 23.094 34.281 20.828 1 92.94 58 GLU B C 1
ATOM 2894 O O . GLU B 1 58 ? 24.297 33.938 20.891 1 92.94 58 GLU B O 1
ATOM 2899 N N . LEU B 1 59 ? 22.203 33.562 20.234 1 94.69 59 LEU B N 1
ATOM 2900 C CA . LEU B 1 59 ? 22.562 32.312 19.547 1 94.69 59 LEU B CA 1
ATOM 2901 C C . LEU B 1 59 ? 23.438 32.594 18.328 1 94.69 59 LEU B C 1
ATOM 2903 O O . LEU B 1 59 ? 24.391 31.859 18.047 1 94.69 59 LEU B O 1
ATOM 2907 N N . VAL B 1 60 ? 23.094 33.656 17.594 1 93.81 60 VAL B N 1
ATOM 2908 C CA . VAL B 1 60 ? 23.906 34.062 16.438 1 93.81 60 VAL B CA 1
ATOM 2909 C C . VAL B 1 60 ? 25.344 34.312 16.875 1 93.81 60 VAL B C 1
ATOM 2911 O O . VAL B 1 60 ? 26.281 33.844 16.25 1 93.81 60 VAL B O 1
ATOM 2914 N N . GLU B 1 61 ? 25.484 35.094 17.953 1 91.81 61 GLU B N 1
ATOM 2915 C CA . GLU B 1 61 ? 26.812 35.438 18.469 1 91.81 61 GLU B CA 1
ATOM 2916 C C . GLU B 1 61 ? 27.594 34.188 18.844 1 91.81 61 GLU B C 1
ATOM 2918 O O . GLU B 1 61 ? 28.797 34.094 18.578 1 91.81 61 GLU B O 1
ATOM 2923 N N . ARG B 1 62 ? 26.953 33.281 19.453 1 90.62 62 ARG B N 1
ATOM 2924 C CA . ARG B 1 62 ? 27.609 32.062 19.859 1 90.62 62 ARG B CA 1
ATOM 2925 C C . ARG B 1 62 ? 28.031 31.234 18.641 1 90.62 62 ARG B C 1
ATOM 2927 O O . ARG B 1 62 ? 29.109 30.625 18.641 1 90.62 62 ARG B O 1
ATOM 2934 N N . ILE B 1 63 ? 27.172 31.172 17.609 1 92.56 63 ILE B N 1
ATOM 2935 C CA . ILE B 1 63 ? 27.5 30.438 16.391 1 92.56 63 ILE B CA 1
ATOM 2936 C C . ILE B 1 63 ? 28.734 31.062 15.734 1 92.56 63 ILE B C 1
ATOM 2938 O O . ILE B 1 63 ? 29.656 30.344 15.328 1 92.56 63 ILE B O 1
ATOM 2942 N N . LEU B 1 64 ? 28.797 32.375 15.695 1 90.44 64 LEU B N 1
ATOM 2943 C CA . LEU B 1 64 ? 29.922 33.094 15.086 1 90.44 64 LEU B CA 1
ATOM 2944 C C . LEU B 1 64 ? 31.203 32.812 15.867 1 90.44 64 LEU B C 1
ATOM 2946 O O . LEU B 1 64 ? 32.281 32.688 15.273 1 90.44 64 LEU B O 1
ATOM 2950 N N . GLN B 1 65 ? 31.062 32.75 17.109 1 89.25 65 GLN B N 1
ATOM 2951 C CA . GLN B 1 65 ? 32.219 32.5 17.969 1 89.25 65 GLN B CA 1
ATOM 2952 C C . GLN B 1 65 ? 32.75 31.078 17.766 1 89.25 65 GLN B C 1
ATOM 2954 O O . GLN B 1 65 ? 33.938 30.875 17.547 1 89.25 65 GLN B O 1
ATOM 2959 N N . VAL B 1 66 ? 31.859 30.109 17.844 1 90.25 66 VAL B N 1
ATOM 2960 C CA . VAL B 1 66 ? 32.219 28.703 17.766 1 90.25 66 VAL B CA 1
ATOM 2961 C C . VAL B 1 66 ? 32.812 28.391 16.375 1 90.25 66 VAL B C 1
ATOM 2963 O O . VAL B 1 66 ? 33.719 27.578 16.25 1 90.25 66 VAL B O 1
ATOM 2966 N N . LYS B 1 67 ? 32.281 29.078 15.367 1 89.19 67 LYS B N 1
ATOM 2967 C CA . LYS B 1 67 ? 32.719 28.781 14 1 89.19 67 LYS B CA 1
ATOM 2968 C C . LYS B 1 67 ? 33.812 29.75 13.547 1 89.19 67 LYS B C 1
ATOM 2970 O O . LYS B 1 67 ? 34.219 29.734 12.383 1 89.19 67 LYS B O 1
ATOM 2975 N N . ASP B 1 68 ? 34.25 30.609 14.422 1 85.81 68 ASP B N 1
ATOM 2976 C CA . ASP B 1 68 ? 35.344 31.562 14.18 1 85.81 68 ASP B CA 1
ATOM 2977 C C . ASP B 1 68 ? 35.031 32.469 12.984 1 85.81 68 ASP B C 1
ATOM 2979 O O . ASP B 1 68 ? 35.844 32.562 12.055 1 85.81 68 ASP B O 1
ATOM 2983 N N . LEU B 1 69 ? 33.875 33 12.961 1 84.56 69 LEU B N 1
ATOM 2984 C CA . LEU B 1 69 ? 33.406 33.844 11.859 1 84.56 69 LEU B CA 1
ATOM 2985 C C . LEU B 1 69 ? 33.25 35.281 12.32 1 84.56 69 LEU B C 1
ATOM 2987 O O . LEU B 1 69 ? 32.75 36.125 11.57 1 84.56 69 LEU B O 1
ATOM 2991 N N . HIS B 1 70 ? 33.625 35.594 13.508 1 74.62 70 HIS B N 1
ATOM 2992 C CA . HIS B 1 70 ? 33.406 36.906 14.07 1 74.62 70 HIS B CA 1
ATOM 2993 C C . HIS B 1 70 ? 34.125 38 13.266 1 74.62 70 HIS B C 1
ATOM 2995 O O . HIS B 1 70 ? 33.625 39.094 13.078 1 74.62 70 HIS B O 1
ATOM 3001 N N . ARG B 1 71 ? 35.25 37.75 12.836 1 68.88 71 ARG B N 1
ATOM 3002 C CA . ARG B 1 71 ? 36.062 38.75 12.148 1 68.88 71 ARG B CA 1
ATOM 3003 C C . ARG B 1 71 ? 35.656 38.875 10.688 1 68.88 71 ARG B C 1
ATOM 3005 O O . ARG B 1 71 ? 35.812 39.906 10.07 1 68.88 71 ARG B O 1
ATOM 3012 N N . LYS B 1 72 ? 35.062 37.812 10.109 1 66.69 72 LYS B N 1
ATOM 3013 C CA . LYS B 1 72 ? 34.781 37.75 8.68 1 66.69 72 LYS B CA 1
ATOM 3014 C C . LYS B 1 72 ? 33.312 38 8.383 1 66.69 72 LYS B C 1
ATOM 3016 O O . LYS B 1 72 ? 32.938 38.219 7.23 1 66.69 72 LYS B O 1
ATOM 3021 N N . SER B 1 73 ? 32.562 38.031 9.422 1 65.56 73 SER B N 1
ATOM 3022 C CA . SER B 1 73 ? 31.125 38 9.164 1 65.56 73 SER B CA 1
ATOM 3023 C C . SER B 1 73 ? 30.625 39.406 8.789 1 65.56 73 SER B C 1
ATOM 3025 O O . SER B 1 73 ? 30.922 40.375 9.477 1 65.56 73 SER B O 1
ATOM 3027 N N . ASN B 1 74 ? 30.156 39.5 7.559 1 79.25 74 ASN B N 1
ATOM 3028 C CA . ASN B 1 74 ? 29.453 40.719 7.164 1 79.25 74 ASN B CA 1
ATOM 3029 C C . ASN B 1 74 ? 28.016 40.719 7.664 1 79.25 74 ASN B C 1
ATOM 3031 O O . ASN B 1 74 ? 27.547 39.719 8.227 1 79.25 74 ASN B O 1
ATOM 3035 N N . GLN B 1 75 ? 27.438 41.875 7.629 1 85.81 75 GLN B N 1
ATOM 3036 C CA . GLN B 1 75 ? 26.094 42.094 8.141 1 85.81 75 GLN B CA 1
ATOM 3037 C C . GLN B 1 75 ? 25.094 41.156 7.469 1 85.81 75 GLN B C 1
ATOM 3039 O O . GLN B 1 75 ? 24.156 40.656 8.117 1 85.81 75 GLN B O 1
ATOM 3044 N N . THR B 1 76 ? 25.391 40.844 6.297 1 86.69 76 THR B N 1
ATOM 3045 C CA . THR B 1 76 ? 24.484 40 5.535 1 86.69 76 THR B CA 1
ATOM 3046 C C . THR B 1 76 ? 24.516 38.562 6.07 1 86.69 76 THR B C 1
ATOM 3048 O O . THR B 1 76 ? 23.469 37.938 6.227 1 86.69 76 THR B O 1
ATOM 3051 N N . LEU B 1 77 ? 25.688 38.062 6.348 1 87.31 77 LEU B N 1
ATOM 3052 C CA . LEU B 1 77 ? 25.828 36.719 6.879 1 87.31 77 LEU B CA 1
ATOM 3053 C C . LEU B 1 77 ? 25.156 36.594 8.242 1 87.31 77 LEU B C 1
ATOM 3055 O O . LEU B 1 77 ? 24.469 35.594 8.508 1 87.31 77 LEU B O 1
ATOM 3059 N N . ARG B 1 78 ? 25.359 37.594 9.086 1 88.44 78 ARG B N 1
ATOM 3060 C CA . ARG B 1 78 ? 24.734 37.625 10.414 1 88.44 78 ARG B CA 1
ATOM 3061 C C . ARG B 1 78 ? 23.219 37.594 10.312 1 88.44 78 ARG B C 1
ATOM 3063 O O . ARG B 1 78 ? 22.562 36.844 11.039 1 88.44 78 ARG B O 1
ATOM 3070 N N . GLU B 1 79 ? 22.734 38.375 9.453 1 89.19 79 GLU B N 1
ATOM 3071 C CA . GLU B 1 79 ? 21.297 38.438 9.266 1 89.19 79 GLU B CA 1
ATOM 3072 C C . GLU B 1 79 ? 20.734 37.125 8.75 1 89.19 79 GLU B C 1
ATOM 3074 O O . GLU B 1 79 ? 19.656 36.688 9.18 1 89.19 79 GLU B O 1
ATOM 3079 N N . ASN B 1 80 ? 21.453 36.562 7.84 1 87.69 80 ASN B N 1
ATOM 3080 C CA . ASN B 1 80 ? 20.984 35.281 7.277 1 87.69 80 ASN B CA 1
ATOM 3081 C C . ASN B 1 80 ? 21 34.188 8.32 1 87.69 80 ASN B C 1
ATOM 3083 O O . ASN B 1 80 ? 20.094 33.344 8.344 1 87.69 80 ASN B O 1
ATOM 3087 N N . ILE B 1 81 ? 21.953 34.125 9.148 1 89.81 81 ILE B N 1
ATOM 3088 C CA . ILE B 1 81 ? 22.016 33.156 10.219 1 89.81 81 ILE B CA 1
ATOM 3089 C C . ILE B 1 81 ? 20.844 33.344 11.18 1 89.81 81 ILE B C 1
ATOM 3091 O O . ILE B 1 81 ? 20.188 32.375 11.562 1 89.81 81 ILE B O 1
ATOM 3095 N N . GLN B 1 82 ? 20.594 34.562 11.453 1 90.75 82 GLN B N 1
ATOM 3096 C CA . GLN B 1 82 ? 19.5 34.875 12.367 1 90.75 82 GLN B CA 1
ATOM 3097 C C . GLN B 1 82 ? 18.156 34.438 11.789 1 90.75 82 GLN B C 1
ATOM 3099 O O . GLN B 1 82 ? 17.328 33.875 12.5 1 90.75 82 GLN B O 1
ATOM 3104 N N . LYS B 1 83 ? 17.938 34.75 10.57 1 87.38 83 LYS B N 1
ATOM 3105 C CA . LYS B 1 83 ? 16.688 34.375 9.914 1 87.38 83 LYS B CA 1
ATOM 3106 C C . LYS B 1 83 ? 16.516 32.844 9.883 1 87.38 83 LYS B C 1
ATOM 3108 O O . LYS B 1 83 ? 15.414 32.344 10.055 1 87.38 83 LYS B O 1
ATOM 3113 N N . ASN B 1 84 ? 17.625 32.188 9.633 1 88.12 84 ASN B N 1
ATOM 3114 C CA . ASN B 1 84 ? 17.562 30.734 9.594 1 88.12 84 ASN B CA 1
ATOM 3115 C C . ASN B 1 84 ? 17.297 30.156 10.977 1 88.12 84 ASN B C 1
ATOM 3117 O O . ASN B 1 84 ? 16.562 29.172 11.109 1 88.12 84 ASN B O 1
ATOM 3121 N N . ILE B 1 85 ? 17.812 30.703 11.969 1 90.56 85 ILE B N 1
ATOM 3122 C CA . ILE B 1 85 ? 17.547 30.281 13.336 1 90.56 85 ILE B CA 1
ATOM 3123 C C . ILE B 1 85 ? 16.062 30.5 13.672 1 90.56 85 ILE B C 1
ATOM 3125 O O . ILE B 1 85 ? 15.438 29.656 14.312 1 90.56 85 ILE B O 1
ATOM 3129 N N . GLN B 1 86 ? 15.617 31.625 13.219 1 88.56 86 GLN B N 1
ATOM 3130 C CA . GLN B 1 86 ? 14.211 31.938 13.445 1 88.56 86 GLN B CA 1
ATOM 3131 C C . GLN B 1 86 ? 13.312 30.906 12.773 1 88.56 86 GLN B C 1
ATOM 3133 O O . GLN B 1 86 ? 12.289 30.5 13.336 1 88.56 86 GLN B O 1
ATOM 3138 N N . ARG B 1 87 ? 13.641 30.5 11.648 1 86.56 87 ARG B N 1
ATOM 3139 C CA . ARG B 1 87 ? 12.875 29.5 10.93 1 86.56 87 ARG B CA 1
ATOM 3140 C C . ARG B 1 87 ? 12.844 28.188 11.703 1 86.56 87 ARG B C 1
ATOM 3142 O O . ARG B 1 87 ? 11.797 27.531 11.789 1 86.56 87 ARG B O 1
ATOM 3149 N N . VAL B 1 88 ? 13.945 27.844 12.242 1 89.75 88 VAL B N 1
ATOM 3150 C CA . VAL B 1 88 ? 14.031 26.609 13.016 1 89.75 88 VAL B CA 1
ATOM 3151 C C . VAL B 1 88 ? 13.195 26.75 14.289 1 89.75 88 VAL B C 1
ATOM 3153 O O . VAL B 1 88 ? 12.508 25.797 14.695 1 89.75 88 VAL B O 1
ATOM 3156 N N . ALA B 1 89 ? 13.266 27.844 14.875 1 90.69 89 ALA B N 1
ATOM 3157 C CA . ALA B 1 89 ? 12.461 28.109 16.062 1 90.69 89 ALA B CA 1
ATOM 3158 C C . ALA B 1 89 ? 10.969 27.984 15.758 1 90.69 89 ALA B C 1
ATOM 3160 O O . ALA B 1 89 ? 10.219 27.375 16.516 1 90.69 89 ALA B O 1
ATOM 3161 N N . ASN B 1 90 ? 10.586 28.594 14.664 1 88.12 90 ASN B N 1
ATOM 3162 C CA . ASN B 1 90 ? 9.195 28.516 14.234 1 88.12 90 ASN B CA 1
ATOM 3163 C C . ASN B 1 90 ? 8.781 27.062 13.977 1 88.12 90 ASN B C 1
ATOM 3165 O O . ASN B 1 90 ? 7.645 26.688 14.258 1 88.12 90 ASN B O 1
ATOM 3169 N N . TRP B 1 91 ? 9.664 26.375 13.43 1 90 91 TRP B N 1
ATOM 3170 C CA . TRP B 1 91 ? 9.43 24.953 13.203 1 90 91 TRP B CA 1
ATOM 3171 C C . TRP B 1 91 ? 9.18 24.219 14.516 1 90 91 TRP B C 1
ATOM 3173 O O . TRP B 1 91 ? 8.25 23.422 14.625 1 90 91 TRP B O 1
ATOM 3183 N N . PHE B 1 92 ? 9.969 24.469 15.539 1 91.31 92 PHE B N 1
ATOM 3184 C CA . PHE B 1 92 ? 9.789 23.844 16.844 1 91.31 92 PHE B CA 1
ATOM 3185 C C . PHE B 1 92 ? 8.422 24.172 17.422 1 91.31 92 PHE B C 1
ATOM 3187 O O . PHE B 1 92 ? 7.758 23.312 17.984 1 91.31 92 PHE B O 1
ATOM 3194 N N . ILE B 1 93 ? 8.039 25.359 17.234 1 90.62 93 ILE B N 1
ATOM 3195 C CA . ILE B 1 93 ? 6.758 25.812 17.766 1 90.62 93 ILE B CA 1
ATOM 3196 C C . ILE B 1 93 ? 5.621 25.078 17.047 1 90.62 93 ILE B C 1
ATOM 3198 O O . ILE B 1 93 ? 4.711 24.562 17.688 1 90.62 93 ILE B O 1
ATOM 3202 N N . LEU B 1 94 ? 5.695 25.094 15.781 1 91.44 94 LEU B N 1
ATOM 3203 C CA . LEU B 1 94 ? 4.656 24.438 14.984 1 91.44 94 LEU B CA 1
ATOM 3204 C C . LEU B 1 94 ? 4.574 22.953 15.305 1 91.44 94 LEU B C 1
ATOM 3206 O O . LEU B 1 94 ? 3.48 22.406 15.469 1 91.44 94 LEU B O 1
ATOM 3210 N N . VAL B 1 95 ? 5.707 22.297 15.367 1 93.44 95 VAL B N 1
ATOM 3211 C CA . VAL B 1 95 ? 5.758 20.875 15.664 1 93.44 95 VAL B CA 1
ATOM 3212 C C . VAL B 1 95 ? 5.09 20.609 17.016 1 93.44 95 VAL B C 1
ATOM 3214 O O . VAL B 1 95 ? 4.332 19.641 17.156 1 93.44 95 VAL B O 1
ATOM 3217 N N . SER B 1 96 ? 5.383 21.422 17.938 1 92.88 96 SER B N 1
ATOM 3218 C CA . SER B 1 96 ? 4.805 21.25 19.266 1 92.88 96 SER B CA 1
ATOM 3219 C C . SER B 1 96 ? 3.289 21.391 19.234 1 92.88 96 SER B C 1
ATOM 3221 O O . SER B 1 96 ? 2.572 20.625 19.875 1 92.88 96 SER B O 1
ATOM 3223 N N . ARG B 1 97 ? 2.857 22.359 18.531 1 92.06 97 ARG B N 1
ATOM 3224 C CA . ARG B 1 97 ? 1.422 22.594 18.422 1 92.06 97 ARG B CA 1
ATOM 3225 C C . ARG B 1 97 ? 0.73 21.422 17.719 1 92.06 97 ARG B C 1
ATOM 3227 O O . ARG B 1 97 ? -0.317 20.953 18.172 1 92.06 97 ARG B O 1
ATOM 3234 N N . ILE B 1 98 ? 1.284 21 16.641 1 94.5 98 ILE B N 1
ATOM 3235 C CA . ILE B 1 98 ? 0.729 19.891 15.867 1 94.5 98 ILE B CA 1
ATOM 3236 C C . ILE B 1 98 ? 0.73 18.625 16.703 1 94.5 98 ILE B C 1
ATOM 3238 O O . ILE B 1 98 ? -0.249 17.875 16.719 1 94.5 98 ILE B O 1
ATOM 3242 N N . LYS B 1 99 ? 1.813 18.422 17.422 1 94.5 99 LYS B N 1
ATOM 3243 C CA . LYS B 1 99 ? 1.927 17.234 18.281 1 94.5 99 LYS B CA 1
ATOM 3244 C C . LYS B 1 99 ? 0.855 17.234 19.359 1 94.5 99 LYS B C 1
ATOM 3246 O O . LYS B 1 99 ? 0.321 16.188 19.703 1 94.5 99 LYS B O 1
ATOM 3251 N N . TYR B 1 100 ? 0.568 18.328 19.875 1 94.56 100 TYR B N 1
ATOM 3252 C CA . TYR B 1 100 ? -0.476 18.438 20.875 1 94.56 100 TYR B CA 1
ATOM 3253 C C . TYR B 1 100 ? -1.806 17.922 20.359 1 94.56 100 TYR B C 1
ATOM 3255 O O . TYR B 1 100 ? -2.436 17.062 20.984 1 94.56 100 TYR B O 1
ATOM 3263 N N . TRP B 1 101 ? -2.186 18.391 19.188 1 95.12 101 TRP B N 1
ATOM 3264 C CA . TRP B 1 101 ? -3.471 18 18.609 1 95.12 101 TRP B CA 1
ATOM 3265 C C . TRP B 1 101 ? -3.443 16.562 18.141 1 95.12 101 TRP B C 1
ATOM 3267 O O . TRP B 1 101 ? -4.453 15.852 18.234 1 95.12 101 TRP B O 1
ATOM 3277 N N . LYS B 1 102 ? -2.326 16.141 17.641 1 96 102 LYS B N 1
ATOM 3278 C CA . LYS B 1 102 ? -2.18 14.773 17.156 1 96 102 LYS B CA 1
ATOM 3279 C C . LYS B 1 102 ? -2.248 13.758 18.297 1 96 102 LYS B C 1
ATOM 3281 O O . LYS B 1 102 ? -2.789 12.664 18.141 1 96 102 LYS B O 1
ATOM 3286 N N . GLU B 1 103 ? -1.73 14.109 19.453 1 95.25 103 GLU B N 1
ATOM 3287 C CA . GLU B 1 103 ? -1.652 13.203 20.594 1 95.25 103 GLU B CA 1
ATOM 3288 C C . GLU B 1 103 ? -2.9 13.297 21.469 1 95.25 103 GLU B C 1
ATOM 3290 O O . GLU B 1 103 ? -3.098 12.484 22.375 1 95.25 103 GLU B O 1
ATOM 3295 N N . THR B 1 104 ? -3.742 14.281 21.188 1 95.94 104 THR B N 1
ATOM 3296 C CA . THR B 1 104 ? -5.02 14.367 21.891 1 95.94 104 THR B CA 1
ATOM 3297 C C . THR B 1 104 ? -6.004 13.336 21.344 1 95.94 104 THR B C 1
ATOM 3299 O O . THR B 1 104 ? -6.461 13.453 20.203 1 95.94 104 THR B O 1
ATOM 3302 N N . ARG B 1 105 ? -6.355 12.391 22.172 1 93.5 105 ARG B N 1
ATOM 3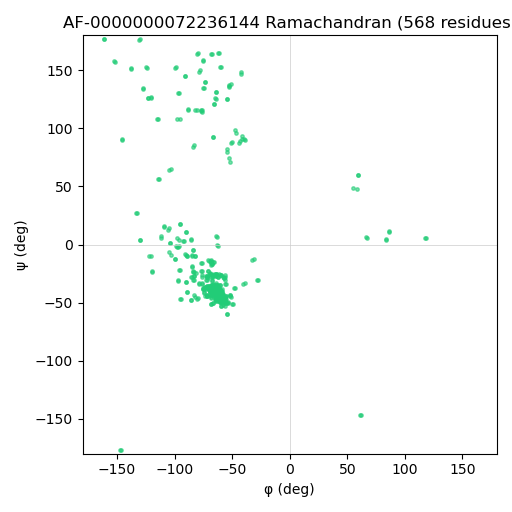303 C CA . ARG B 1 105 ? -7.266 11.328 21.75 1 93.5 105 ARG B CA 1
ATOM 3304 C C . ARG B 1 105 ? -8.703 11.836 21.672 1 93.5 105 ARG B C 1
ATOM 3306 O O . ARG B 1 105 ? -9.156 12.578 22.547 1 93.5 105 ARG B O 1
ATOM 3313 N N . PHE B 1 106 ? -9.336 11.508 20.672 1 95.31 106 PHE B N 1
ATOM 3314 C CA . PHE B 1 106 ? -10.758 11.82 20.578 1 95.31 106 PHE B CA 1
ATOM 3315 C C . PHE B 1 106 ? -11.547 11.078 21.641 1 95.31 106 PHE B C 1
ATOM 3317 O O . PHE B 1 106 ? -11.344 9.883 21.859 1 95.31 106 PHE B O 1
ATOM 3324 N N . SER B 1 107 ? -12.375 11.781 22.328 1 93.38 107 SER B N 1
ATOM 3325 C CA . SER B 1 107 ? -13.242 11.195 23.344 1 93.38 107 SER B CA 1
ATOM 3326 C C . SER B 1 107 ? -14.711 11.484 23.062 1 93.38 107 SER B C 1
ATOM 3328 O O . SER B 1 107 ? -15.102 12.641 22.938 1 93.38 107 SER B O 1
ATOM 3330 N N . LYS B 1 108 ? -15.477 10.422 23.016 1 90.5 108 LYS B N 1
ATOM 3331 C CA . LYS B 1 108 ? -16.922 10.57 22.797 1 90.5 108 LYS B CA 1
ATOM 3332 C C . LYS B 1 108 ? -17.594 11.234 24 1 90.5 108 LYS B C 1
ATOM 3334 O O . LYS B 1 108 ? -18.734 11.695 23.891 1 90.5 108 LYS B O 1
ATOM 3339 N N . ASP B 1 109 ? -16.891 11.227 25.109 1 93.44 109 ASP B N 1
ATOM 3340 C CA . ASP B 1 109 ? -17.438 11.812 26.328 1 93.44 109 ASP B CA 1
ATOM 3341 C C . ASP B 1 109 ? -17.094 13.297 26.438 1 93.44 109 ASP B C 1
ATOM 3343 O O . ASP B 1 109 ? -17.594 14 27.312 1 93.44 109 ASP B O 1
ATOM 3347 N N . ASN B 1 110 ? -16.25 13.781 25.609 1 95.75 110 ASN B N 1
ATOM 3348 C CA . ASN B 1 110 ? -15.898 15.195 25.562 1 95.75 110 ASN B CA 1
ATOM 3349 C C . ASN B 1 110 ? -16.828 15.977 24.641 1 95.75 110 ASN B C 1
ATOM 3351 O O . ASN B 1 110 ? -16.812 15.789 23.422 1 95.75 110 ASN B O 1
ATOM 3355 N N . GLU B 1 111 ? -17.562 16.875 25.125 1 97.12 111 GLU B N 1
ATOM 3356 C CA . GLU B 1 111 ? -18.609 17.594 24.391 1 97.12 111 GLU B CA 1
ATOM 3357 C C . GLU B 1 111 ? -18 18.422 23.25 1 97.12 111 GLU B C 1
ATOM 3359 O O . GLU B 1 111 ? -18.625 18.578 22.203 1 97.12 111 GLU B O 1
ATOM 3364 N N . GLU B 1 112 ? -16.859 18.953 23.5 1 97.19 112 GLU B N 1
ATOM 3365 C CA . GLU B 1 112 ? -16.188 19.719 22.453 1 97.19 112 GLU B CA 1
ATOM 3366 C C . GLU B 1 112 ? -15.812 18.828 21.266 1 97.19 112 GLU B C 1
ATOM 3368 O O . GLU B 1 112 ? -16 19.203 20.109 1 97.19 112 GLU B O 1
ATOM 3373 N N . HIS B 1 113 ? -15.211 17.672 21.578 1 96.81 113 HIS B N 1
ATOM 3374 C CA . HIS B 1 113 ? -14.867 16.719 20.531 1 96.81 113 HIS B CA 1
ATOM 3375 C C . HIS B 1 113 ? -16.094 16.297 19.734 1 96.81 113 HIS B C 1
ATOM 3377 O O . HIS B 1 113 ? -16.078 16.281 18.5 1 96.81 113 HIS B O 1
ATOM 3383 N N . LYS B 1 114 ? -17.156 16.016 20.406 1 96.38 114 LYS B N 1
ATOM 3384 C CA . LYS B 1 114 ? -18.406 15.617 19.766 1 96.38 114 LYS B CA 1
ATOM 3385 C C . LYS B 1 114 ? -18.922 16.719 18.844 1 96.38 114 LYS B C 1
ATOM 3387 O O . LYS B 1 114 ? -19.406 16.438 17.75 1 96.38 114 LYS B O 1
ATOM 3392 N N . ALA B 1 115 ? -18.812 17.859 19.344 1 97.88 115 ALA B N 1
ATOM 3393 C CA . ALA B 1 115 ? -19.281 19 18.562 1 97.88 115 ALA B CA 1
ATOM 3394 C C . ALA B 1 115 ? -18.516 19.141 17.266 1 97.88 115 ALA B C 1
ATOM 3396 O O . ALA B 1 115 ? -19.078 19.453 16.219 1 97.88 115 ALA B O 1
ATOM 3397 N N . ILE B 1 116 ? -17.203 19 17.328 1 97.81 116 ILE B N 1
ATOM 3398 C CA . ILE B 1 116 ? -16.375 19.094 16.141 1 97.81 116 ILE B CA 1
ATOM 3399 C C . ILE B 1 116 ? -16.75 17.984 15.164 1 97.81 116 ILE B C 1
ATOM 3401 O O . ILE B 1 116 ? -16.844 18.219 13.953 1 97.81 116 ILE B O 1
ATOM 3405 N N . LEU B 1 117 ? -16.969 16.766 15.672 1 97.19 117 LEU B N 1
ATOM 3406 C CA . LEU B 1 117 ? -17.359 15.633 14.844 1 97.19 117 LEU B CA 1
ATOM 3407 C C . LEU B 1 117 ? -18.703 15.906 14.172 1 97.19 117 LEU B C 1
ATOM 3409 O O . LEU B 1 117 ? -18.875 15.617 12.984 1 97.19 117 LEU B O 1
ATOM 3413 N N . GLU B 1 118 ? -19.641 16.438 14.906 1 96.81 118 GLU B N 1
ATOM 3414 C CA . GLU B 1 118 ? -20.938 16.797 14.367 1 96.81 118 GLU B CA 1
ATOM 3415 C C . GLU B 1 118 ? -20.828 17.875 13.297 1 96.81 118 GLU B C 1
ATOM 3417 O O . GLU B 1 118 ? -21.547 17.828 12.289 1 96.81 118 GLU B O 1
ATOM 3422 N N . GLU B 1 119 ? -19.969 18.797 13.562 1 98 119 GLU B N 1
ATOM 3423 C CA . GLU B 1 119 ? -19.719 19.844 12.578 1 98 119 GLU B CA 1
ATOM 3424 C C . GLU B 1 119 ? -19.219 19.266 11.258 1 98 119 GLU B C 1
ATOM 3426 O O . GLU B 1 119 ? -19.609 19.734 10.188 1 98 119 GLU B O 1
ATOM 3431 N N . LEU B 1 120 ? -18.375 18.312 11.336 1 97.94 120 LEU B N 1
ATOM 3432 C CA . LEU B 1 120 ? -17.891 17.641 10.133 1 97.94 120 LEU B CA 1
ATOM 3433 C C . LEU B 1 120 ? -19.047 17.016 9.352 1 97.94 120 LEU B C 1
ATOM 3435 O O . LEU B 1 120 ? -19.188 17.281 8.148 1 97.94 120 LEU B O 1
ATOM 3439 N N . TRP B 1 121 ? -19.859 16.219 10.016 1 96.94 121 TRP B N 1
ATOM 3440 C CA . TRP B 1 121 ? -21 15.555 9.383 1 96.94 121 TRP B CA 1
ATOM 3441 C C . TRP B 1 121 ? -21.922 16.578 8.727 1 96.94 121 TRP B C 1
ATOM 3443 O O . TRP B 1 121 ? -22.266 16.453 7.551 1 96.94 121 TRP B O 1
ATOM 3453 N N . ASP B 1 122 ? -22.25 17.594 9.516 1 97.56 122 ASP B N 1
ATOM 3454 C CA . ASP B 1 122 ? -23.203 18.594 9.047 1 97.56 122 ASP B CA 1
ATOM 3455 C C . ASP B 1 122 ? -22.672 19.344 7.82 1 97.56 122 ASP B C 1
ATOM 3457 O O . ASP B 1 122 ? -23.422 19.609 6.883 1 97.56 122 ASP B O 1
ATOM 3461 N N . THR B 1 123 ? -21.422 19.641 7.855 1 97.94 123 THR B N 1
ATOM 3462 C CA . THR B 1 123 ? -20.828 20.406 6.762 1 97.94 123 THR B CA 1
ATOM 3463 C C . THR B 1 123 ? -20.703 19.547 5.508 1 97.94 123 THR B C 1
ATOM 3465 O O . THR B 1 123 ? -21.078 19.969 4.414 1 97.94 123 THR B O 1
ATOM 3468 N N . LEU B 1 124 ? -20.25 18.281 5.594 1 97.12 124 LEU B N 1
ATOM 3469 C CA . LEU B 1 124 ? -20.016 17.391 4.461 1 97.12 124 LEU B CA 1
ATOM 3470 C C . LEU B 1 124 ? -21.344 17.016 3.797 1 97.12 124 LEU B C 1
ATOM 3472 O O . LEU B 1 124 ? -21.391 16.797 2.582 1 97.12 124 LEU B O 1
ATOM 3476 N N . THR B 1 125 ? -22.391 16.953 4.582 1 96.19 125 THR B N 1
ATOM 3477 C CA . THR B 1 125 ? -23.641 16.422 4.062 1 96.19 125 THR B CA 1
ATOM 3478 C C . THR B 1 125 ? -24.641 17.531 3.764 1 96.19 125 THR B C 1
ATOM 3480 O O . THR B 1 125 ? -25.75 17.281 3.297 1 96.19 125 THR B O 1
ATOM 3483 N N . LYS B 1 126 ? -24.156 18.703 4.012 1 95.69 126 LYS B N 1
ATOM 3484 C CA . LYS B 1 126 ? -25.062 19.844 3.799 1 95.69 126 LYS B CA 1
ATOM 3485 C C . LYS B 1 126 ? -25.625 19.828 2.387 1 95.69 126 LYS B C 1
ATOM 3487 O O . LYS B 1 126 ? -24.891 19.719 1.408 1 95.69 126 LYS B O 1
ATOM 3492 N N . ASN B 1 127 ? -26.922 19.859 2.271 1 93 127 ASN B N 1
ATOM 3493 C CA . ASN B 1 127 ? -27.672 19.875 1.02 1 93 127 ASN B CA 1
ATOM 3494 C C . ASN B 1 127 ? -27.516 18.547 0.266 1 93 127 ASN B C 1
ATOM 3496 O O . ASN B 1 127 ? -27.844 18.469 -0.917 1 93 127 ASN B O 1
ATOM 3500 N N . GLN B 1 128 ? -26.891 17.547 0.794 1 92.62 128 GLN B N 1
ATOM 3501 C CA . GLN B 1 128 ? -26.672 16.234 0.196 1 92.62 128 GLN B CA 1
ATOM 3502 C C . GLN B 1 128 ? -27 15.109 1.183 1 92.62 128 GLN B C 1
ATOM 3504 O O . GLN B 1 128 ? -26.359 14.055 1.171 1 92.62 128 GLN B O 1
ATOM 3509 N N . GLU B 1 129 ? -27.844 15.406 2.051 1 86.56 129 GLU B N 1
ATOM 3510 C CA . GLU B 1 129 ? -28.188 14.484 3.127 1 86.56 129 GLU B CA 1
ATOM 3511 C C . GLU B 1 129 ? -28.703 13.156 2.574 1 86.56 129 GLU B C 1
ATOM 3513 O O . GLU B 1 129 ? -28.5 12.109 3.182 1 86.56 129 GLU B O 1
ATOM 3518 N N . HIS B 1 130 ? -29.266 13.211 1.423 1 89.25 130 HIS B N 1
ATOM 3519 C CA . HIS B 1 130 ? -29.875 12.031 0.823 1 89.25 130 HIS B CA 1
ATOM 3520 C C . HIS B 1 130 ? -28.828 11.094 0.253 1 89.25 130 HIS B C 1
ATOM 3522 O O . HIS B 1 130 ? -29.094 9.914 0.022 1 89.25 130 HIS B O 1
ATOM 3528 N N . LEU B 1 131 ? -27.625 11.555 0.068 1 91.81 131 LEU B N 1
ATOM 3529 C CA . LEU B 1 131 ? -26.562 10.773 -0.563 1 91.81 131 LEU B CA 1
ATOM 3530 C C . LEU B 1 131 ? -25.859 9.898 0.46 1 91.81 131 LEU B C 1
ATOM 3532 O O . LEU B 1 131 ? -25.297 8.859 0.106 1 91.81 131 LEU B O 1
ATOM 3536 N N . TRP B 1 132 ? -25.891 10.398 1.673 1 92.38 132 TRP B N 1
ATOM 3537 C CA . TRP B 1 132 ? -25.078 9.742 2.693 1 92.38 132 TRP B CA 1
ATOM 3538 C C . TRP B 1 132 ? -25.938 9.242 3.842 1 92.38 132 TRP B C 1
ATOM 3540 O O . TRP B 1 132 ? -26.672 10.023 4.453 1 92.38 132 TRP B O 1
ATOM 3550 N N . LYS B 1 133 ? -25.812 7.988 4.176 1 91.44 133 LYS B N 1
ATOM 3551 C CA . LYS B 1 133 ? -26.656 7.387 5.199 1 91.44 133 LYS B CA 1
ATOM 3552 C C . LYS B 1 133 ? -25.969 7.398 6.562 1 91.44 133 LYS B C 1
ATOM 3554 O O . LYS B 1 133 ? -26.609 7.688 7.578 1 91.44 133 LYS B O 1
ATOM 3559 N N . ASP B 1 134 ? -24.734 7 6.555 1 93.38 134 ASP B N 1
ATOM 3560 C CA . ASP B 1 134 ? -24 6.945 7.816 1 93.38 134 ASP B CA 1
ATOM 3561 C C . ASP B 1 134 ? -22.531 7.262 7.613 1 93.38 134 ASP B C 1
ATOM 3563 O O . ASP B 1 134 ? -22.109 7.664 6.52 1 93.38 134 ASP B O 1
ATOM 3567 N N . TRP B 1 135 ? -21.719 7.172 8.742 1 93.88 135 TRP B N 1
ATOM 3568 C CA . TRP B 1 135 ? -20.312 7.566 8.75 1 93.88 135 TRP B CA 1
ATOM 3569 C C . TRP B 1 135 ? -19.5 6.715 7.777 1 93.88 135 TRP B C 1
ATOM 3571 O O . TRP B 1 135 ? -18.5 7.18 7.215 1 93.88 135 TRP B O 1
ATOM 3581 N N . THR B 1 136 ? -19.906 5.48 7.508 1 91.06 136 THR B N 1
ATOM 3582 C CA . THR B 1 136 ? -19.203 4.602 6.59 1 91.06 136 THR B CA 1
ATOM 3583 C C . THR B 1 136 ? -19.312 5.113 5.156 1 91.06 136 THR B C 1
ATOM 3585 O O . THR B 1 136 ? -18.375 4.945 4.359 1 91.06 136 THR B O 1
ATOM 3588 N N . ASP B 1 137 ? -20.328 5.844 4.867 1 92.44 137 ASP B N 1
ATOM 3589 C CA . ASP B 1 137 ? -20.547 6.402 3.535 1 92.44 137 ASP B CA 1
ATOM 3590 C C . ASP B 1 137 ? -19.531 7.516 3.242 1 92.44 137 ASP B C 1
ATOM 3592 O O . ASP B 1 137 ? -19.141 7.715 2.092 1 92.44 137 ASP B O 1
ATOM 3596 N N . ILE B 1 138 ? -19.156 8.102 4.285 1 94.75 138 ILE B N 1
ATOM 3597 C CA . ILE B 1 138 ? -18.25 9.211 4.02 1 94.75 138 ILE B CA 1
ATOM 3598 C C . ILE B 1 138 ? -16.797 8.75 4.184 1 94.75 138 ILE B C 1
ATOM 3600 O O . ILE B 1 138 ? -15.867 9.547 4.039 1 94.75 138 ILE B O 1
ATOM 3604 N N . GLY B 1 139 ? -16.672 7.465 4.559 1 93.69 139 GLY B N 1
ATOM 3605 C CA . GLY B 1 139 ? -15.344 6.891 4.406 1 93.69 139 GLY B CA 1
ATOM 3606 C C . GLY B 1 139 ? -14.727 6.449 5.719 1 93.69 139 GLY B C 1
ATOM 3607 O O . GLY B 1 139 ? -13.555 6.062 5.766 1 93.69 139 GLY B O 1
ATOM 3608 N N . PHE B 1 140 ? -15.453 6.504 6.824 1 92.75 140 PHE B N 1
ATOM 3609 C CA . PHE B 1 140 ? -14.945 5.934 8.07 1 92.75 140 PHE B CA 1
ATOM 3610 C C . PHE B 1 140 ? -15.094 4.418 8.07 1 92.75 140 PHE B C 1
ATOM 3612 O O . PHE B 1 140 ? -15.93 3.869 7.348 1 92.75 140 PHE B O 1
ATOM 3619 N N . GLN B 1 141 ? -14.273 3.645 8.711 1 82 141 GLN B N 1
ATOM 3620 C CA . GLN B 1 141 ? -14.242 2.186 8.711 1 82 141 GLN B CA 1
ATOM 3621 C C . GLN B 1 141 ? -15.469 1.613 9.43 1 82 141 GLN B C 1
ATOM 3623 O O . GLN B 1 141 ? -16.031 0.607 8.992 1 82 141 GLN B O 1
ATOM 3628 N N . GLY B 1 142 ? -15.992 2.078 10.398 1 78.88 142 GLY B N 1
ATOM 3629 C CA . GLY B 1 142 ? -17.156 1.592 11.117 1 78.88 142 GLY B CA 1
ATOM 3630 C C . GLY B 1 142 ? -18.203 2.664 11.359 1 78.88 142 GLY B C 1
ATOM 3631 O O . GLY B 1 142 ? -18.047 3.803 10.914 1 78.88 142 GLY B O 1
ATOM 3632 N N . LYS B 1 143 ? -19.203 2.166 11.93 1 84.62 143 LYS B N 1
ATOM 3633 C CA . LYS B 1 143 ? -20.312 3.07 12.211 1 84.62 143 LYS B CA 1
ATOM 3634 C C . LYS B 1 143 ? -19.938 4.086 13.281 1 84.62 143 LYS B C 1
ATOM 3636 O O . LYS B 1 143 ? -20.609 5.109 13.438 1 84.62 143 LYS B O 1
ATOM 3641 N N . ASP B 1 144 ? -18.875 3.834 13.938 1 87.19 144 ASP B N 1
ATOM 3642 C CA . ASP B 1 144 ? -18.359 4.75 14.953 1 87.19 144 ASP B CA 1
ATOM 3643 C C . ASP B 1 144 ? -17.016 5.32 14.547 1 87.19 144 ASP B C 1
ATOM 3645 O O . ASP B 1 144 ? -15.984 4.652 14.68 1 87.19 144 ASP B O 1
ATOM 3649 N N . PRO B 1 145 ? -16.969 6.59 14.18 1 90.88 145 PRO B N 1
ATOM 3650 C CA . PRO B 1 145 ? -15.734 7.207 13.688 1 90.88 145 PRO B CA 1
ATOM 3651 C C . PRO B 1 145 ? -14.672 7.355 14.773 1 90.88 145 PRO B C 1
ATOM 3653 O O . PRO B 1 145 ? -13.5 7.578 14.469 1 90.88 145 PRO B O 1
ATOM 3656 N N . SER B 1 146 ? -15.094 7.219 16.031 1 87.44 146 SER B N 1
ATOM 3657 C CA . SER B 1 146 ? -14.188 7.5 17.141 1 87.44 146 SER B CA 1
ATOM 3658 C C . SER B 1 146 ? -12.961 6.59 17.094 1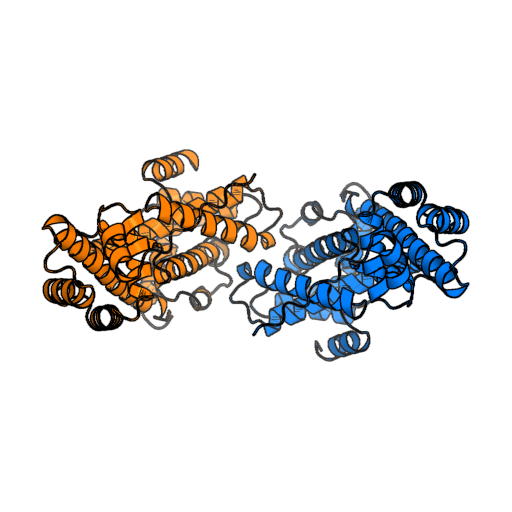 87.44 146 SER B C 1
ATOM 3660 O O . SER B 1 146 ? -11.875 6.973 17.531 1 87.44 146 SER B O 1
ATOM 3662 N N . THR B 1 147 ? -13.086 5.438 16.516 1 83.31 147 THR B N 1
ATOM 3663 C CA . THR B 1 147 ? -12 4.465 16.531 1 83.31 147 THR B CA 1
ATOM 3664 C C . THR B 1 147 ? -11.016 4.727 15.398 1 83.31 147 THR B C 1
ATOM 3666 O O . THR B 1 147 ? -9.914 4.188 15.391 1 83.31 147 THR B O 1
ATOM 3669 N N . ASP B 1 148 ? -11.375 5.59 14.547 1 87.5 148 ASP B N 1
ATOM 3670 C CA . ASP B 1 148 ? -10.531 5.855 13.383 1 87.5 148 ASP B CA 1
ATOM 3671 C C . ASP B 1 148 ? -9.445 6.879 13.711 1 87.5 148 ASP B C 1
ATOM 3673 O O . ASP B 1 148 ? -8.422 6.953 13.031 1 87.5 148 ASP B O 1
ATOM 3677 N N . PHE B 1 149 ? -9.625 7.637 14.758 1 88.88 149 PHE B N 1
ATOM 3678 C CA . PHE B 1 149 ? -8.75 8.766 15.047 1 88.88 149 PHE B CA 1
ATOM 3679 C C . PHE B 1 149 ? -7.574 8.328 15.914 1 88.88 149 PHE B C 1
ATOM 3681 O O . PHE B 1 149 ? -6.84 9.164 16.438 1 88.88 149 PHE B O 1
ATOM 3688 N N . ARG B 1 150 ? -7.367 7.066 16.109 1 79.25 150 ARG B N 1
ATOM 3689 C CA . ARG B 1 150 ? -6.324 6.559 16.984 1 79.25 150 ARG B CA 1
ATOM 3690 C C . ARG B 1 150 ? -4.941 6.969 16.484 1 79.25 150 ARG B C 1
ATOM 3692 O O . ARG B 1 150 ? -4.066 7.316 17.281 1 79.25 150 ARG B O 1
ATOM 3699 N N . GLY B 1 151 ? -4.742 7.035 15.195 1 77.56 151 GLY B N 1
ATOM 3700 C CA . GLY B 1 151 ? -3.41 7.258 14.656 1 77.56 151 GLY B CA 1
ATOM 3701 C C . GLY B 1 151 ? -3.025 8.719 14.602 1 77.56 151 GLY B C 1
ATOM 3702 O O . GLY B 1 151 ? -1.85 9.07 14.734 1 77.56 151 GLY B O 1
ATOM 3703 N N . ALA B 1 152 ? -4.016 9.602 14.43 1 89 152 ALA B N 1
ATOM 3704 C CA . ALA B 1 152 ? -3.678 11.008 14.234 1 89 152 ALA B CA 1
ATOM 3705 C C . ALA B 1 152 ? -4.484 11.906 15.172 1 89 152 ALA B C 1
ATOM 3707 O O . ALA B 1 152 ? -4.441 13.133 15.062 1 89 152 ALA B O 1
ATOM 3708 N N . GLY B 1 153 ? -5.27 11.305 16.047 1 93.25 153 GLY B N 1
ATOM 3709 C CA . GLY B 1 153 ? -5.957 12 17.109 1 93.25 153 GLY B CA 1
ATOM 3710 C C . GLY B 1 153 ? -6.938 13.047 16.609 1 93.25 153 GLY B C 1
ATOM 3711 O O . GLY B 1 153 ? -7.559 12.867 15.57 1 93.25 153 GLY B O 1
ATOM 3712 N N . LEU B 1 154 ? -7.059 14.117 17.406 1 96.94 154 LEU B N 1
ATOM 3713 C CA . LEU B 1 154 ? -8.016 15.18 17.125 1 96.94 154 LEU B CA 1
ATOM 3714 C C . LEU B 1 154 ? -7.574 16 15.922 1 96.94 154 LEU B C 1
ATOM 3716 O O . LEU B 1 154 ? -8.406 16.625 15.25 1 96.94 154 LEU B O 1
ATOM 3720 N N . LEU B 1 155 ? -6.277 15.977 15.633 1 97.62 155 LEU B N 1
ATOM 3721 C CA . LEU B 1 155 ? -5.75 16.75 14.516 1 97.62 155 LEU B CA 1
ATOM 3722 C C . LEU B 1 155 ? -6.414 16.344 13.203 1 97.62 155 LEU B C 1
ATOM 3724 O O . LEU B 1 155 ? -6.762 17.188 12.383 1 97.62 155 LEU B O 1
ATOM 3728 N N . SER B 1 156 ? -6.562 15.062 12.992 1 97.62 156 SER B N 1
ATOM 3729 C CA . SER B 1 156 ? -7.137 14.57 11.742 1 97.62 156 SER B CA 1
ATOM 3730 C C . SER B 1 156 ? -8.578 15.031 11.578 1 97.62 156 SER B C 1
ATOM 3732 O O . SER B 1 156 ? -9 15.391 10.477 1 97.62 156 SER B O 1
ATOM 3734 N N . LEU B 1 157 ? -9.305 15.016 12.672 1 97.88 157 LEU B N 1
ATOM 3735 C CA . LEU B 1 157 ? -10.68 15.516 12.625 1 97.88 157 LEU B CA 1
ATOM 3736 C C . LEU B 1 157 ? -10.703 17 12.297 1 97.88 157 LEU B C 1
ATOM 3738 O O . LEU B 1 157 ? -11.492 17.438 11.453 1 97.88 157 LEU B O 1
ATOM 3742 N N . LEU B 1 158 ? -9.852 17.734 12.914 1 97.88 158 LEU B N 1
ATOM 3743 C CA . LEU B 1 158 ? -9.773 19.172 12.68 1 97.88 158 LEU B CA 1
ATOM 3744 C C . LEU B 1 158 ? -9.422 19.484 11.227 1 97.88 158 LEU B C 1
ATOM 3746 O O . LEU B 1 158 ? -9.969 20.406 10.633 1 97.88 158 LEU B O 1
ATOM 3750 N N . GLN B 1 159 ? -8.602 18.703 10.688 1 98.31 159 GLN B N 1
ATOM 3751 C CA . GLN B 1 159 ? -8.172 18.938 9.312 1 98.31 159 GLN B CA 1
ATOM 3752 C C . GLN B 1 159 ? -9.273 18.562 8.32 1 98.31 159 GLN B C 1
ATOM 3754 O O . GLN B 1 159 ? -9.453 19.234 7.305 1 98.31 159 GLN B O 1
ATOM 3759 N N . LEU B 1 160 ? -9.969 17.5 8.609 1 98.56 160 LEU B N 1
ATOM 3760 C CA . LEU B 1 160 ? -11.133 17.172 7.789 1 98.56 160 LEU B CA 1
ATOM 3761 C C . LEU B 1 160 ? -12.148 18.312 7.809 1 98.56 160 LEU B C 1
ATOM 3763 O O . LEU B 1 160 ? -12.688 18.688 6.766 1 98.56 160 LEU B O 1
ATOM 3767 N N . VAL B 1 161 ? -12.383 18.859 9.008 1 98.69 161 VAL B N 1
ATOM 3768 C CA . VAL B 1 161 ? -13.32 19.969 9.156 1 98.69 161 VAL B CA 1
ATOM 3769 C C . VAL B 1 161 ? -12.797 21.188 8.391 1 98.69 161 VAL B C 1
ATOM 3771 O O . VAL B 1 161 ? -13.57 21.891 7.73 1 98.69 161 VAL B O 1
ATOM 3774 N N . TYR B 1 162 ? -11.516 21.453 8.523 1 98.5 162 TYR B N 1
ATOM 3775 C CA . TYR B 1 162 ? -10.922 22.562 7.805 1 98.5 162 TYR B CA 1
ATOM 3776 C C . TYR B 1 162 ? -11.18 22.453 6.309 1 98.5 162 TYR B C 1
ATOM 3778 O O . TYR B 1 162 ? -11.625 23.406 5.668 1 98.5 162 TYR B O 1
ATOM 3786 N N . PHE B 1 163 ? -10.898 21.297 5.766 1 98.69 163 PHE B N 1
ATOM 3787 C CA . PHE B 1 163 ? -11.125 21.047 4.348 1 98.69 163 PHE B CA 1
ATOM 3788 C C . PHE B 1 163 ? -12.594 21.266 3.988 1 98.69 163 PHE B C 1
ATOM 3790 O O . PHE B 1 163 ? -12.898 21.969 3.029 1 98.69 163 PHE B O 1
ATOM 3797 N N . ALA B 1 164 ? -13.492 20.75 4.766 1 98.56 164 ALA B N 1
ATOM 3798 C CA . ALA B 1 164 ? -14.93 20.797 4.508 1 98.56 164 ALA B CA 1
ATOM 3799 C C . ALA B 1 164 ? -15.445 22.234 4.574 1 98.56 164 ALA B C 1
ATOM 3801 O O . ALA B 1 164 ? -16.297 22.641 3.771 1 98.56 164 ALA B O 1
ATOM 3802 N N . LYS B 1 165 ? -14.891 22.984 5.496 1 98.19 165 LYS B N 1
ATOM 3803 C CA . LYS B 1 165 ? -15.414 24.328 5.711 1 98.19 165 LYS B CA 1
ATOM 3804 C C . LYS B 1 165 ? -14.773 25.328 4.75 1 98.19 165 LYS B C 1
ATOM 3806 O O . LYS B 1 165 ? -15.477 26.125 4.125 1 98.19 165 LYS B O 1
ATOM 3811 N N . LYS B 1 166 ? -13.516 25.312 4.617 1 97.06 166 LYS B N 1
ATOM 3812 C CA . LYS B 1 166 ? -12.805 26.312 3.84 1 97.06 166 LYS B CA 1
ATOM 3813 C C . LYS B 1 166 ? -12.992 26.094 2.342 1 97.06 166 LYS B C 1
ATOM 3815 O O . LYS B 1 166 ? -13.086 27.047 1.569 1 97.06 166 LYS B O 1
ATOM 3820 N N . TYR B 1 167 ? -12.938 24.891 1.976 1 96.88 167 TYR B N 1
ATOM 3821 C CA . TYR B 1 167 ? -13.109 24.531 0.574 1 96.88 167 TYR B CA 1
ATOM 3822 C C . TYR B 1 167 ? -14.383 23.719 0.374 1 96.88 167 TYR B C 1
ATOM 3824 O O . TYR B 1 167 ? -14.352 22.641 -0.226 1 96.88 167 TYR B O 1
ATOM 3832 N N . PHE B 1 168 ? -15.438 24.297 0.779 1 96.81 168 PHE B N 1
ATOM 3833 C CA . PHE B 1 168 ? -16.734 23.625 0.938 1 96.81 168 PHE B CA 1
ATOM 3834 C C . PHE B 1 168 ? -17.141 22.938 -0.355 1 96.81 168 PHE B C 1
ATOM 3836 O O . PHE B 1 168 ? -17.297 21.719 -0.392 1 96.81 168 PHE B O 1
ATOM 3843 N N . SER B 1 169 ? -17.281 23.672 -1.427 1 95.56 169 SER B N 1
ATOM 3844 C CA . SER B 1 169 ? -17.75 23.125 -2.697 1 95.56 169 SER B CA 1
ATOM 3845 C C . SER B 1 169 ? -16.781 22.078 -3.24 1 95.56 169 SER B C 1
ATOM 3847 O O . SER B 1 169 ? -17.203 21.031 -3.723 1 95.56 169 SER B O 1
ATOM 3849 N N . LEU B 1 170 ? -15.57 22.406 -3.186 1 96.5 170 LEU B N 1
ATOM 3850 C CA . LEU B 1 170 ? -14.539 21.5 -3.672 1 96.5 170 LEU B CA 1
ATOM 3851 C C . LEU B 1 170 ? -14.539 20.188 -2.875 1 96.5 170 LEU B C 1
ATOM 3853 O O . LEU B 1 170 ? -14.469 19.109 -3.453 1 96.5 170 LEU B O 1
ATOM 3857 N N . CYS B 1 171 ? -14.609 20.297 -1.567 1 97.62 171 CYS B N 1
ATOM 3858 C CA . CYS B 1 171 ? -14.602 19.125 -0.686 1 97.62 171 CYS B CA 1
ATOM 3859 C C . CYS B 1 171 ? -15.789 18.219 -0.967 1 97.62 171 CYS B C 1
ATOM 3861 O O . CYS B 1 171 ? -15.641 17 -1.052 1 97.62 171 CYS B O 1
ATOM 3863 N N . GLN B 1 172 ? -16.922 18.812 -1.132 1 96.38 172 GLN B N 1
ATOM 3864 C CA . GLN B 1 172 ? -18.125 18.016 -1.434 1 96.38 172 GLN B CA 1
ATOM 3865 C C . GLN B 1 172 ? -17.984 17.297 -2.771 1 96.38 172 GLN B C 1
ATOM 3867 O O . GLN B 1 172 ? -18.438 16.156 -2.918 1 96.38 172 GLN B O 1
ATOM 3872 N N . ARG B 1 173 ? -17.438 17.938 -3.705 1 95.75 173 ARG B N 1
ATOM 3873 C CA . ARG B 1 173 ? -17.219 17.312 -5.008 1 95.75 173 ARG B CA 1
ATOM 3874 C C . ARG B 1 173 ? -16.25 16.141 -4.906 1 95.75 173 ARG B C 1
ATOM 3876 O O . ARG B 1 173 ? -16.469 15.102 -5.527 1 95.75 173 ARG B O 1
ATOM 3883 N N . VAL B 1 174 ? -15.164 16.344 -4.176 1 97.19 174 VAL B N 1
ATOM 3884 C CA . VAL B 1 174 ? -14.188 15.281 -3.982 1 97.19 174 VAL B CA 1
ATOM 3885 C C . VAL B 1 174 ? -14.844 14.086 -3.295 1 97.19 174 VAL B C 1
ATOM 3887 O O . VAL B 1 174 ? -14.664 12.945 -3.721 1 97.19 174 VAL B O 1
ATOM 3890 N N . LEU B 1 175 ? -15.633 14.367 -2.248 1 97.12 175 LEU B N 1
ATOM 3891 C CA . LEU B 1 175 ? -16.344 13.32 -1.529 1 97.12 175 LEU B CA 1
ATOM 3892 C C . LEU B 1 175 ? -17.281 12.555 -2.467 1 97.12 175 LEU B C 1
ATOM 3894 O O . LEU B 1 175 ? -17.312 11.328 -2.445 1 97.12 175 LEU B O 1
ATOM 3898 N N . TYR B 1 176 ? -17.984 13.289 -3.254 1 95.31 176 TYR B N 1
ATOM 3899 C CA . TYR B 1 176 ? -18.891 12.68 -4.207 1 95.31 176 TYR B CA 1
ATOM 3900 C C . TYR B 1 176 ? -18.141 11.812 -5.211 1 95.31 176 TYR B C 1
ATOM 3902 O O . TYR B 1 176 ? -18.516 10.664 -5.461 1 95.31 176 TYR B O 1
ATOM 3910 N N . ASN B 1 177 ? -17.078 12.336 -5.738 1 94.56 177 ASN B N 1
ATOM 3911 C CA . ASN B 1 177 ? -16.297 11.656 -6.77 1 94.56 177 ASN B CA 1
ATOM 3912 C C . ASN B 1 177 ? -15.664 10.375 -6.238 1 94.56 177 ASN B C 1
ATOM 3914 O O . ASN B 1 177 ? -15.672 9.344 -6.914 1 94.56 177 ASN B O 1
ATOM 3918 N N . CYS B 1 178 ? -15.094 10.391 -5.035 1 94.06 178 CYS B N 1
ATOM 3919 C CA . CYS B 1 178 ? -14.391 9.227 -4.508 1 94.06 178 CYS B CA 1
ATOM 3920 C C . CYS B 1 178 ? -15.367 8.109 -4.156 1 94.06 178 CYS B C 1
ATOM 3922 O O . CYS B 1 178 ? -14.969 6.961 -3.977 1 94.06 178 CYS B O 1
ATOM 3924 N N . ASN B 1 179 ? -16.672 8.469 -4.109 1 91.62 179 ASN B N 1
ATOM 3925 C CA . ASN B 1 179 ? -17.703 7.484 -3.795 1 91.62 179 ASN B CA 1
ATOM 3926 C C . ASN B 1 179 ? -18.406 6.973 -5.055 1 91.62 179 ASN B C 1
ATOM 3928 O O . ASN B 1 179 ? -19.125 5.973 -5.012 1 91.62 179 ASN B O 1
ATOM 3932 N N . THR B 1 180 ? -18.203 7.613 -6.172 1 90 180 THR B N 1
ATOM 3933 C CA . THR B 1 180 ? -19 7.27 -7.344 1 90 180 THR B CA 1
ATOM 3934 C C . THR B 1 180 ? -18.094 6.789 -8.484 1 90 180 THR B C 1
ATOM 3936 O O . THR B 1 180 ? -18.562 6.098 -9.398 1 90 180 THR B O 1
ATOM 3939 N N . THR B 1 181 ? -16.875 7.184 -8.461 1 88.75 181 THR B N 1
ATOM 3940 C CA . THR B 1 181 ? -15.93 6.762 -9.5 1 88.75 181 THR B CA 1
ATOM 3941 C C . THR B 1 181 ? -15.125 5.555 -9.039 1 88.75 181 THR B C 1
ATOM 3943 O O . THR B 1 181 ? -14.5 5.586 -7.98 1 88.75 181 THR B O 1
ATOM 3946 N N . GLU B 1 182 ? -15.016 4.477 -9.812 1 84.62 182 GLU B N 1
ATOM 3947 C CA . GLU B 1 182 ? -14.273 3.266 -9.469 1 84.62 182 GLU B CA 1
ATOM 3948 C C . GLU B 1 182 ? -12.828 3.348 -9.953 1 84.62 182 GLU B C 1
ATOM 3950 O O . GLU B 1 182 ? -12.555 3.887 -11.031 1 84.62 182 GLU B O 1
ATOM 3955 N N . PRO B 1 183 ? -11.953 2.805 -9.234 1 86.94 183 PRO B N 1
ATOM 3956 C CA . PRO B 1 183 ? -12.148 2.256 -7.895 1 86.94 183 PRO B CA 1
ATOM 3957 C C . PRO B 1 183 ? -12.305 3.342 -6.832 1 86.94 183 PRO B C 1
ATOM 3959 O O . PRO B 1 183 ? -11.594 4.348 -6.859 1 86.94 183 PRO B O 1
ATOM 3962 N N . LYS B 1 184 ? -13.195 3.107 -5.938 1 89.75 184 LYS B N 1
ATOM 3963 C CA . LYS B 1 184 ? -13.5 4.055 -4.867 1 89.75 184 LYS B CA 1
ATOM 3964 C C . LYS B 1 184 ? -12.414 4.043 -3.797 1 89.75 184 LYS B C 1
ATOM 3966 O O . LYS B 1 184 ? -11.648 3.082 -3.691 1 89.75 184 LYS B O 1
ATOM 3971 N N . TYR B 1 185 ? -12.305 5.062 -3.039 1 93.19 185 TYR B N 1
ATOM 3972 C CA . TYR B 1 185 ? -11.492 5.09 -1.828 1 93.19 185 TYR B CA 1
ATOM 3973 C C . TYR B 1 185 ? -12.219 5.812 -0.7 1 93.19 185 TYR B C 1
ATOM 3975 O O . TYR B 1 185 ? -13.031 6.707 -0.948 1 93.19 185 TYR B O 1
ATOM 3983 N N . PRO B 1 186 ? -11.93 5.453 0.518 1 94.69 186 PRO B N 1
ATOM 3984 C CA . PRO B 1 186 ? -12.641 6.051 1.652 1 94.69 186 PRO B CA 1
ATOM 3985 C C . PRO B 1 186 ? -12.141 7.457 1.979 1 94.69 186 PRO B C 1
ATOM 3987 O O . PRO B 1 186 ? -11.008 7.629 2.426 1 94.69 186 PRO B O 1
ATOM 3990 N N . PHE B 1 187 ? -13.016 8.445 1.817 1 97.38 187 PHE B N 1
ATOM 3991 C CA . PHE B 1 187 ? -12.688 9.859 1.935 1 97.38 187 PHE B CA 1
ATOM 3992 C C . PHE B 1 187 ? -12.078 10.164 3.299 1 97.38 187 PHE B C 1
ATOM 3994 O O . PHE B 1 187 ? -10.977 10.695 3.389 1 97.38 187 PHE B O 1
ATOM 4001 N N . ALA B 1 188 ? -12.781 9.758 4.332 1 96.75 188 ALA B N 1
ATOM 4002 C CA . ALA B 1 188 ? -12.352 10.117 5.684 1 96.75 188 ALA B CA 1
ATOM 4003 C C . ALA B 1 188 ? -11.047 9.414 6.051 1 96.75 188 ALA B C 1
ATOM 4005 O O . ALA B 1 188 ? -10.133 10.031 6.605 1 96.75 188 ALA B O 1
ATOM 4006 N N . CYS B 1 189 ? -10.93 8.164 5.746 1 95 189 CYS B N 1
ATOM 4007 C CA . CYS B 1 189 ? -9.711 7.414 6.02 1 95 189 CYS B CA 1
ATOM 4008 C C . CYS B 1 189 ? -8.523 8.023 5.281 1 95 189 CYS B C 1
ATOM 4010 O O . CYS B 1 189 ? -7.422 8.109 5.832 1 95 189 CYS B O 1
ATOM 4012 N N . THR B 1 190 ? -8.797 8.367 4.078 1 96.75 190 THR B N 1
ATOM 4013 C CA . THR B 1 190 ? -7.754 9 3.281 1 96.75 190 THR B CA 1
ATOM 4014 C C . THR B 1 190 ? -7.293 10.305 3.926 1 96.75 190 THR B C 1
ATOM 4016 O O . THR B 1 190 ? -6.094 10.586 3.99 1 96.75 190 THR B O 1
ATOM 4019 N N . GLY B 1 191 ? -8.242 11.094 4.352 1 97.62 191 GLY B N 1
ATOM 4020 C CA . GLY B 1 191 ? -7.898 12.312 5.059 1 97.62 191 GLY B CA 1
ATOM 4021 C C . GLY B 1 191 ? -7.039 12.078 6.285 1 97.62 191 GLY B C 1
ATOM 4022 O O . GLY B 1 191 ? -6.062 12.797 6.516 1 97.62 191 GLY B O 1
ATOM 4023 N N . ILE B 1 192 ? -7.402 11.141 7.051 1 96 192 ILE B N 1
ATOM 4024 C CA . ILE B 1 192 ? -6.648 10.797 8.25 1 96 192 ILE B CA 1
ATOM 4025 C C . ILE B 1 192 ? -5.234 10.367 7.867 1 96 192 ILE B C 1
ATOM 4027 O O . ILE B 1 192 ? -4.262 10.758 8.523 1 96 192 ILE B O 1
ATOM 4031 N N . TYR B 1 193 ? -5.117 9.648 6.801 1 93.56 193 TYR B N 1
ATOM 4032 C CA . TYR B 1 193 ? -3.811 9.234 6.312 1 93.56 193 TYR B CA 1
ATOM 4033 C C . TYR B 1 193 ? -2.971 10.438 5.898 1 93.56 193 TYR B C 1
ATOM 4035 O O . TYR B 1 193 ? -1.771 10.484 6.18 1 93.56 193 TYR B O 1
ATOM 4043 N N . CYS B 1 194 ? -3.594 11.312 5.266 1 97.12 194 CYS B N 1
ATOM 4044 C CA . CYS B 1 194 ? -2.912 12.531 4.852 1 97.12 194 CYS B CA 1
ATOM 4045 C C . CYS B 1 194 ? -2.385 13.297 6.059 1 97.12 194 CYS B C 1
ATOM 4047 O O . CYS B 1 194 ? -1.289 13.859 6.012 1 97.12 194 CYS B O 1
ATOM 4049 N N . THR B 1 195 ? -3.205 13.336 7.086 1 97.38 195 THR B N 1
ATOM 4050 C CA . THR B 1 195 ? -2.762 13.977 8.312 1 97.38 195 THR B CA 1
ATOM 4051 C C . THR B 1 195 ? -1.485 13.328 8.836 1 97.38 195 THR B C 1
ATOM 4053 O O . THR B 1 195 ? -0.515 14.016 9.156 1 97.38 195 THR B O 1
ATOM 4056 N N . GLU B 1 196 ? -1.481 12.047 8.891 1 94.88 196 GLU B N 1
ATOM 4057 C CA . GLU B 1 196 ? -0.314 11.312 9.367 1 94.88 196 GLU B CA 1
ATOM 4058 C C . GLU B 1 196 ? 0.902 11.578 8.484 1 94.88 196 GLU B C 1
ATOM 4060 O O . GLU B 1 196 ? 1.997 11.836 8.984 1 94.88 196 GLU B O 1
ATOM 4065 N N . ALA B 1 197 ? 0.666 11.516 7.23 1 95.5 197 ALA B N 1
ATOM 4066 C CA . ALA B 1 197 ? 1.754 11.719 6.277 1 95.5 197 ALA B CA 1
ATOM 4067 C C . ALA B 1 197 ? 2.342 13.117 6.41 1 95.5 197 ALA B C 1
ATOM 4069 O O . ALA B 1 197 ? 3.562 13.289 6.449 1 95.5 197 ALA B O 1
ATOM 4070 N N . LEU B 1 198 ? 1.498 14.07 6.484 1 96.88 198 LEU B N 1
ATOM 4071 C CA . LEU B 1 198 ? 1.959 15.453 6.535 1 96.88 198 LEU B CA 1
ATOM 4072 C C . LEU B 1 198 ? 2.689 15.734 7.844 1 96.88 198 LEU B C 1
ATOM 4074 O O . LEU B 1 198 ? 3.68 16.469 7.863 1 96.88 198 LEU B O 1
ATOM 4078 N N . THR B 1 199 ? 2.207 15.203 8.945 1 96.5 199 THR B N 1
ATOM 4079 C CA . THR B 1 199 ? 2.875 15.391 10.227 1 96.5 199 THR B CA 1
ATOM 4080 C C . THR B 1 199 ? 4.262 14.758 10.211 1 96.5 199 THR B C 1
ATOM 4082 O O . THR B 1 199 ? 5.207 15.305 10.781 1 96.5 199 THR B O 1
ATOM 4085 N N . ASN B 1 200 ? 4.363 13.625 9.578 1 94.94 200 ASN B N 1
ATOM 4086 C CA . ASN B 1 200 ? 5.672 12.992 9.438 1 94.94 200 ASN B CA 1
ATOM 4087 C C . ASN B 1 200 ? 6.629 13.875 8.633 1 94.94 200 ASN B C 1
ATOM 4089 O O . ASN B 1 200 ? 7.801 14.008 8.992 1 94.94 200 ASN B O 1
ATOM 4093 N N . LEU B 1 201 ? 6.16 14.453 7.586 1 94.88 201 LEU B N 1
ATOM 4094 C CA . LEU B 1 201 ? 6.977 15.359 6.785 1 94.88 201 LEU B CA 1
ATOM 4095 C C . LEU B 1 201 ? 7.391 16.578 7.598 1 94.88 201 LEU B C 1
ATOM 4097 O O . LEU B 1 201 ? 8.523 17.047 7.492 1 94.88 201 LEU B O 1
ATOM 4101 N N . LEU B 1 202 ? 6.469 17.094 8.352 1 94.19 202 LEU B N 1
ATOM 4102 C CA . LEU B 1 202 ? 6.766 18.219 9.227 1 94.19 202 LEU B CA 1
ATOM 4103 C C . LEU B 1 202 ? 7.891 17.875 10.203 1 94.19 202 LEU B C 1
ATOM 4105 O O . LEU B 1 202 ? 8.836 18.656 10.359 1 94.19 202 LEU B O 1
ATOM 4109 N N . GLU B 1 203 ? 7.812 16.766 10.781 1 93.19 203 GLU B N 1
ATOM 4110 C CA . GLU B 1 203 ? 8.789 16.344 11.781 1 93.19 203 GLU B CA 1
ATOM 4111 C C . GLU B 1 203 ? 10.164 16.156 11.156 1 93.19 203 GLU B C 1
ATOM 4113 O O . GLU B 1 203 ? 11.188 16.328 11.828 1 93.19 203 GLU B O 1
ATOM 4118 N N . GLN B 1 204 ? 10.164 15.867 9.898 1 91.44 204 GLN B N 1
ATOM 4119 C CA . GLN B 1 204 ? 11.422 15.664 9.18 1 91.44 204 GLN B CA 1
ATOM 4120 C C . GLN B 1 204 ? 12.008 17 8.719 1 91.44 204 GLN B C 1
ATOM 4122 O O . GLN B 1 204 ? 13.07 17.031 8.102 1 91.44 204 GLN B O 1
ATOM 4127 N N . GLY B 1 205 ? 11.297 18.047 8.93 1 88.69 205 GLY B N 1
ATOM 4128 C CA . GLY B 1 205 ? 11.781 19.359 8.562 1 88.69 205 GLY B CA 1
ATOM 4129 C C . GLY B 1 205 ? 11.492 19.734 7.121 1 88.69 205 GLY B C 1
ATOM 4130 O O . GLY B 1 205 ? 11.961 20.766 6.629 1 88.69 205 GLY B O 1
ATOM 4131 N N . ILE B 1 206 ? 10.695 18.969 6.488 1 85.75 206 ILE B N 1
ATOM 4132 C CA . ILE B 1 206 ? 10.422 19.172 5.066 1 85.75 206 ILE B CA 1
ATOM 4133 C C . ILE B 1 206 ? 9.562 20.406 4.875 1 85.75 206 ILE B C 1
ATOM 4135 O O . ILE B 1 206 ? 9.68 21.109 3.859 1 85.75 206 ILE B O 1
ATOM 4139 N N . LEU B 1 207 ? 8.766 20.781 5.859 1 83.69 207 LEU B N 1
ATOM 4140 C CA . LEU B 1 207 ? 7.848 21.906 5.75 1 83.69 207 LEU B CA 1
ATOM 4141 C C . LEU B 1 207 ? 8.477 23.172 6.324 1 83.69 207 LEU B C 1
ATOM 4143 O O . LEU B 1 207 ? 7.773 24.156 6.605 1 83.69 207 LEU B O 1
ATOM 4147 N N . LEU B 1 208 ? 9.648 23.266 6.504 1 77.94 208 LEU B N 1
ATOM 4148 C CA . LEU B 1 208 ? 10.375 24.375 7.102 1 77.94 208 LEU B CA 1
ATOM 4149 C C . LEU B 1 208 ? 10.016 25.703 6.418 1 77.94 208 LEU B C 1
ATOM 4151 O O . LEU B 1 208 ? 9.82 26.719 7.086 1 77.94 208 LEU B O 1
ATOM 4155 N N . PRO B 1 209 ? 9.938 25.719 5.133 1 64.25 209 PRO B N 1
ATOM 4156 C CA . PRO B 1 209 ? 9.609 27.016 4.523 1 64.25 209 PRO B CA 1
ATOM 4157 C C . PRO B 1 209 ? 8.25 27.547 4.969 1 64.25 209 PRO B C 1
ATOM 4159 O O . PRO B 1 209 ? 7.984 28.75 4.848 1 64.25 209 PRO B O 1
ATOM 4162 N N . LEU B 1 210 ? 7.348 26.688 5.348 1 60.03 210 LEU B N 1
ATOM 4163 C CA . LEU B 1 210 ? 6.051 27.125 5.863 1 60.03 210 LEU B CA 1
ATOM 4164 C C . LEU B 1 210 ? 6.227 28.062 7.051 1 60.03 210 LEU B C 1
ATOM 4166 O O . LEU B 1 210 ? 5.371 28.922 7.301 1 60.03 210 LEU B O 1
ATOM 4170 N N . GLY B 1 211 ? 7.293 27.828 7.621 1 55.28 211 GLY B N 1
ATOM 4171 C CA . GLY B 1 211 ? 7.594 28.688 8.75 1 55.28 211 GLY B CA 1
ATOM 4172 C C . GLY B 1 211 ? 7.902 30.125 8.344 1 55.28 211 GLY B C 1
ATOM 4173 O O . GLY B 1 211 ? 7.934 31.016 9.195 1 55.28 211 GLY B O 1
ATOM 4174 N N . GLU B 1 212 ? 8.375 30.281 7.102 1 56.16 212 GLU B N 1
ATOM 4175 C CA . GLU B 1 212 ? 8.742 31.625 6.645 1 56.16 212 GLU B CA 1
ATOM 4176 C C . GLU B 1 212 ? 7.512 32.5 6.477 1 56.16 212 GLU B C 1
ATOM 4178 O O . GLU B 1 212 ? 7.609 33.75 6.551 1 56.16 212 GLU B O 1
ATOM 4183 N N . ARG B 1 213 ? 6.422 31.859 5.953 1 51.47 213 ARG B N 1
ATOM 4184 C CA . ARG B 1 213 ? 5.266 32.719 5.688 1 51.47 213 ARG B CA 1
ATOM 4185 C C . ARG B 1 213 ? 4.75 33.344 6.969 1 51.47 213 ARG B C 1
ATOM 4187 O O . ARG B 1 213 ? 3.754 34.062 6.949 1 51.47 213 ARG B O 1
ATOM 4194 N N . GLN B 1 214 ? 5.477 32.906 7.973 1 47.66 214 GLN B N 1
ATOM 4195 C CA . GLN B 1 214 ? 4.93 33.219 9.297 1 47.66 214 GLN B CA 1
ATOM 4196 C C . GLN B 1 214 ? 5.312 34.625 9.742 1 47.66 214 GLN B C 1
ATOM 4198 O O . GLN B 1 214 ? 6.5 34.938 9.867 1 47.66 214 GLN B O 1
ATOM 4203 N N . SER B 1 215 ? 4.527 35.5 9.312 1 43.94 215 SER B N 1
ATOM 4204 C CA . SER B 1 215 ? 4.551 36.656 10.219 1 43.94 215 SER B CA 1
ATOM 4205 C C . SER B 1 215 ? 4.562 36.219 11.68 1 43.94 215 SER B C 1
ATOM 4207 O O . SER B 1 215 ? 4.246 35.062 11.984 1 43.94 215 SER B O 1
ATOM 4209 N N . ASP B 1 216 ? 5.172 36.906 12.539 1 45.72 216 ASP B N 1
ATOM 4210 C CA . ASP B 1 216 ? 5.254 36.781 13.984 1 45.72 216 ASP B CA 1
ATOM 4211 C C . ASP B 1 216 ? 3.965 36.188 14.555 1 45.72 216 ASP B C 1
ATOM 4213 O O . ASP B 1 216 ? 3.896 35.844 15.734 1 45.72 216 ASP B O 1
ATOM 4217 N N . GLU B 1 217 ? 2.959 36.156 13.656 1 48.31 217 GLU B N 1
ATOM 4218 C CA . GLU B 1 217 ? 1.708 35.781 14.312 1 48.31 217 GLU B CA 1
ATOM 4219 C C . GLU B 1 217 ? 1.42 34.281 14.133 1 48.31 217 GLU B C 1
ATOM 4221 O O . GLU B 1 217 ? 1.471 33.75 13.023 1 48.31 217 GLU B O 1
ATOM 4226 N N . ASP B 1 218 ? 1.574 33.438 15.289 1 53.62 218 ASP B N 1
ATOM 4227 C CA . ASP B 1 218 ? 1.344 32.031 15.594 1 53.62 218 ASP B CA 1
ATOM 4228 C C . ASP B 1 218 ? 0.235 31.453 14.711 1 53.62 218 ASP B C 1
ATOM 4230 O O . ASP B 1 218 ? 0.358 30.344 14.203 1 53.62 218 ASP B O 1
ATOM 4234 N N . ASP B 1 219 ? -0.727 32.219 14.297 1 60.69 219 ASP B N 1
ATOM 4235 C CA . ASP B 1 219 ? -1.956 31.75 13.664 1 60.69 219 ASP B CA 1
ATOM 4236 C C . ASP B 1 219 ? -1.741 31.484 12.18 1 60.69 219 ASP B C 1
ATOM 4238 O O . ASP B 1 219 ? -2.369 30.578 11.602 1 60.69 219 ASP B O 1
ATOM 4242 N N . ASP B 1 220 ? -0.618 31.875 11.664 1 76.19 220 ASP B N 1
ATOM 4243 C CA . ASP B 1 220 ? -0.401 31.781 10.227 1 76.19 220 ASP B CA 1
ATOM 4244 C C . ASP B 1 220 ? 0.222 30.438 9.859 1 76.19 220 ASP B C 1
ATOM 4246 O O . ASP B 1 220 ? -0.153 29.812 8.859 1 76.19 220 ASP B O 1
ATOM 4250 N N . SER B 1 221 ? 1.032 29.938 10.805 1 80.81 221 SER B N 1
ATOM 4251 C CA . SER B 1 221 ? 1.719 28.672 10.508 1 80.81 221 SER B CA 1
ATOM 4252 C C . SER B 1 221 ? 0.759 27.5 10.57 1 80.81 221 SER B C 1
ATOM 4254 O O . SER B 1 221 ? 0.841 26.578 9.75 1 80.81 221 SER B O 1
ATOM 4256 N N . LEU B 1 222 ? -0.137 27.562 11.469 1 87.62 222 LEU B N 1
ATOM 4257 C CA . LEU B 1 222 ? -1.116 26.5 11.594 1 87.62 222 LEU B CA 1
ATOM 4258 C C . LEU B 1 222 ? -2.049 26.453 10.383 1 87.62 222 LEU B C 1
ATOM 4260 O O . LEU B 1 222 ? -2.381 25.391 9.883 1 87.62 222 LEU B O 1
ATOM 4264 N N . GLU B 1 223 ? -2.434 27.625 10.031 1 90.94 223 GLU B N 1
ATOM 4265 C CA . GLU B 1 223 ? -3.295 27.719 8.852 1 90.94 223 GLU B CA 1
ATOM 4266 C C . GLU B 1 223 ? -2.592 27.188 7.609 1 90.94 223 GLU B C 1
ATOM 4268 O O . GLU B 1 223 ? -3.205 26.484 6.793 1 90.94 223 GLU B O 1
ATOM 4273 N N . THR B 1 224 ? -1.358 27.562 7.52 1 90.31 224 THR B N 1
ATOM 4274 C CA . THR B 1 224 ? -0.583 27.078 6.387 1 90.31 224 THR B CA 1
ATOM 4275 C C . THR B 1 224 ? -0.485 25.547 6.418 1 90.31 224 THR B C 1
ATOM 4277 O O . THR B 1 224 ? -0.53 24.906 5.371 1 90.31 224 THR B O 1
ATOM 4280 N N . PHE B 1 225 ? -0.314 25 7.594 1 94.56 225 PHE B N 1
ATOM 4281 C CA . PHE B 1 225 ? -0.261 23.547 7.738 1 94.56 225 PHE B CA 1
ATOM 4282 C C . PHE B 1 225 ? -1.562 22.906 7.27 1 94.56 225 PHE B C 1
ATOM 4284 O O . PHE B 1 225 ? -1.543 21.906 6.559 1 94.56 225 PHE B O 1
ATOM 4291 N N . HIS B 1 226 ? -2.703 23.516 7.586 1 96.38 226 HIS B N 1
ATOM 4292 C CA . HIS B 1 226 ? -4 23.031 7.129 1 96.38 226 HIS B CA 1
ATOM 4293 C C . HIS B 1 226 ? -4.137 23.156 5.617 1 96.38 226 HIS B C 1
ATOM 4295 O O . HIS B 1 226 ? -4.684 22.266 4.961 1 96.38 226 HIS B O 1
ATOM 4301 N N . GLU B 1 227 ? -3.588 24.234 5.113 1 95.5 227 GLU B N 1
ATOM 4302 C CA . GLU B 1 227 ? -3.623 24.438 3.67 1 95.5 227 GLU B CA 1
ATOM 4303 C C . GLU B 1 227 ? -2.852 23.328 2.941 1 95.5 227 GLU B C 1
ATOM 4305 O O . GLU B 1 227 ? -3.307 22.828 1.919 1 95.5 227 GLU B O 1
ATOM 4310 N N . GLU B 1 228 ? -1.707 23 3.451 1 96.38 228 GLU B N 1
ATOM 4311 C CA . GLU B 1 228 ? -0.895 21.969 2.82 1 96.38 228 GLU B CA 1
ATOM 4312 C C . GLU B 1 228 ? -1.561 20.594 2.934 1 96.38 228 GLU B C 1
ATOM 4314 O O . GLU B 1 228 ? -1.419 19.766 2.041 1 96.38 228 GLU B O 1
ATOM 4319 N N . TYR B 1 229 ? -2.338 20.422 3.959 1 97.81 229 TYR B N 1
ATOM 4320 C CA . TYR B 1 229 ? -3.146 19.219 4.098 1 97.81 229 TYR B CA 1
ATOM 4321 C C . TYR B 1 229 ? -4.133 19.094 2.939 1 97.81 229 TYR B C 1
ATOM 4323 O O . TYR B 1 229 ? -4.234 18.031 2.318 1 97.81 229 TYR B O 1
ATOM 4331 N N . VAL B 1 230 ? -4.781 20.141 2.686 1 98.31 230 VAL B N 1
ATOM 4332 C CA . VAL B 1 230 ? -5.75 20.125 1.595 1 98.31 230 VAL B CA 1
ATOM 4333 C C . VAL B 1 230 ? -5.035 19.875 0.269 1 98.31 230 VAL B C 1
ATOM 4335 O O . VAL B 1 230 ? -5.496 19.078 -0.547 1 98.31 230 VAL B O 1
ATOM 4338 N N . ARG B 1 231 ? -3.914 20.5 0.109 1 97.81 231 ARG B N 1
ATOM 4339 C CA . ARG B 1 231 ? -3.148 20.344 -1.124 1 97.81 231 ARG B CA 1
ATOM 4340 C C . ARG B 1 231 ? -2.646 18.906 -1.281 1 97.81 231 ARG B C 1
ATOM 4342 O O . ARG B 1 231 ? -2.631 18.375 -2.391 1 97.81 231 ARG B O 1
ATOM 4349 N N . LEU B 1 232 ? -2.246 18.328 -0.191 1 98.44 232 LEU B N 1
ATOM 4350 C CA . LEU B 1 232 ? -1.815 16.938 -0.221 1 98.44 232 LEU B CA 1
ATOM 4351 C C . LEU B 1 232 ? -2.971 16.016 -0.604 1 98.44 232 LEU B C 1
ATOM 4353 O O . LEU B 1 232 ? -2.809 15.125 -1.438 1 98.44 232 LEU B O 1
ATOM 4357 N N . PHE B 1 233 ? -4.133 16.25 -0.019 1 98.62 233 PHE B N 1
ATOM 4358 C CA . PHE B 1 233 ? -5.324 15.461 -0.31 1 98.62 233 PHE B CA 1
ATOM 4359 C C . PHE B 1 233 ? -5.688 15.555 -1.787 1 98.62 233 PHE B C 1
ATOM 4361 O O . PHE B 1 233 ? -5.941 14.539 -2.436 1 98.62 233 PHE B O 1
ATOM 4368 N N . LEU B 1 234 ? -5.617 16.719 -2.291 1 98.12 234 LEU B N 1
ATOM 4369 C CA . LEU B 1 234 ? -6.008 16.938 -3.68 1 98.12 234 LEU B CA 1
ATOM 4370 C C . LEU B 1 234 ? -4.988 16.328 -4.633 1 98.12 234 LEU B C 1
ATOM 4372 O O . LEU B 1 234 ? -5.352 15.836 -5.703 1 98.12 234 LEU B O 1
ATOM 4376 N N . LEU B 1 235 ? -3.754 16.422 -4.254 1 98.12 235 LEU B N 1
ATOM 4377 C CA . LEU B 1 235 ? -2.73 15.766 -5.055 1 98.12 235 LEU B CA 1
ATOM 4378 C C . LEU B 1 235 ? -2.967 14.258 -5.109 1 98.12 235 LEU B C 1
ATOM 4380 O O . LEU B 1 235 ? -2.842 13.641 -6.168 1 98.12 235 LEU B O 1
ATOM 4384 N N . PHE B 1 236 ? -3.305 13.672 -3.994 1 98.12 236 PHE B N 1
ATOM 4385 C CA . PHE B 1 236 ? -3.635 12.25 -3.975 1 98.12 236 PHE B CA 1
ATOM 4386 C C . PHE B 1 236 ? -4.828 11.961 -4.875 1 98.12 236 PHE B C 1
ATOM 4388 O O . PHE B 1 236 ? -4.805 11.016 -5.664 1 98.12 236 PHE B O 1
ATOM 4395 N N . HIS B 1 237 ? -5.867 12.758 -4.688 1 97.5 237 HIS B N 1
ATOM 4396 C CA . HIS B 1 237 ? -7.074 12.594 -5.488 1 97.5 237 HIS B CA 1
ATOM 4397 C C . HIS B 1 237 ? -6.75 12.578 -6.977 1 97.5 237 HIS B C 1
ATOM 4399 O O . HIS B 1 237 ? -7.23 11.711 -7.711 1 97.5 237 HIS B O 1
ATOM 4405 N N . HIS B 1 238 ? -5.934 13.469 -7.328 1 96 238 HIS B N 1
ATOM 4406 C CA . HIS B 1 238 ? -5.504 13.555 -8.719 1 96 238 HIS B CA 1
ATOM 4407 C C . HIS B 1 238 ? -4.738 12.305 -9.141 1 96 238 HIS B C 1
ATOM 4409 O O . HIS B 1 238 ? -5.027 11.711 -10.18 1 96 238 HIS B O 1
ATOM 4415 N N . ASN B 1 239 ? -3.77 11.914 -8.312 1 96.44 239 ASN B N 1
ATOM 4416 C CA . ASN B 1 239 ? -2.934 10.758 -8.633 1 96.44 239 ASN B CA 1
ATOM 4417 C C . ASN B 1 239 ? -3.748 9.469 -8.672 1 96.44 239 ASN B C 1
ATOM 4419 O O . ASN B 1 239 ? -3.469 8.578 -9.484 1 96.44 239 ASN B O 1
ATOM 4423 N N . TRP B 1 240 ? -4.719 9.32 -7.809 1 95.94 240 TRP B N 1
ATOM 4424 C CA . TRP B 1 240 ? -5.586 8.148 -7.77 1 95.94 240 TRP B CA 1
ATOM 4425 C C . TRP B 1 240 ? -6.391 8.023 -9.055 1 95.94 240 TRP B C 1
ATOM 4427 O O . TRP B 1 240 ? -6.391 6.965 -9.695 1 95.94 240 TRP B O 1
ATOM 4437 N N . HIS B 1 241 ? -6.973 9.062 -9.523 1 92.62 241 HIS B N 1
ATOM 4438 C CA . HIS B 1 241 ? -7.871 9.016 -10.672 1 92.62 241 HIS B CA 1
ATOM 4439 C C . HIS B 1 241 ? -7.09 8.945 -11.984 1 92.62 241 HIS B C 1
ATOM 4441 O O . HIS B 1 241 ? -7.52 8.281 -12.93 1 92.62 241 HIS B O 1
ATOM 4447 N N . THR B 1 242 ? -5.953 9.562 -12.016 1 93.12 242 THR B N 1
ATOM 4448 C CA . THR B 1 242 ? -5.168 9.539 -13.242 1 93.12 242 THR B CA 1
ATOM 4449 C C . THR B 1 242 ? -4.348 8.25 -13.336 1 93.12 242 THR B C 1
ATOM 4451 O O . THR B 1 242 ? -3.99 7.812 -14.43 1 93.12 242 THR B O 1
ATOM 4454 N N . GLY B 1 243 ? -4.035 7.711 -12.203 1 91.81 243 GLY B N 1
ATOM 4455 C CA . GLY B 1 243 ? -3.238 6.496 -12.172 1 91.81 243 GLY B CA 1
ATOM 4456 C C . GLY B 1 243 ? -4.031 5.254 -12.531 1 91.81 243 GLY B C 1
ATOM 4457 O O . GLY B 1 243 ? -3.453 4.219 -12.875 1 91.81 243 GLY B O 1
ATOM 4458 N N . ASN B 1 244 ? -5.336 5.27 -12.383 1 85.25 244 ASN B N 1
ATOM 4459 C CA . ASN B 1 244 ? -6.23 4.176 -12.75 1 85.25 244 ASN B CA 1
ATOM 4460 C C . ASN B 1 244 ? -5.887 2.895 -11.992 1 85.25 244 ASN B C 1
ATOM 4462 O O . ASN B 1 244 ? -5.645 1.855 -12.609 1 85.25 244 ASN B O 1
ATOM 4466 N N . PRO B 1 245 ? -5.961 3.016 -10.641 1 86.75 245 PRO B N 1
ATOM 4467 C CA . PRO B 1 245 ? -5.754 1.792 -9.859 1 86.75 245 PRO B CA 1
ATOM 4468 C C . PRO B 1 245 ? -6.773 0.704 -10.188 1 86.75 245 PRO B C 1
ATOM 4470 O O . PRO B 1 245 ? -7.895 1.009 -10.609 1 86.75 245 PRO B O 1
ATOM 4473 N N . GLN B 1 246 ? -6.344 -0.489 -9.992 1 78.88 246 GLN B N 1
ATOM 4474 C CA . GLN B 1 246 ? -7.238 -1.604 -10.289 1 78.88 246 GLN B CA 1
ATOM 4475 C C . GLN B 1 246 ? -8.305 -1.754 -9.211 1 78.88 246 GLN B C 1
ATOM 4477 O O . GLN B 1 246 ? -9.453 -2.09 -9.508 1 78.88 246 GLN B O 1
ATOM 4482 N N . ASN B 1 247 ? -7.871 -1.524 -7.98 1 83.56 247 ASN B N 1
ATOM 4483 C CA . ASN B 1 247 ? -8.758 -1.626 -6.824 1 83.56 247 ASN B CA 1
ATOM 4484 C C . ASN B 1 247 ? -8.188 -0.892 -5.617 1 83.56 247 ASN B C 1
ATOM 4486 O O . ASN B 1 247 ? -7.102 -0.313 -5.691 1 83.56 247 ASN B O 1
ATOM 4490 N N . LEU B 1 248 ? -8.938 -0.884 -4.574 1 88 248 LEU B N 1
ATOM 4491 C CA . LEU B 1 248 ? -8.609 -0.103 -3.387 1 88 248 LEU B CA 1
ATOM 4492 C C . LEU B 1 248 ? -7.312 -0.598 -2.754 1 88 248 LEU B C 1
ATOM 4494 O O . LEU B 1 248 ? -6.633 0.153 -2.047 1 88 248 LEU B O 1
ATOM 4498 N N . LEU B 1 249 ? -6.945 -1.861 -2.965 1 86.94 249 LEU B N 1
ATOM 4499 C CA . LEU B 1 249 ? -5.766 -2.441 -2.334 1 86.94 249 LEU B CA 1
ATOM 4500 C C . LEU B 1 249 ? -4.492 -1.782 -2.85 1 86.94 249 LEU B C 1
ATOM 4502 O O . LEU B 1 249 ? -3.424 -1.93 -2.25 1 86.94 249 LEU B O 1
ATOM 4506 N N . GLU B 1 250 ? -4.57 -1.053 -3.938 1 89.56 250 GLU B N 1
ATOM 4507 C CA . GLU B 1 250 ? -3.436 -0.331 -4.504 1 89.56 250 GLU B CA 1
ATOM 4508 C C . GLU B 1 250 ? -3.277 1.041 -3.855 1 89.56 250 GLU B C 1
ATOM 4510 O O . GLU B 1 250 ? -2.422 1.831 -4.262 1 89.56 250 GLU B O 1
ATOM 4515 N N . PHE B 1 251 ? -4.035 1.405 -2.875 1 93.75 251 PHE B N 1
ATOM 4516 C CA . PHE B 1 251 ? -4.016 2.695 -2.195 1 93.75 251 PHE B CA 1
ATOM 4517 C C . PHE B 1 251 ? -2.594 3.07 -1.79 1 93.75 251 PHE B C 1
ATOM 4519 O O . PHE B 1 251 ? -2.139 4.184 -2.062 1 93.75 251 PHE B O 1
ATOM 4526 N N . GLY B 1 252 ? -1.911 2.139 -1.106 1 92.25 252 GLY B N 1
ATOM 4527 C CA . GLY B 1 252 ? -0.575 2.418 -0.604 1 92.25 252 GLY B CA 1
ATOM 4528 C C . GLY B 1 252 ? 0.387 2.869 -1.688 1 92.25 252 GLY B C 1
ATOM 4529 O O . GLY B 1 252 ? 1.18 3.789 -1.476 1 92.25 252 GLY B O 1
ATOM 4530 N N . LYS B 1 253 ? 0.358 2.213 -2.799 1 91.5 253 LYS B N 1
ATOM 4531 C CA . LYS B 1 253 ? 1.21 2.551 -3.936 1 91.5 253 LYS B CA 1
ATOM 4532 C C . LYS B 1 253 ? 1.013 4.004 -4.359 1 91.5 253 LYS B C 1
ATOM 4534 O O . LYS B 1 253 ? 1.98 4.758 -4.48 1 91.5 253 LYS B O 1
ATOM 4539 N N . TYR B 1 254 ? -0.209 4.371 -4.496 1 94.5 254 TYR B N 1
ATOM 4540 C CA . TYR B 1 254 ? -0.518 5.707 -4.992 1 94.5 254 TYR B CA 1
ATOM 4541 C C . TYR B 1 254 ? -0.307 6.754 -3.902 1 94.5 254 TYR B C 1
ATOM 4543 O O . TYR B 1 254 ? 0.115 7.879 -4.184 1 94.5 254 TYR B O 1
ATOM 4551 N N . MET B 1 255 ? -0.563 6.398 -2.668 1 96 255 MET B N 1
ATOM 4552 C CA . MET B 1 255 ? -0.303 7.328 -1.571 1 96 255 MET B CA 1
ATOM 4553 C C . MET B 1 255 ? 1.192 7.578 -1.411 1 96 255 MET B C 1
ATOM 4555 O O . MET B 1 255 ? 1.622 8.719 -1.238 1 96 255 MET B O 1
ATOM 4559 N N . ASN B 1 256 ? 1.978 6.543 -1.502 1 94.69 256 ASN B N 1
ATOM 4560 C CA . ASN B 1 256 ? 3.424 6.707 -1.397 1 94.69 256 ASN B CA 1
ATOM 4561 C C . ASN B 1 256 ? 3.973 7.578 -2.525 1 94.69 256 ASN B C 1
ATOM 4563 O O . ASN B 1 256 ? 4.852 8.406 -2.301 1 94.69 256 ASN B O 1
ATOM 4567 N N . LYS B 1 257 ? 3.488 7.297 -3.686 1 96.31 257 LYS B N 1
ATOM 4568 C CA . LYS B 1 257 ? 3.848 8.148 -4.812 1 96.31 257 LYS B CA 1
ATOM 4569 C C . LYS B 1 257 ? 3.5 9.609 -4.527 1 96.31 257 LYS B C 1
ATOM 4571 O O . LYS B 1 257 ? 4.297 10.508 -4.805 1 96.31 257 LYS B O 1
ATOM 4576 N N . THR B 1 258 ? 2.352 9.836 -4.02 1 98.12 258 THR B N 1
ATOM 4577 C CA . THR B 1 258 ? 1.864 11.172 -3.707 1 98.12 258 THR B CA 1
ATOM 4578 C C . THR B 1 258 ? 2.758 11.844 -2.668 1 98.12 258 THR B C 1
ATOM 4580 O O . THR B 1 258 ? 3.123 13.016 -2.818 1 98.12 258 THR B O 1
ATOM 4583 N N . ILE B 1 259 ? 3.082 11.125 -1.641 1 97.62 259 ILE B N 1
ATOM 4584 C CA . ILE B 1 259 ? 3.906 11.664 -0.562 1 97.62 259 ILE B CA 1
ATOM 4585 C C . ILE B 1 259 ? 5.281 12.047 -1.104 1 97.62 259 ILE B C 1
ATOM 4587 O O . ILE B 1 259 ? 5.809 13.109 -0.774 1 97.62 259 ILE B O 1
ATOM 4591 N N . GLN B 1 260 ? 5.816 11.195 -1.953 1 97.62 260 GLN B N 1
ATOM 4592 C CA . GLN B 1 260 ? 7.113 11.5 -2.547 1 97.62 260 GLN B CA 1
ATOM 4593 C C . GLN B 1 260 ? 7.043 12.758 -3.414 1 97.62 260 GLN B C 1
ATOM 4595 O O . GLN B 1 260 ? 7.934 13.602 -3.357 1 97.62 260 GLN B O 1
ATOM 4600 N N . GLN B 1 261 ? 6.055 12.82 -4.168 1 97.31 261 GLN B N 1
ATOM 4601 C CA . GLN B 1 261 ? 5.855 14.008 -4.988 1 97.31 261 GLN B CA 1
ATOM 4602 C C . GLN B 1 261 ? 5.711 15.258 -4.125 1 97.31 261 GLN B C 1
ATOM 4604 O O . GLN B 1 261 ? 6.281 16.312 -4.434 1 97.31 261 GLN B O 1
ATOM 4609 N N . ALA B 1 262 ? 4.934 15.148 -3.098 1 97.06 262 ALA B N 1
ATOM 4610 C CA . ALA B 1 262 ? 4.727 16.266 -2.174 1 97.06 262 ALA B CA 1
ATOM 4611 C C . ALA B 1 262 ? 6.047 16.703 -1.539 1 97.06 262 ALA B C 1
ATOM 4613 O O . ALA B 1 262 ? 6.328 17.891 -1.433 1 97.06 262 ALA B O 1
ATOM 4614 N N . LYS B 1 263 ? 6.805 15.742 -1.104 1 94.25 263 LYS B N 1
ATOM 4615 C CA . LYS B 1 263 ? 8.109 16.016 -0.514 1 94.25 263 LYS B CA 1
ATOM 4616 C C . LYS B 1 263 ? 8.992 16.812 -1.475 1 94.25 263 LYS B C 1
ATOM 4618 O O . LYS B 1 263 ? 9.594 17.812 -1.087 1 94.25 263 LYS B O 1
ATOM 4623 N N . ASP B 1 264 ? 9.031 16.375 -2.717 1 93.06 264 ASP B N 1
ATOM 4624 C CA . ASP B 1 264 ? 9.836 17.031 -3.734 1 93.06 264 ASP B CA 1
ATOM 4625 C C . ASP B 1 264 ? 9.352 18.453 -3.986 1 93.06 264 ASP B C 1
ATOM 4627 O O . ASP B 1 264 ? 10.156 19.391 -4.09 1 93.06 264 ASP B O 1
ATOM 4631 N N . ARG B 1 265 ? 8.133 18.609 -4.031 1 91.81 265 ARG B N 1
ATOM 4632 C CA . ARG B 1 265 ? 7.555 19.922 -4.301 1 91.81 265 ARG B CA 1
ATOM 4633 C C . ARG B 1 265 ? 7.789 20.875 -3.131 1 91.81 265 ARG B C 1
ATOM 4635 O O . ARG B 1 265 ? 8.07 22.062 -3.334 1 91.81 265 ARG B O 1
ATOM 4642 N N . LEU B 1 266 ? 7.66 20.359 -2 1 90 266 LEU B N 1
ATOM 4643 C CA . LEU B 1 266 ? 7.902 21.172 -0.817 1 90 266 LEU B CA 1
ATOM 4644 C C . LEU B 1 266 ? 9.359 21.625 -0.752 1 90 266 LEU B C 1
ATOM 4646 O O . LEU B 1 266 ? 9.648 22.766 -0.399 1 90 266 LEU B O 1
ATOM 4650 N N . ARG B 1 267 ? 10.211 20.781 -1.104 1 84.75 267 ARG B N 1
ATOM 4651 C CA . ARG B 1 267 ? 11.633 21.109 -1.088 1 84.75 267 ARG B CA 1
ATOM 4652 C C . ARG B 1 267 ? 11.984 22.109 -2.172 1 84.75 267 ARG B C 1
ATOM 4654 O O . ARG B 1 267 ? 12.805 23.016 -1.95 1 84.75 267 ARG B O 1
ATOM 4661 N N . GLN B 1 268 ? 11.344 21.984 -3.271 1 84.06 268 GLN B N 1
ATOM 4662 C CA . GLN B 1 268 ? 11.711 22.781 -4.43 1 84.06 268 GLN B CA 1
ATOM 4663 C C . GLN B 1 268 ? 10.961 24.109 -4.438 1 84.06 268 GLN B C 1
ATOM 4665 O O . GLN B 1 268 ? 11.539 25.156 -4.742 1 84.06 268 GLN B O 1
ATOM 4670 N N . GLN B 1 269 ? 9.68 24.031 -4.07 1 83.81 269 GLN B N 1
ATOM 4671 C CA . GLN B 1 269 ? 8.852 25.203 -4.273 1 83.81 269 GLN B CA 1
ATOM 4672 C C . GLN B 1 269 ? 8.234 25.688 -2.957 1 83.81 269 GLN B C 1
ATOM 4674 O O . GLN B 1 269 ? 7.641 26.75 -2.896 1 83.81 269 GLN B O 1
ATOM 4679 N N . GLY B 1 270 ? 8.352 24.922 -1.924 1 83.44 270 GLY B N 1
ATOM 4680 C CA . GLY B 1 270 ? 7.871 25.328 -0.613 1 83.44 270 GLY B CA 1
ATOM 4681 C C . GLY B 1 270 ? 6.391 25.062 -0.413 1 83.44 270 GLY B C 1
ATOM 4682 O O . GLY B 1 270 ? 5.805 25.5 0.58 1 83.44 270 GLY B O 1
ATOM 4683 N N . THR B 1 271 ? 5.773 24.406 -1.433 1 90.62 271 THR B N 1
ATOM 4684 C CA . THR B 1 271 ? 4.355 24.062 -1.337 1 90.62 271 THR B CA 1
ATOM 4685 C C . THR B 1 271 ? 4.035 22.828 -2.172 1 90.62 271 THR B C 1
ATOM 4687 O O . THR B 1 271 ? 4.754 22.516 -3.121 1 90.62 271 THR B O 1
ATOM 4690 N N . ILE B 1 272 ? 2.943 22.203 -1.795 1 94.81 272 ILE B N 1
ATOM 4691 C CA . ILE B 1 272 ? 2.586 20.953 -2.482 1 94.81 272 ILE B CA 1
ATOM 4692 C C . ILE B 1 272 ? 1.901 21.281 -3.809 1 94.81 272 ILE B C 1
ATOM 4694 O O . ILE B 1 272 ? 2.193 20.672 -4.832 1 94.81 272 ILE B O 1
ATOM 4698 N N . LEU B 1 273 ? 0.98 22.188 -3.74 1 94.38 273 LEU B N 1
ATOM 4699 C CA . LEU B 1 273 ? 0.324 22.75 -4.918 1 94.38 273 LEU B CA 1
ATOM 4700 C C . LEU B 1 273 ? 0.382 24.281 -4.902 1 94.38 273 LEU B C 1
ATOM 4702 O O . LEU B 1 273 ? 0.109 24.906 -3.875 1 94.38 273 LEU B O 1
ATOM 4706 N N . THR B 1 274 ? 0.72 24.828 -5.988 1 91.75 274 THR B N 1
ATOM 4707 C CA . THR B 1 274 ? 0.683 26.281 -6.09 1 91.75 274 THR B CA 1
ATOM 4708 C C . THR B 1 274 ? -0.753 26.797 -6.027 1 91.75 274 THR B C 1
ATOM 4710 O O . THR B 1 274 ? -1.7 26.016 -6.191 1 91.75 274 THR B O 1
ATOM 4713 N N . THR B 1 275 ? -0.84 28.062 -5.777 1 89.75 275 THR B N 1
ATOM 4714 C CA . THR B 1 275 ? -2.166 28.672 -5.734 1 89.75 275 THR B CA 1
ATOM 4715 C C . THR B 1 275 ? -2.877 28.516 -7.074 1 89.75 275 THR B C 1
ATOM 4717 O O . THR B 1 275 ? -4.086 28.281 -7.117 1 89.75 275 THR B O 1
ATOM 4720 N N . GLU B 1 276 ? -2.137 28.562 -8.094 1 90.5 276 GLU B N 1
ATOM 4721 C CA . GLU B 1 276 ? -2.693 28.391 -9.438 1 90.5 276 GLU B CA 1
ATOM 4722 C C . GLU B 1 276 ? -3.193 26.969 -9.656 1 90.5 276 GLU B C 1
ATOM 4724 O O . GLU B 1 276 ? -4.281 26.766 -10.195 1 90.5 276 GLU B O 1
ATOM 4729 N N . GLU B 1 277 ? -2.41 26.078 -9.266 1 91.5 277 GLU B N 1
ATOM 4730 C CA . GLU B 1 277 ? -2.803 24.672 -9.391 1 91.5 277 GLU B CA 1
ATOM 4731 C C . GLU B 1 277 ? -4.043 24.375 -8.555 1 91.5 277 GLU B C 1
ATOM 4733 O O . GLU B 1 277 ? -4.918 23.625 -8.984 1 91.5 277 GLU B O 1
ATOM 4738 N N . LEU B 1 278 ? -4.105 24.891 -7.406 1 91.06 278 LEU B N 1
ATOM 4739 C CA . LEU B 1 278 ? -5.246 24.703 -6.516 1 91.06 278 LEU B CA 1
ATOM 4740 C C . LEU B 1 278 ? -6.516 25.281 -7.129 1 91.06 278 LEU B C 1
ATOM 4742 O O . LEU B 1 278 ? -7.574 24.656 -7.082 1 91.06 278 LEU B O 1
ATOM 4746 N N . LEU B 1 279 ? -6.328 26.453 -7.676 1 88.5 279 LEU B N 1
ATOM 4747 C CA . LEU B 1 279 ? -7.457 27.109 -8.32 1 88.5 279 LEU B CA 1
ATOM 4748 C C . LEU B 1 279 ? -7.941 26.312 -9.523 1 88.5 279 LEU B C 1
ATOM 4750 O O . LEU B 1 279 ? -9.148 26.188 -9.75 1 88.5 279 LEU B O 1
ATOM 4754 N N . LYS B 1 280 ? -7.012 25.797 -10.227 1 89 280 LYS B N 1
ATOM 4755 C CA . LYS B 1 280 ? -7.363 24.953 -11.367 1 89 280 LYS B CA 1
ATOM 4756 C C . LYS B 1 280 ? -8.141 23.719 -10.93 1 89 280 LYS B C 1
ATOM 4758 O O . LYS B 1 280 ? -9.109 23.312 -11.578 1 89 280 LYS B O 1
ATOM 4763 N N . THR B 1 281 ? -7.699 23.141 -9.883 1 86.62 281 THR B N 1
ATOM 4764 C CA . THR B 1 281 ? -8.375 21.969 -9.336 1 86.62 281 THR B CA 1
ATOM 4765 C C . THR B 1 281 ? -9.805 22.312 -8.914 1 86.62 281 THR B C 1
ATOM 4767 O O . THR B 1 281 ? -10.719 21.516 -9.094 1 86.62 281 THR B O 1
ATOM 4770 N N . GLN B 1 282 ? -9.945 23.438 -8.391 1 83.69 282 GLN B N 1
ATOM 4771 C CA . GLN B 1 282 ? -11.25 23.922 -7.945 1 83.69 282 GLN B CA 1
ATOM 4772 C C . GLN B 1 282 ? -12.203 24.078 -9.133 1 83.69 282 GLN B C 1
ATOM 4774 O O . GLN B 1 282 ? -13.398 23.812 -9.016 1 83.69 282 GLN B O 1
ATOM 4779 N N . ASN B 1 283 ? -11.555 24.297 -10.281 1 81.88 283 ASN B N 1
ATOM 4780 C CA . ASN B 1 283 ? -12.367 24.578 -11.461 1 81.88 283 ASN B CA 1
ATOM 4781 C C . ASN B 1 283 ? -12.594 23.328 -12.297 1 81.88 283 ASN B C 1
ATOM 4783 O O . ASN B 1 283 ? -13.547 23.266 -13.078 1 81.88 283 ASN B O 1
ATOM 4787 N N . THR B 1 284 ? -11.617 22.359 -12.312 1 74.19 284 THR B N 1
ATOM 4788 C CA . THR B 1 284 ? -11.711 21.172 -13.164 1 74.19 284 THR B CA 1
ATOM 4789 C C . THR B 1 284 ? -12.586 20.109 -12.508 1 74.19 284 THR B C 1
ATOM 4791 O O . THR B 1 284 ? -13.25 19.328 -13.203 1 74.19 284 THR B O 1
ATOM 4794 N N . LEU B 1 285 ? -12.406 19.859 -11.258 1 66.81 285 LEU B N 1
ATOM 4795 C CA . LEU B 1 285 ? -13.219 18.828 -10.617 1 66.81 285 LEU B CA 1
ATOM 4796 C C . LEU B 1 285 ? -14.695 19.219 -10.633 1 66.81 285 LEU B C 1
ATOM 4798 O O . LEU B 1 285 ? -15.531 18.516 -10.055 1 66.81 285 LEU B O 1
ATOM 4802 N N . VAL B 1 286 ? -15.047 20.312 -11.312 1 45.59 286 VAL B N 1
ATOM 4803 C CA . VAL B 1 286 ? -16.438 20.719 -11.539 1 45.59 286 VAL B CA 1
ATOM 4804 C C . VAL B 1 286 ? -17.047 19.859 -12.641 1 45.59 286 VAL B C 1
ATOM 4806 O O . VAL B 1 286 ? -16.391 19.547 -13.633 1 45.59 286 VAL B O 1
#

Foldseek 3Di:
DPPPPPPPPPDLLCQLVVLLVDQDLLSLVSVVVNCVVDPLNVVLVVVLLVPVPDDLLVSLVSSCVSSVCVVPDDPSSSVSSSVSSNLVSLLSVVLVVQVVQQVAQQDPPDPVSVVLQVLLVCLLCPVPVVQDDAPVLQAAPDRDNSVLSVRRHRSLSVLSSVCCPVVVVLLNLLSVCLNPPPPHHRNSSLSSVLSNLLSVCSVVVLLSVLSVVDDVDSVSSVVVSSVLSNLLSLLLSVQPVVVPDPHHVCSVVSSVVSSVQQSVCCSVPSGSDDPVRVVVSSVVSD/DPCPPPPPPPDLLCQLVVLLVDQDLLSLVSVVVNQVVDPLNVVLVVVLLVPVPDDLLVSLVSSCVSSVCVVPDDPSSSVSSSVSSNLVSLLSVVLVVQVVQQVAQQDPPDPVSVVLLVLLVCLLCPVPVVQDDAPVLQAAPDRDNSVLSVRRHRSLSVLSSVCCPVVVVLLNLLSVCLNPPPPHHRNSSLSSVLSNLLSVCSVVCLLSVLSVVDDVDSVSSVVVSSVLSNLLSLLLSVQPVVVPDPHHVCSVVSSVVSSVQQSVCCSVPSGSDDPVRVVVSSVVSD

Secondary structure (DSSP, 8-state):
-----------HHHHHHHHTTS--HHHHHHHHHHHHH-STTHHHHHHHHH-TTS-HHHHHHHHHHHTT-TTT--HHHHHHHHHHHHHHHHHHHHHHHHHHHHHS---TT-HHHHHHHHHHHHHHHTT-GGG--SGGGGT-SSS-GGGGGGTTHHHHHHHHHHHHHHTHHHHHHHHHHHHHSSSP--HHHHHHHHHHHHHHHHHTTTTGGGGTT--S-THHHHHHHHHHHHHHHHHHHHHHHHH--SSGGGHHHHHHHHHHHHHHHHHHHSSSS-HHHHHHHHHH--/-----------HHHHHHHHTTS--HHHHHHHHHHHHH-STTHHHHHHHHH-TTS-HHHHHHHHHHHTT-TTT--HHHHHHHHHHHHHHHHHHHHHHHHHHHHHS---TT-HHHHHHHHHHHHHHHTT-TTT--SGGGGT-SSS-GGGGGGTTHHHHHHHHHHHHHHTHHHHHHHHHHHHHSSSP--HHHHHHHHHHHHHHHHHTTTTGGGGTT--S-THHHHHHHHHHHHHHHHHHHHHHHHH--SSGGGHHHHHHHHHHHHHHHHHHHSSSS-HHHHHHHHHH--